Protein AF-0000000074764173 (afdb_homodimer)

Foldseek 3Di:
DPPAQDQQRHGPVRLVVQFQFWKKWAFPVGDIDIATFHDADSVQQKTKGKDKADPPDPPPPPVDDDPPPPPPDPPVCCVVCVVCSPPRIDMDMDIDHSNGTPDMDTPRPDPRGDDNVRSVVRVCVVPVLDDVVQQVVLVVLLVVLCVVVVWDWDDDPPRQWIQTPNFWIAHPSRALVRIDGPDPVVSVVSNVSRVVSVVVD/DPPAQDQQRHGPVRLVVQFQFWKKWAFPVGDMDTATFHDADSVQQKTKGKDKAAPPPPPPPPVDPDDDPPPPDPPVVVVVCVVVSPPRIDMDMDIDHSNGTPDMDTPRPDPRGDDNVRSVVRVCVVPVLDDVVQQVVLVVLLVVLCVVVPWDWDDDPPRQWIQTPNFWIAHPSRALVRIDGPDPVVSVVSNVSSVVSVVVD

Structure (mmCIF, N/CA/C/O backbone):
data_AF-0000000074764173-model_v1
#
loop_
_entity.id
_entity.type
_entity.pdbx_description
1 polymer 'AD domain-containing protein'
#
loop_
_atom_site.group_PDB
_atom_site.id
_atom_site.type_symbol
_atom_site.label_atom_id
_atom_site.label_alt_id
_atom_site.label_comp_id
_atom_site.label_asym_id
_atom_site.label_entity_id
_atom_site.label_seq_id
_atom_site.pdbx_PDB_ins_code
_atom_site.Cartn_x
_atom_site.Cartn_y
_atom_site.Cartn_z
_atom_site.occupancy
_atom_site.B_iso_or_equiv
_atom_site.auth_seq_id
_atom_site.auth_comp_id
_atom_site.auth_asym_id
_atom_site.auth_atom_id
_atom_site.pdbx_PDB_model_num
ATOM 1 N N . MET A 1 1 ? -6.469 32.156 17.406 1 33.91 1 MET A N 1
ATOM 2 C CA . MET A 1 1 ? -5.406 31.688 16.516 1 33.91 1 MET A CA 1
ATOM 3 C C . MET A 1 1 ? -5.539 30.188 16.266 1 33.91 1 MET A C 1
ATOM 5 O O . MET A 1 1 ? -5.645 29.406 17.203 1 33.91 1 MET A O 1
ATOM 9 N N . ALA A 1 2 ? -6.25 29.828 15.273 1 47.94 2 ALA A N 1
ATOM 10 C CA . ALA A 1 2 ? -6.539 28.422 14.984 1 47.94 2 ALA A CA 1
ATOM 11 C C . ALA A 1 2 ? -5.312 27.547 15.219 1 47.94 2 ALA A C 1
ATOM 13 O O . ALA A 1 2 ? -4.199 27.922 14.836 1 47.94 2 ALA A O 1
ATOM 14 N N . GLN A 1 3 ? -5.266 26.938 16.375 1 61.94 3 GLN A N 1
ATOM 15 C CA . GLN A 1 3 ? -4.145 26.109 16.797 1 61.94 3 GLN A CA 1
ATOM 16 C C . GLN A 1 3 ? -3.648 25.219 15.656 1 61.94 3 GLN A C 1
ATOM 18 O O . GLN A 1 3 ? -4.449 24.609 14.953 1 61.94 3 GLN A O 1
ATOM 23 N N . ALA A 1 4 ? -2.396 25.531 15.273 1 79.19 4 ALA A N 1
ATOM 24 C CA . ALA A 1 4 ? -1.706 24.781 14.227 1 79.19 4 ALA A CA 1
ATOM 25 C C . ALA A 1 4 ? -1.792 23.281 14.484 1 79.19 4 ALA A C 1
ATOM 27 O O . ALA A 1 4 ? -1.803 22.844 15.633 1 79.19 4 ALA A O 1
ATOM 28 N N . TRP A 1 5 ? -2.246 22.562 13.531 1 84.19 5 TRP A N 1
ATOM 29 C CA . TRP A 1 5 ? -2.299 21.109 13.609 1 84.19 5 TRP A CA 1
ATOM 30 C C . TRP A 1 5 ? -0.975 20.547 14.117 1 84.19 5 TRP A C 1
ATOM 32 O O . TRP A 1 5 ? 0.096 21.016 13.727 1 84.19 5 TRP A O 1
ATOM 42 N N . ARG A 1 6 ? -1.102 19.641 15.211 1 90.06 6 ARG A N 1
ATOM 43 C CA . ARG A 1 6 ? 0.097 18.984 15.727 1 90.06 6 ARG A CA 1
ATOM 44 C C . ARG A 1 6 ? -0.132 17.484 15.898 1 90.06 6 ARG A C 1
ATOM 46 O O . ARG A 1 6 ? -1.259 17.047 16.141 1 90.06 6 ARG A O 1
ATOM 53 N N . PHE A 1 7 ? 0.881 16.781 15.703 1 92.06 7 PHE A N 1
ATOM 54 C CA . PHE A 1 7 ? 0.932 15.344 15.906 1 92.06 7 PHE A CA 1
ATOM 55 C C . PHE A 1 7 ? 2.025 14.984 16.906 1 92.06 7 PHE A C 1
ATOM 57 O O . PHE A 1 7 ? 3.213 15.047 16.578 1 92.06 7 PHE A O 1
ATOM 64 N N . PHE A 1 8 ? 1.656 14.625 18.109 1 94.12 8 PHE A N 1
ATOM 65 C CA . PHE A 1 8 ? 2.574 14.359 19.219 1 94.12 8 PHE A CA 1
ATOM 66 C C . PHE A 1 8 ? 3.598 15.477 19.344 1 94.12 8 PHE A C 1
ATOM 68 O O . PHE A 1 8 ? 4.801 15.219 19.422 1 94.12 8 PHE A O 1
ATOM 75 N N . GLY A 1 9 ? 3.141 16.641 19.266 1 91.88 9 GLY A N 1
ATOM 76 C CA . GLY A 1 9 ? 3.961 17.828 19.5 1 91.88 9 GLY A CA 1
ATOM 77 C C . GLY A 1 9 ? 4.625 18.344 18.234 1 91.88 9 GLY A C 1
ATOM 78 O O . GLY A 1 9 ? 5.105 19.484 18.188 1 91.88 9 GLY A O 1
ATOM 79 N N . SER A 1 10 ? 4.668 17.609 17.203 1 92.56 10 SER A N 1
ATOM 80 C CA . SER A 1 10 ? 5.316 18.016 15.969 1 92.56 10 SER A CA 1
ATOM 81 C C . SER A 1 10 ? 4.328 18.703 15.031 1 92.56 10 SER A C 1
ATOM 83 O O . SER A 1 10 ? 3.191 18.25 14.883 1 92.56 10 SER A O 1
ATOM 85 N N . THR A 1 11 ? 4.777 19.75 14.445 1 91.5 11 THR A N 1
ATOM 86 C CA . THR A 1 11 ? 3.969 20.422 13.43 1 91.5 11 THR A CA 1
ATOM 87 C C . THR A 1 11 ? 4.062 19.672 12.102 1 91.5 11 THR A C 1
ATOM 89 O O . THR A 1 11 ? 4.891 18.781 11.938 1 91.5 11 THR A O 1
ATOM 92 N N . LEU A 1 12 ? 3.209 20.094 11.164 1 91.44 12 LEU A N 1
ATOM 93 C CA . LEU A 1 12 ? 3.283 19.5 9.828 1 91.44 12 LEU A CA 1
ATOM 94 C C . LEU A 1 12 ? 4.637 19.781 9.188 1 91.44 12 LEU A C 1
ATOM 96 O O . LEU A 1 12 ? 5.215 18.922 8.531 1 91.44 12 LEU A O 1
ATOM 100 N N . ARG A 1 13 ? 5.082 21 9.422 1 90.25 13 ARG A N 1
ATOM 101 C CA . ARG A 1 13 ? 6.391 21.375 8.898 1 90.25 13 ARG A CA 1
ATOM 102 C C . ARG A 1 13 ? 7.48 20.469 9.453 1 90.25 13 ARG A C 1
ATOM 104 O O . ARG A 1 13 ? 8.32 19.969 8.695 1 90.25 13 ARG A O 1
ATOM 111 N N . ASP A 1 14 ? 7.387 20.297 10.734 1 91.75 14 ASP A N 1
ATOM 112 C CA . ASP A 1 14 ? 8.375 19.422 11.375 1 91.75 14 ASP A CA 1
ATOM 113 C C . ASP A 1 14 ? 8.359 18.031 10.758 1 91.75 14 ASP A C 1
ATOM 115 O O . ASP A 1 14 ? 9.414 17.453 10.484 1 91.75 14 ASP A O 1
ATOM 119 N N . ILE A 1 15 ? 7.211 17.516 10.547 1 93.81 15 ILE A N 1
ATOM 120 C CA . ILE A 1 15 ? 7.047 16.141 10.078 1 93.81 15 ILE A CA 1
ATOM 121 C C . ILE A 1 15 ? 7.461 16.047 8.609 1 93.81 15 ILE A C 1
ATOM 123 O O . ILE A 1 15 ? 8.234 15.164 8.234 1 93.81 15 ILE A O 1
ATOM 127 N N . TYR A 1 16 ? 7.016 16.969 7.793 1 92.12 16 TYR A N 1
ATOM 128 C CA . TYR A 1 16 ? 7.23 16.859 6.352 1 92.12 16 TYR A CA 1
ATOM 129 C C . TYR A 1 16 ? 8.68 17.188 5.992 1 92.12 16 TYR A C 1
ATOM 131 O O . TYR A 1 16 ? 9.172 16.766 4.941 1 92.12 16 TYR A O 1
ATOM 139 N N . THR A 1 17 ? 9.375 17.859 6.871 1 92.88 17 THR A N 1
ATOM 140 C CA . THR A 1 17 ? 10.797 18.094 6.633 1 92.88 17 THR A CA 1
ATOM 141 C C . THR A 1 17 ? 11.625 16.891 7.035 1 92.88 17 THR A C 1
ATOM 143 O O . THR A 1 17 ? 12.805 16.797 6.691 1 92.88 17 THR A O 1
ATOM 146 N N . GLN A 1 18 ? 10.969 16 7.715 1 95.19 18 GLN A N 1
ATOM 147 C CA . GLN A 1 18 ? 11.711 14.852 8.227 1 95.19 18 GLN A CA 1
ATOM 148 C C . GLN A 1 18 ? 11.273 13.562 7.543 1 95.19 18 GLN A C 1
ATOM 150 O O . GLN A 1 18 ? 11.602 12.469 8 1 95.19 18 GLN A O 1
ATOM 155 N N . LEU A 1 19 ? 10.508 13.609 6.48 1 94.88 19 LEU A N 1
ATOM 156 C CA . LEU A 1 19 ? 10.148 12.398 5.746 1 94.88 19 LEU A CA 1
ATOM 157 C C . LEU A 1 19 ? 11.398 11.609 5.363 1 94.88 19 LEU A C 1
ATOM 159 O O . LEU A 1 19 ? 12.406 12.188 4.949 1 94.88 19 LEU A O 1
ATOM 163 N N . GLY A 1 20 ? 11.312 10.328 5.52 1 96.5 20 GLY A N 1
ATOM 164 C CA . GLY A 1 20 ? 12.438 9.469 5.211 1 96.5 20 GLY A CA 1
ATOM 165 C C . GLY A 1 20 ? 13.328 9.195 6.414 1 96.5 20 GLY A C 1
ATOM 166 O O . GLY A 1 20 ? 14.164 8.289 6.379 1 96.5 20 GLY A O 1
ATOM 167 N N . SER A 1 21 ? 13.18 9.977 7.457 1 97.56 21 SER A N 1
ATOM 168 C CA . SER A 1 21 ? 13.984 9.781 8.656 1 97.56 21 SER A CA 1
ATOM 169 C C . SER A 1 21 ? 13.508 8.562 9.453 1 97.56 21 SER A C 1
ATOM 171 O O . SER A 1 21 ? 12.312 8.273 9.484 1 97.56 21 SER A O 1
ATOM 173 N N . PRO A 1 22 ? 14.484 7.867 10.125 1 97.94 22 PRO A N 1
ATOM 174 C CA . PRO A 1 22 ? 14.055 6.816 11.047 1 97.94 22 PRO A CA 1
ATOM 175 C C . PRO A 1 22 ? 13.125 7.336 12.148 1 97.94 22 PRO A C 1
ATOM 177 O O . PRO A 1 22 ? 13.305 8.453 12.633 1 97.94 22 PRO A O 1
ATOM 180 N N . CYS A 1 23 ? 12.102 6.578 12.438 1 97.75 23 CYS A N 1
ATOM 181 C CA . CYS A 1 23 ? 11.141 6.969 13.469 1 97.75 23 CYS A CA 1
ATOM 182 C C . CYS A 1 23 ? 10.617 5.75 14.211 1 97.75 23 CYS A C 1
ATOM 184 O O . CYS A 1 23 ? 10.883 4.613 13.82 1 97.75 23 CYS A O 1
ATOM 186 N N . HIS A 1 24 ? 9.945 6.031 15.32 1 96.81 24 HIS A N 1
ATOM 187 C CA . HIS A 1 24 ? 9.359 4.992 16.156 1 96.81 24 HIS A CA 1
ATOM 188 C C . HIS A 1 24 ? 8 5.422 16.703 1 96.81 24 HIS A C 1
ATOM 190 O O . HIS A 1 24 ? 7.848 6.543 17.188 1 96.81 24 HIS A O 1
ATOM 196 N N . ALA A 1 25 ? 7.012 4.539 16.562 1 96.69 25 ALA A N 1
ATOM 197 C CA . ALA A 1 25 ? 5.688 4.734 17.141 1 96.69 25 ALA A CA 1
ATOM 198 C C . ALA A 1 25 ? 5.34 3.607 18.109 1 96.69 25 ALA A C 1
ATOM 200 O O . ALA A 1 25 ? 5.555 2.432 17.797 1 96.69 25 ALA A O 1
ATOM 201 N N . THR A 1 26 ? 4.906 3.99 19.266 1 96.44 26 THR A N 1
ATOM 202 C CA . THR A 1 26 ? 4.449 3.021 20.25 1 96.44 26 THR A CA 1
ATOM 203 C C . THR A 1 26 ? 2.932 3.07 20.391 1 96.44 26 THR A C 1
ATOM 205 O O . THR A 1 26 ? 2.354 4.141 20.594 1 96.44 26 THR A O 1
ATOM 208 N N . LEU A 1 27 ? 2.314 1.93 20.25 1 95.12 27 LEU A N 1
ATOM 209 C CA . LEU A 1 27 ? 0.865 1.841 20.391 1 95.12 27 LEU A CA 1
ATOM 210 C C . LEU A 1 27 ? 0.464 1.855 21.859 1 95.12 27 LEU A C 1
ATOM 212 O O . LEU A 1 27 ? 1.314 1.711 22.75 1 95.12 27 LEU A O 1
ATOM 216 N N . LEU A 1 28 ? -0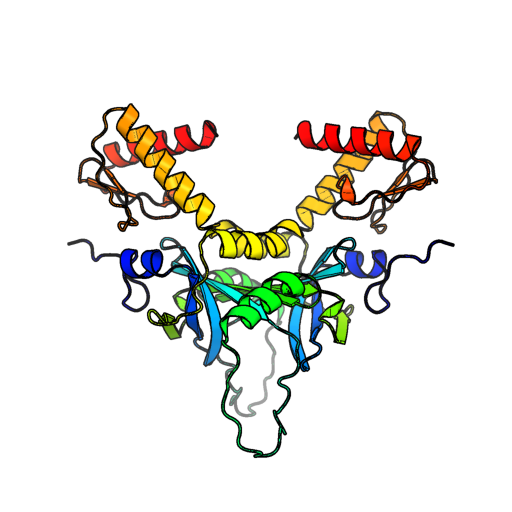.83 2 22.016 1 93.38 28 LEU A N 1
ATOM 217 C CA . LEU A 1 28 ? -1.376 2.021 23.375 1 93.38 28 LEU A CA 1
ATOM 218 C C . LEU A 1 28 ? -1.148 0.685 24.078 1 93.38 28 LEU A C 1
ATOM 220 O O . LEU A 1 28 ? -0.967 0.641 25.297 1 93.38 28 LEU A O 1
ATOM 224 N N . ASN A 1 29 ? -1.088 -0.386 23.375 1 90.62 29 ASN A N 1
ATOM 225 C CA . ASN A 1 29 ? -0.887 -1.708 23.969 1 90.62 29 ASN A CA 1
ATOM 226 C C . ASN A 1 29 ? 0.594 -2.01 24.172 1 90.62 29 ASN A C 1
ATOM 228 O O . ASN A 1 29 ? 0.959 -3.127 24.547 1 90.62 29 ASN A O 1
ATOM 232 N N . GLY A 1 30 ? 1.442 -1.174 23.844 1 92.5 30 GLY A N 1
ATOM 233 C CA . GLY A 1 30 ? 2.865 -1.329 24.094 1 92.5 30 GLY A CA 1
ATOM 234 C C . GLY A 1 30 ? 3.641 -1.797 22.875 1 92.5 30 GLY A C 1
ATOM 235 O O . GLY A 1 30 ? 4.871 -1.723 22.844 1 92.5 30 GLY A O 1
ATOM 236 N N . LYS A 1 31 ? 2.951 -2.279 21.891 1 92.5 31 LYS A N 1
ATOM 237 C CA . LYS A 1 31 ? 3.635 -2.678 20.672 1 92.5 31 LYS A CA 1
ATOM 238 C C . LYS A 1 31 ? 4.289 -1.479 19.984 1 92.5 31 LYS A C 1
ATOM 240 O O . LYS A 1 31 ? 3.695 -0.402 19.906 1 92.5 31 LYS A O 1
ATOM 245 N N . THR A 1 32 ? 5.516 -1.725 19.5 1 94.75 32 THR A N 1
ATOM 246 C CA . THR A 1 32 ? 6.25 -0.628 18.875 1 94.75 32 THR A CA 1
ATOM 247 C C . THR A 1 32 ? 6.543 -0.933 17.422 1 94.75 32 THR A C 1
ATOM 249 O O . THR A 1 32 ? 6.797 -2.084 17.047 1 94.75 32 THR A O 1
ATOM 252 N N . TYR A 1 33 ? 6.484 0.059 16.609 1 95.31 33 TYR A N 1
ATOM 253 C CA . TYR A 1 33 ? 6.855 -0.01 15.203 1 95.31 33 TYR A CA 1
ATOM 254 C C . TYR A 1 33 ? 7.969 0.979 14.883 1 95.31 33 TYR A C 1
ATOM 256 O O . TYR A 1 33 ? 7.832 2.178 15.133 1 95.31 33 TYR A O 1
ATOM 264 N N . SER A 1 34 ? 9.031 0.387 14.406 1 95.88 34 SER A N 1
ATOM 265 C CA . SER A 1 34 ? 10.164 1.203 13.977 1 95.88 34 SER A CA 1
ATOM 266 C C . SER A 1 34 ? 10.375 1.102 12.477 1 95.88 34 SER A C 1
ATOM 268 O O . SER A 1 34 ? 10.227 0.025 11.891 1 95.88 34 SER A O 1
ATOM 270 N N . GLY A 1 35 ? 10.742 2.25 11.852 1 97 35 GLY A N 1
ATOM 271 C CA . GLY A 1 35 ? 11.008 2.332 10.422 1 97 35 GLY A CA 1
ATOM 272 C C . GLY A 1 35 ? 11.273 3.746 9.945 1 97 35 GLY A C 1
ATOM 273 O O . GLY A 1 35 ? 11.875 4.547 10.664 1 97 35 GLY A O 1
ATOM 274 N N . TYR A 1 36 ? 10.984 3.941 8.68 1 97.31 36 TYR A N 1
ATOM 275 C CA . TYR A 1 36 ? 11.18 5.262 8.094 1 97.31 36 TYR A CA 1
ATOM 276 C C . TYR A 1 36 ? 9.859 6.016 7.988 1 97.31 36 TYR A C 1
ATOM 278 O O . TYR A 1 36 ? 8.852 5.445 7.574 1 97.31 36 TYR A O 1
ATOM 286 N N . LEU A 1 37 ? 9.891 7.273 8.422 1 97.19 37 LEU A N 1
ATOM 287 C CA . LEU A 1 37 ? 8.703 8.109 8.297 1 97.19 37 LEU A CA 1
ATOM 288 C C . LEU A 1 37 ? 8.328 8.297 6.832 1 97.19 37 LEU A C 1
ATOM 290 O O . LEU A 1 37 ? 9.031 8.984 6.086 1 97.19 37 LEU A O 1
ATOM 294 N N . TYR A 1 38 ? 7.289 7.734 6.465 1 96.44 38 TYR A N 1
ATOM 295 C CA . TYR A 1 38 ? 6.895 7.754 5.059 1 96.44 38 TYR A CA 1
ATOM 296 C C . TYR A 1 38 ? 5.98 8.938 4.766 1 96.44 38 TYR A C 1
ATOM 298 O O . TYR A 1 38 ? 6.234 9.711 3.838 1 96.44 38 TYR A O 1
ATOM 306 N N . ASN A 1 39 ? 4.91 9.016 5.555 1 94.5 39 ASN A N 1
ATOM 307 C CA . ASN A 1 39 ? 3.943 10.086 5.359 1 94.5 39 ASN A CA 1
ATOM 308 C C . ASN A 1 39 ? 3.072 10.289 6.598 1 94.5 39 ASN A C 1
ATOM 310 O O . ASN A 1 39 ? 3.096 9.469 7.516 1 94.5 39 ASN A O 1
ATOM 314 N N . VAL A 1 40 ? 2.391 11.422 6.582 1 93 40 VAL A N 1
ATOM 315 C CA . VAL A 1 40 ? 1.356 11.656 7.582 1 93 40 VAL A CA 1
ATOM 316 C C . VAL A 1 40 ? 0.127 12.273 6.918 1 93 40 VAL A C 1
ATOM 318 O O . VAL A 1 40 ? 0.252 13.133 6.035 1 93 40 VAL A O 1
ATOM 321 N N . ASP A 1 41 ? -0.915 11.773 7.344 1 90.06 41 ASP A N 1
ATOM 322 C CA . ASP A 1 41 ? -2.172 12.367 6.906 1 90.06 41 ASP A CA 1
ATOM 323 C C . ASP A 1 41 ? -2.803 13.195 8.023 1 90.06 41 ASP A C 1
ATOM 325 O O . ASP A 1 41 ? -3.414 12.648 8.945 1 90.06 41 ASP A O 1
ATOM 329 N N . PRO A 1 42 ? -2.752 14.469 7.805 1 90.62 42 PRO A N 1
ATOM 330 C CA . PRO A 1 42 ? -3.283 15.32 8.875 1 90.62 42 PRO A CA 1
ATOM 331 C C . PRO A 1 42 ? -4.801 15.211 9.016 1 90.62 42 PRO A C 1
ATOM 333 O O . PRO A 1 42 ? -5.344 15.484 10.086 1 90.62 42 PRO A O 1
ATOM 336 N N . GLU A 1 43 ? -5.484 14.875 7.984 1 84.44 43 GLU A N 1
ATOM 337 C CA . GLU A 1 43 ? -6.941 14.781 8.047 1 84.44 43 GLU A CA 1
ATOM 338 C C . GLU A 1 43 ? -7.383 13.594 8.898 1 84.44 43 GLU A C 1
ATOM 340 O O . GLU A 1 43 ? -8.234 13.742 9.781 1 84.44 43 GLU A O 1
ATOM 345 N N . THR A 1 44 ? -6.809 12.461 8.672 1 86.12 44 THR A N 1
ATOM 346 C CA . THR A 1 44 ? -7.176 11.273 9.43 1 86.12 44 THR A CA 1
ATOM 347 C C . THR A 1 44 ? -6.254 11.086 10.633 1 86.12 44 THR A C 1
ATOM 349 O O . THR A 1 44 ? -6.453 10.18 11.438 1 86.12 44 THR A O 1
ATOM 352 N N . GLU A 1 45 ? -5.32 11.961 10.727 1 91.19 45 GLU A N 1
ATOM 353 C CA . GLU A 1 45 ? -4.324 11.883 11.789 1 91.19 45 GLU A CA 1
ATOM 354 C C . GLU A 1 45 ? -3.672 10.5 11.836 1 91.19 45 GLU A C 1
ATOM 356 O O . GLU A 1 45 ? -3.619 9.867 12.891 1 91.19 45 GLU A O 1
ATOM 361 N N . THR A 1 46 ? -3.189 10.086 10.734 1 92.56 46 THR A N 1
ATOM 362 C CA . THR A 1 46 ? -2.607 8.758 10.578 1 92.56 46 THR A CA 1
ATOM 363 C C . THR A 1 46 ? -1.163 8.859 10.094 1 92.56 46 THR A C 1
ATOM 365 O O . THR A 1 46 ? -0.87 9.586 9.141 1 92.56 46 THR A O 1
ATOM 368 N N . LEU A 1 47 ? -0.333 8.148 10.758 1 94.56 47 LEU A N 1
ATOM 369 C CA . LEU A 1 47 ? 1.082 8.047 10.414 1 94.56 47 LEU A CA 1
ATOM 370 C C . LEU A 1 47 ? 1.348 6.816 9.555 1 94.56 47 LEU A C 1
ATOM 372 O O . LEU A 1 47 ? 0.806 5.738 9.82 1 94.56 47 LEU A O 1
ATOM 376 N N . LEU A 1 48 ? 2.191 7.012 8.547 1 95.62 48 LEU A N 1
ATOM 377 C CA . LEU A 1 48 ? 2.66 5.883 7.746 1 95.62 48 LEU A CA 1
ATOM 378 C C . LEU A 1 48 ? 4.148 5.637 7.969 1 95.62 48 LEU A C 1
ATOM 380 O O . LEU A 1 48 ? 4.957 6.562 7.844 1 95.62 48 LEU A O 1
ATOM 384 N N . ILE A 1 49 ? 4.434 4.402 8.281 1 96.62 49 ILE A N 1
ATOM 385 C CA . ILE A 1 49 ? 5.812 4.02 8.562 1 96.62 49 ILE A CA 1
ATOM 386 C C . ILE A 1 49 ? 6.238 2.9 7.617 1 96.62 49 ILE A C 1
ATOM 388 O O . ILE A 1 49 ? 5.574 1.863 7.531 1 96.62 49 ILE A O 1
ATOM 392 N N . LEU A 1 50 ? 7.289 3.113 6.871 1 96.06 50 LEU A N 1
ATOM 393 C CA . LEU A 1 50 ? 7.887 2.105 6 1 96.06 50 LEU A CA 1
ATOM 394 C C . LEU A 1 50 ? 8.945 1.305 6.746 1 96.06 50 LEU A C 1
ATOM 396 O O . LEU A 1 50 ? 9.875 1.88 7.328 1 96.06 50 LEU A O 1
ATOM 400 N N . GLN A 1 51 ? 8.773 -0.005 6.73 1 95.38 51 GLN A N 1
ATOM 401 C CA . GLN A 1 51 ? 9.727 -0.863 7.438 1 95.38 51 GLN A CA 1
ATOM 402 C C . GLN A 1 51 ? 10.453 -1.787 6.469 1 95.38 51 GLN A C 1
ATOM 404 O O . GLN A 1 51 ? 9.844 -2.365 5.57 1 95.38 51 GLN A O 1
ATOM 409 N N . LEU A 1 52 ? 11.734 -1.888 6.668 1 92.69 52 LEU A N 1
ATOM 410 C CA . LEU A 1 52 ? 12.578 -2.857 5.977 1 92.69 52 LEU A CA 1
ATOM 411 C C . LEU A 1 52 ? 13.031 -3.961 6.926 1 92.69 52 LEU A C 1
ATOM 413 O O . LEU A 1 52 ? 13.5 -3.68 8.031 1 92.69 52 LEU A O 1
ATOM 417 N N . HIS A 1 53 ? 12.727 -5.137 6.453 1 87.12 53 HIS A N 1
ATOM 418 C CA . HIS A 1 53 ? 13.094 -6.277 7.285 1 87.12 53 HIS A CA 1
ATOM 419 C C . HIS A 1 53 ? 14.188 -7.113 6.625 1 87.12 53 HIS A C 1
ATOM 421 O O . HIS A 1 53 ? 14.008 -7.617 5.516 1 87.12 53 HIS A O 1
ATOM 427 N N . ASN A 1 54 ? 15.383 -7.035 7.066 1 77 54 ASN A N 1
ATOM 428 C CA . ASN A 1 54 ? 16.469 -7.867 6.566 1 77 54 ASN A CA 1
ATOM 429 C C . ASN A 1 54 ? 16.547 -9.203 7.301 1 77 54 ASN A C 1
ATOM 431 O O . ASN A 1 54 ? 16.688 -9.234 8.523 1 77 54 ASN A O 1
ATOM 435 N N . PRO A 1 55 ? 16.297 -10.266 6.516 1 67.5 55 PRO A N 1
ATOM 436 C CA . PRO A 1 55 ? 16.281 -11.578 7.164 1 67.5 55 PRO A CA 1
ATOM 437 C C . PRO A 1 55 ? 17.656 -12.023 7.645 1 67.5 55 PRO A C 1
ATOM 439 O O . PRO A 1 55 ? 17.797 -13.078 8.266 1 67.5 55 PRO A O 1
ATOM 442 N N . GLN A 1 56 ? 18.781 -11.32 7.191 1 63.97 56 GLN A N 1
ATOM 443 C CA . GLN A 1 56 ? 20.062 -11.859 7.629 1 63.97 56 GLN A CA 1
ATOM 444 C C . GLN A 1 56 ? 20.156 -11.883 9.148 1 63.97 56 GLN A C 1
ATOM 446 O O . GLN A 1 56 ? 19.781 -10.914 9.82 1 63.97 56 GLN A O 1
ATOM 451 N N . ALA A 1 57 ? 20.312 -13.156 9.57 1 50.66 57 ALA A N 1
ATOM 452 C CA . ALA A 1 57 ? 20.516 -13.438 10.992 1 50.66 57 ALA A CA 1
ATOM 453 C C . ALA A 1 57 ? 21.469 -12.438 11.617 1 50.66 57 ALA A C 1
ATOM 455 O O . ALA A 1 57 ? 22.391 -11.938 10.945 1 50.66 57 ALA A O 1
ATOM 456 N N . SER A 1 58 ? 21.094 -11.734 12.539 1 42.47 58 SER A N 1
ATOM 457 C CA . SER A 1 58 ? 22.156 -11.117 13.336 1 42.47 58 SER A CA 1
ATOM 458 C C . SER A 1 58 ? 23.359 -12.039 13.445 1 42.47 58 SER A C 1
ATOM 460 O O . SER A 1 58 ? 23.281 -13.117 14.039 1 42.47 58 SER A O 1
ATOM 462 N N . ARG A 1 59 ? 24.359 -12.273 12.5 1 34.69 59 ARG A N 1
ATOM 463 C CA . ARG A 1 59 ? 25.594 -12.875 13.008 1 34.69 59 ARG A CA 1
ATOM 464 C C . ARG A 1 59 ? 25.938 -12.352 14.398 1 34.69 59 ARG A C 1
ATOM 466 O O . ARG A 1 59 ? 26.094 -11.141 14.586 1 34.69 59 ARG A O 1
ATOM 473 N N . GLU A 1 60 ? 25.672 -12.875 15.367 1 35.59 60 GLU A N 1
ATOM 474 C CA . GLU A 1 60 ? 26.547 -12.711 16.531 1 35.59 60 GLU A CA 1
ATOM 475 C C . GLU A 1 60 ? 28.016 -12.633 16.109 1 35.59 60 GLU A C 1
ATOM 477 O O . GLU A 1 60 ? 28.516 -13.539 15.453 1 35.59 60 GLU A O 1
ATOM 482 N N . GLU A 1 61 ? 28.547 -11.445 15.891 1 35.31 61 GLU A N 1
ATOM 483 C CA . GLU A 1 61 ? 29.984 -11.188 15.875 1 35.31 61 GLU A CA 1
ATOM 484 C C . GLU A 1 61 ? 30.734 -12.141 16.812 1 35.31 61 GLU A C 1
ATOM 486 O O . GLU A 1 61 ? 30.891 -11.859 18 1 35.31 61 GLU A O 1
ATOM 491 N N . ASN A 1 62 ? 30.516 -13.336 16.781 1 35.03 62 ASN A N 1
ATOM 492 C CA . ASN A 1 62 ? 31.609 -14.016 17.469 1 35.03 62 ASN A CA 1
ATOM 493 C C . ASN A 1 62 ? 32.938 -13.797 16.75 1 35.03 62 ASN A C 1
ATOM 495 O O . ASN A 1 62 ? 33.562 -14.75 16.281 1 35.03 62 ASN A O 1
ATOM 499 N N . LEU A 1 63 ? 33.125 -12.812 15.828 1 31.44 63 LEU A N 1
ATOM 500 C CA . LEU A 1 63 ? 34.531 -12.586 15.547 1 31.44 63 LEU A CA 1
ATOM 501 C C . LEU A 1 63 ? 35.312 -12.328 16.844 1 31.44 63 LEU A C 1
ATOM 503 O O . LEU A 1 63 ? 35 -11.398 17.578 1 31.44 63 LEU A O 1
ATOM 507 N N . SER A 1 64 ? 36.094 -13.219 17.328 1 32.94 64 SER A N 1
ATOM 508 C CA . SER A 1 64 ? 37.25 -13.055 18.203 1 32.94 64 SER A CA 1
ATOM 509 C C . SER A 1 64 ? 37.969 -11.742 17.922 1 32.94 64 SER A C 1
ATOM 511 O O . SER A 1 64 ? 37.844 -11.188 16.828 1 32.94 64 SER A O 1
ATOM 513 N N . THR A 1 65 ? 38.75 -11.141 18.922 1 32.78 65 THR A N 1
ATOM 514 C CA . THR A 1 65 ? 39.562 -10 19.281 1 32.78 65 THR A CA 1
ATOM 515 C C . THR A 1 65 ? 40.656 -9.781 18.219 1 32.78 65 THR A C 1
ATOM 517 O O . THR A 1 65 ? 41.594 -8.984 18.438 1 32.78 65 THR A O 1
ATOM 520 N N . GLU A 1 66 ? 41 -10.625 17.234 1 33.72 66 GLU A N 1
ATOM 521 C CA . GLU A 1 66 ? 42.281 -10.07 16.797 1 33.72 66 GLU A CA 1
ATOM 522 C C . GLU A 1 66 ? 42.094 -8.664 16.234 1 33.72 66 GLU A C 1
ATOM 524 O O . GLU A 1 66 ? 41.031 -8.336 15.695 1 33.72 66 GLU A O 1
ATOM 529 N N . GLN A 1 67 ? 43.094 -7.652 16.344 1 30.34 67 GLN A N 1
ATOM 530 C CA . GLN A 1 67 ? 43.344 -6.211 16.359 1 30.34 67 GLN A CA 1
ATOM 531 C C . GLN A 1 67 ? 42.812 -5.555 15.078 1 30.34 67 GLN A C 1
ATOM 533 O O . GLN A 1 67 ? 42.406 -4.398 15.102 1 30.34 67 GLN A O 1
ATOM 538 N N . GLY A 1 68 ? 43.281 -5.953 13.781 1 33.88 68 GLY A N 1
ATOM 539 C CA . GLY A 1 68 ? 43.469 -4.859 12.844 1 33.88 68 GLY A CA 1
ATOM 540 C C . GLY A 1 68 ? 42.156 -4.363 12.25 1 33.88 68 GLY A C 1
ATOM 541 O O . GLY A 1 68 ? 41.531 -5.07 11.469 1 33.88 68 GLY A O 1
ATOM 542 N N . GLN A 1 69 ? 41.312 -3.607 12.953 1 30.84 69 GLN A N 1
ATOM 543 C CA . GLN A 1 69 ? 39.938 -3.168 13.055 1 30.84 69 GLN A CA 1
ATOM 544 C C . GLN A 1 69 ? 39.531 -2.375 11.812 1 30.84 69 GLN A C 1
ATOM 546 O O . GLN A 1 69 ? 39.219 -1.183 11.906 1 30.84 69 GLN A O 1
ATOM 551 N N . THR A 1 70 ? 40.25 -2.459 10.625 1 33.53 70 THR A N 1
ATOM 552 C CA . THR A 1 70 ? 39.812 -1.387 9.742 1 33.53 70 THR A CA 1
ATOM 553 C C . THR A 1 70 ? 38.406 -1.633 9.266 1 33.53 70 THR A C 1
ATOM 555 O O . THR A 1 70 ? 38.094 -2.684 8.695 1 33.53 70 THR A O 1
ATOM 558 N N . ASP A 1 71 ? 37.375 -1.14 9.914 1 34.69 71 ASP A N 1
ATOM 559 C CA . ASP A 1 71 ? 35.938 -1.161 9.688 1 34.69 71 ASP A CA 1
ATOM 560 C C . ASP A 1 71 ? 35.594 -0.758 8.258 1 34.69 71 ASP A C 1
ATOM 562 O O . ASP A 1 71 ? 36 0.321 7.801 1 34.69 71 ASP A O 1
ATOM 566 N N . PRO A 1 72 ? 35.656 -1.752 7.316 1 35.88 72 PRO A N 1
ATOM 567 C CA . PRO A 1 72 ? 35.375 -1.174 6 1 35.88 72 PRO A CA 1
ATOM 568 C C . PRO A 1 72 ? 34.156 -0.247 6.02 1 35.88 72 PRO A C 1
ATOM 570 O O . PRO A 1 72 ? 33.281 -0.394 6.871 1 35.88 72 PRO A O 1
ATOM 573 N N . PRO A 1 73 ? 34.312 0.943 5.465 1 32.31 73 PRO A N 1
ATOM 574 C CA . PRO A 1 73 ? 33.312 2.02 5.504 1 32.31 73 PRO A CA 1
ATOM 575 C C . PRO A 1 73 ? 31.906 1.537 5.164 1 32.31 73 PRO A C 1
ATOM 577 O O . PRO A 1 73 ? 31.75 0.631 4.344 1 32.31 73 PRO A O 1
ATOM 580 N N . LEU A 1 74 ? 30.859 1.646 6.086 1 35.91 74 LEU A N 1
ATOM 581 C CA . LEU A 1 74 ? 29.422 1.461 6.137 1 35.91 74 LEU A CA 1
ATOM 582 C C . LEU A 1 74 ? 28.766 1.893 4.828 1 35.91 74 LEU A C 1
ATOM 584 O O . LEU A 1 74 ? 27.578 1.65 4.609 1 35.91 74 LEU A O 1
ATOM 588 N N . SER A 1 75 ? 29.531 2.578 4.012 1 38.25 75 SER A N 1
ATOM 589 C CA . SER A 1 75 ? 28.859 3.162 2.854 1 38.25 75 SER A CA 1
ATOM 590 C C . SER A 1 75 ? 28.438 2.086 1.859 1 38.25 75 SER A C 1
ATOM 592 O O . SER A 1 75 ? 27.375 2.191 1.237 1 38.25 75 SER A O 1
ATOM 594 N N . HIS A 1 76 ? 29.266 1.097 1.562 1 35.19 76 HIS A N 1
ATOM 595 C CA . HIS A 1 76 ? 28.984 0.099 0.537 1 35.19 76 HIS A CA 1
ATOM 596 C C . HIS A 1 76 ? 27.906 -0.882 1.005 1 35.19 76 HIS A C 1
ATOM 598 O O . HIS A 1 76 ? 27.25 -1.527 0.185 1 35.19 76 HIS A O 1
ATOM 604 N N . ALA A 1 77 ? 27.781 -1.102 2.303 1 32.78 77 ALA A N 1
ATOM 605 C CA . ALA A 1 77 ? 26.781 -2.029 2.846 1 32.78 77 ALA A CA 1
ATOM 606 C C . ALA A 1 77 ? 25.359 -1.518 2.609 1 32.78 77 ALA A C 1
ATOM 608 O O . ALA A 1 77 ? 24.453 -2.307 2.379 1 32.78 77 ALA A O 1
ATOM 609 N N . ALA A 1 78 ? 25.094 -0.247 2.762 1 37.44 78 ALA A N 1
ATOM 610 C CA . ALA A 1 78 ? 23.781 0.298 2.387 1 37.44 78 ALA A CA 1
ATOM 611 C C . ALA A 1 78 ? 23.516 0.104 0.897 1 37.44 78 ALA A C 1
ATOM 613 O O . ALA A 1 78 ? 22.391 -0.184 0.495 1 37.44 78 ALA A O 1
ATOM 614 N N . ASP A 1 79 ? 24.547 0.379 0.041 1 38.69 79 ASP A N 1
ATOM 615 C CA . ASP A 1 79 ? 24.406 0.194 -1.399 1 38.69 79 ASP A CA 1
ATOM 616 C C . ASP A 1 79 ? 24.219 -1.28 -1.748 1 38.69 79 ASP A C 1
ATOM 618 O O . ASP A 1 79 ? 23.422 -1.617 -2.629 1 38.69 79 ASP A O 1
ATOM 622 N N . ALA A 1 80 ? 25.125 -2.176 -1.229 1 37.47 80 ALA A N 1
ATOM 623 C CA . ALA A 1 80 ? 25.047 -3.617 -1.446 1 37.47 80 ALA A CA 1
ATOM 624 C C . ALA A 1 80 ? 23.797 -4.195 -0.789 1 37.47 80 ALA A C 1
ATOM 626 O O . ALA A 1 80 ? 23.156 -5.102 -1.335 1 37.47 80 ALA A O 1
ATOM 627 N N . ALA A 1 81 ? 23.453 -3.771 0.463 1 37.94 81 ALA A N 1
ATOM 628 C CA . ALA A 1 81 ? 22.188 -4.137 1.073 1 37.94 81 ALA A CA 1
ATOM 629 C C . ALA A 1 81 ? 21.016 -3.656 0.224 1 37.94 81 ALA A C 1
ATOM 631 O O . ALA A 1 81 ? 19.922 -4.242 0.263 1 37.94 81 ALA A O 1
ATOM 632 N N . LYS A 1 82 ? 21.141 -2.586 -0.528 1 43.38 82 LYS A N 1
ATOM 633 C CA . LYS A 1 82 ? 20.156 -1.965 -1.416 1 43.38 82 LYS A CA 1
ATOM 634 C C . LYS A 1 82 ? 19.906 -2.826 -2.65 1 43.38 82 LYS A C 1
ATOM 636 O O . LYS A 1 82 ? 18.781 -2.916 -3.135 1 43.38 82 LYS A O 1
ATOM 641 N N . GLN A 1 83 ? 20.969 -3.135 -3.363 1 43.81 83 GLN A N 1
ATOM 642 C CA . GLN A 1 83 ? 20.859 -3.9 -4.602 1 43.81 83 GLN A CA 1
ATOM 643 C C . GLN A 1 83 ? 20.281 -5.289 -4.34 1 43.81 83 GLN A C 1
ATOM 645 O O . GLN A 1 83 ? 19.562 -5.828 -5.172 1 43.81 83 GLN A O 1
ATOM 650 N N . ASP A 1 84 ? 20.734 -6.023 -3.283 1 42.66 84 ASP A N 1
ATOM 651 C CA . ASP A 1 84 ? 20.375 -7.379 -2.881 1 42.66 84 ASP A CA 1
ATOM 652 C C . ASP A 1 84 ? 19.109 -7.387 -2.031 1 42.66 84 ASP A C 1
ATOM 654 O O . ASP A 1 84 ? 18.703 -8.438 -1.526 1 42.66 84 ASP A O 1
ATOM 658 N N . VAL A 1 85 ? 18.688 -6.254 -1.662 1 46.5 85 VAL A N 1
ATOM 659 C CA . VAL A 1 85 ? 17.531 -6.031 -0.81 1 46.5 85 VAL A CA 1
ATOM 660 C C . VAL A 1 85 ? 16.281 -6.574 -1.496 1 46.5 85 VAL A C 1
ATOM 662 O O . VAL A 1 85 ? 15.32 -6.969 -0.829 1 46.5 85 VAL A O 1
ATOM 665 N N . GLY A 1 86 ? 16.188 -6.605 -2.783 1 50.72 86 GLY A N 1
ATOM 666 C CA . GLY A 1 86 ? 14.977 -7.023 -3.463 1 50.72 86 GLY A CA 1
ATOM 667 C C . GLY A 1 86 ? 14.672 -8.5 -3.289 1 50.72 86 GLY A C 1
ATOM 668 O O . GLY A 1 86 ? 13.5 -8.898 -3.289 1 50.72 86 GLY A O 1
ATOM 669 N N . LYS A 1 87 ? 15.758 -9.359 -3.256 1 59.84 87 LYS A N 1
ATOM 670 C CA . LYS A 1 87 ? 15.391 -10.758 -3.449 1 59.84 87 LYS A CA 1
ATOM 671 C C . LYS A 1 87 ? 15.078 -11.438 -2.117 1 59.84 87 LYS A C 1
ATOM 673 O O . LYS A 1 87 ? 14.156 -12.242 -2.025 1 59.84 87 LYS A O 1
ATOM 678 N N . ARG A 1 88 ? 15.789 -11.016 -1.099 1 64 88 ARG A N 1
ATOM 679 C CA . ARG A 1 88 ? 15.594 -11.727 0.164 1 64 88 ARG A CA 1
ATOM 680 C C . ARG A 1 88 ? 15.148 -10.766 1.263 1 64 88 ARG A C 1
ATOM 682 O O . ARG A 1 88 ? 15.859 -10.578 2.252 1 64 88 ARG A O 1
ATOM 689 N N . THR A 1 89 ? 14.125 -10.055 0.991 1 77.56 89 THR A N 1
ATOM 690 C CA . THR A 1 89 ? 13.719 -9.023 1.935 1 77.56 89 THR A CA 1
ATOM 691 C C . THR A 1 89 ? 12.219 -9.102 2.209 1 77.56 89 THR A C 1
ATOM 693 O O . THR A 1 89 ? 11.492 -9.789 1.494 1 77.56 89 THR A O 1
ATOM 696 N N . ALA A 1 90 ? 11.953 -8.742 3.457 1 90.06 90 ALA A N 1
ATOM 697 C CA . ALA A 1 90 ? 10.57 -8.43 3.807 1 90.06 90 ALA A CA 1
ATOM 698 C C . ALA A 1 90 ? 10.406 -6.938 4.09 1 90.06 90 ALA A C 1
ATOM 700 O O . ALA A 1 90 ? 11.328 -6.285 4.578 1 90.06 90 ALA A O 1
ATOM 701 N N . GLN A 1 91 ? 9.391 -6.422 3.545 1 93.25 91 GLN A N 1
ATOM 702 C CA . GLN A 1 91 ? 9.078 -5.012 3.766 1 93.25 91 GLN A CA 1
ATOM 703 C C . GLN A 1 91 ? 7.629 -4.836 4.211 1 93.25 91 GLN A C 1
ATOM 705 O O . GLN A 1 91 ? 6.77 -5.66 3.883 1 93.25 91 GLN A O 1
ATOM 710 N N . SER A 1 92 ? 7.426 -3.744 5.004 1 94.56 92 SER A N 1
ATOM 711 C CA . SER A 1 92 ? 6.055 -3.506 5.434 1 94.56 92 SER A CA 1
ATOM 712 C C . SER A 1 92 ? 5.738 -2.016 5.48 1 94.56 92 SER A C 1
ATOM 714 O O . SER A 1 92 ? 6.645 -1.189 5.629 1 94.56 92 SER A O 1
ATOM 716 N N . MET A 1 93 ? 4.52 -1.7 5.234 1 95.25 93 MET A N 1
ATOM 717 C CA . MET A 1 93 ? 3.938 -0.386 5.484 1 95.25 93 MET A CA 1
ATOM 718 C C . MET A 1 93 ? 2.961 -0.438 6.652 1 95.25 93 MET A C 1
ATOM 720 O O . MET A 1 93 ? 2.029 -1.244 6.656 1 95.25 93 MET A O 1
ATOM 724 N N . VAL A 1 94 ? 3.158 0.433 7.637 1 95.56 94 VAL A N 1
ATOM 725 C CA . VAL A 1 94 ? 2.316 0.431 8.828 1 95.56 94 VAL A CA 1
ATOM 726 C C . VAL A 1 94 ? 1.583 1.766 8.945 1 95.56 94 VAL A C 1
ATOM 728 O O . VAL A 1 94 ? 2.203 2.83 8.883 1 95.56 94 VAL A O 1
ATOM 731 N N . ALA A 1 95 ? 0.308 1.69 9.039 1 95.12 95 ALA A N 1
ATOM 732 C CA . ALA A 1 95 ? -0.519 2.857 9.344 1 95.12 95 ALA A CA 1
ATOM 733 C C . ALA A 1 95 ? -0.91 2.891 10.812 1 95.12 95 ALA A C 1
ATOM 735 O O . ALA A 1 95 ? -1.495 1.935 11.328 1 95.12 95 ALA A O 1
ATOM 736 N N . VAL A 1 96 ? -0.592 4.02 11.445 1 94.88 96 VAL A N 1
ATOM 737 C CA . VAL A 1 96 ? -0.886 4.172 12.867 1 94.88 96 VAL A CA 1
ATOM 738 C C . VAL A 1 96 ? -1.728 5.426 13.086 1 94.88 96 VAL A C 1
ATOM 740 O O . VAL A 1 96 ? -1.259 6.543 12.859 1 94.88 96 VAL A O 1
ATOM 743 N N . SER A 1 97 ? -2.869 5.215 13.531 1 93.56 97 SER A N 1
ATOM 744 C CA . SER A 1 97 ? -3.699 6.367 13.867 1 93.56 97 SER A CA 1
ATOM 745 C C . SER A 1 97 ? -3.227 7.035 15.148 1 93.56 97 SER A C 1
ATOM 747 O O . SER A 1 97 ? -2.613 6.391 16 1 93.56 97 SER A O 1
ATOM 749 N N . ARG A 1 98 ? -3.547 8.312 15.203 1 93.5 98 ARG A N 1
ATOM 750 C CA . ARG A 1 98 ? -3.193 9.078 16.406 1 93.5 98 ARG A CA 1
ATOM 751 C C . ARG A 1 98 ? -3.799 8.445 17.656 1 93.5 98 ARG A C 1
ATOM 753 O O . ARG A 1 98 ? -3.162 8.422 18.703 1 93.5 98 ARG A O 1
ATOM 760 N N . GLN A 1 99 ? -4.957 7.961 17.547 1 93 99 GLN A N 1
ATOM 761 C CA . GLN A 1 99 ? -5.703 7.449 18.688 1 93 99 GLN A CA 1
ATOM 762 C C . GLN A 1 99 ? -5.16 6.094 19.141 1 93 99 GLN A C 1
ATOM 764 O O . GLN A 1 99 ? -5.426 5.652 20.266 1 93 99 GLN A O 1
ATOM 769 N N . ALA A 1 100 ? -4.527 5.48 18.234 1 93.25 100 ALA A N 1
ATOM 770 C CA . ALA A 1 100 ? -3.955 4.18 18.578 1 93.25 100 ALA A CA 1
ATOM 771 C C . ALA A 1 100 ? -2.555 4.332 19.172 1 93.25 100 ALA A C 1
ATOM 773 O O . ALA A 1 100 ? -2.014 3.391 19.75 1 93.25 100 ALA A O 1
ATOM 774 N N . ALA A 1 101 ? -1.991 5.418 18.984 1 94.94 101 ALA A N 1
ATOM 775 C CA . ALA A 1 101 ? -0.593 5.625 19.359 1 94.94 101 ALA A CA 1
ATOM 776 C C . ALA A 1 101 ? -0.474 6.219 20.75 1 94.94 101 ALA A C 1
ATOM 778 O O . ALA A 1 101 ? -1.226 7.129 21.109 1 94.94 101 ALA A O 1
ATOM 779 N N . LYS A 1 102 ? 0.432 5.684 21.484 1 95 102 LYS A N 1
ATOM 780 C CA . LYS A 1 102 ? 0.804 6.234 22.797 1 95 102 LYS A CA 1
ATOM 781 C C . LYS A 1 102 ? 1.903 7.281 22.656 1 95 102 LYS A C 1
ATOM 783 O O . LYS A 1 102 ? 1.898 8.289 23.359 1 95 102 LYS A O 1
ATOM 788 N N . ASP A 1 103 ? 2.799 7.012 21.781 1 96.06 103 ASP A N 1
ATOM 789 C CA . ASP A 1 103 ? 3.955 7.883 21.594 1 96.06 103 ASP A CA 1
ATOM 790 C C . ASP A 1 103 ? 4.484 7.789 20.156 1 96.06 103 ASP A C 1
ATOM 792 O O . ASP A 1 103 ? 4.203 6.82 19.453 1 96.06 103 ASP A O 1
ATOM 796 N N . PHE A 1 104 ? 5.184 8.891 19.75 1 97.25 104 PHE A N 1
ATOM 797 C CA . PHE A 1 104 ? 5.809 8.961 18.438 1 97.25 104 PHE A CA 1
ATOM 798 C C . PHE A 1 104 ? 7.051 9.852 18.484 1 97.25 104 PHE A C 1
ATOM 800 O O . PHE A 1 104 ? 7.023 10.938 19.047 1 97.25 104 PHE A O 1
ATOM 807 N N . HIS A 1 105 ? 8.109 9.258 17.828 1 96.5 105 HIS A N 1
ATOM 808 C CA . HIS A 1 105 ? 9.375 9.984 17.812 1 96.5 105 HIS A CA 1
ATOM 809 C C . HIS A 1 105 ? 10.086 9.828 16.469 1 96.5 105 HIS A C 1
ATOM 811 O O . HIS A 1 105 ? 10.086 8.742 15.891 1 96.5 105 HIS A O 1
ATOM 817 N N . ILE A 1 106 ? 10.672 10.945 16.016 1 97.31 106 ILE A N 1
ATOM 818 C CA . ILE A 1 106 ? 11.477 10.953 14.797 1 97.31 106 ILE A CA 1
ATOM 819 C C . ILE A 1 106 ? 12.953 11.117 15.156 1 97.31 106 ILE A C 1
ATOM 821 O O . ILE A 1 106 ? 13.312 12 15.938 1 97.31 106 ILE A O 1
ATOM 825 N N . ASP A 1 107 ? 13.766 10.289 14.633 1 96.62 107 ASP A N 1
ATOM 826 C CA . ASP A 1 107 ? 15.203 10.453 14.805 1 96.62 107 ASP A CA 1
ATOM 827 C C . ASP A 1 107 ? 15.773 11.406 13.75 1 96.62 107 ASP A C 1
ATOM 829 O O . ASP A 1 107 ? 16.359 10.961 12.758 1 96.62 107 ASP A O 1
ATOM 833 N N . SER A 1 108 ? 15.742 12.648 14.039 1 92.5 108 SER A N 1
ATOM 834 C CA . SER A 1 108 ? 16.094 13.68 13.07 1 92.5 108 SER A CA 1
ATOM 835 C C . SER A 1 108 ? 17.609 13.719 12.828 1 92.5 108 SER A C 1
ATOM 837 O O . SER A 1 108 ? 18.062 14.273 11.828 1 92.5 108 SER A O 1
ATOM 839 N N . LEU A 1 109 ? 18.375 13.141 13.641 1 91.75 109 LEU A N 1
ATOM 840 C CA . LEU A 1 109 ? 19.828 13.219 13.531 1 91.75 109 LEU A CA 1
ATOM 841 C C . LEU A 1 109 ? 20.391 11.938 12.914 1 91.75 109 LEU A C 1
ATOM 843 O O . LEU A 1 109 ? 21.609 11.82 12.711 1 91.75 109 LEU A O 1
ATOM 847 N N . ALA A 1 110 ? 19.5 11.078 12.586 1 90.06 110 ALA A N 1
ATOM 848 C CA . ALA A 1 110 ? 19.969 9.805 12.039 1 90.06 110 ALA A CA 1
ATOM 849 C C . ALA A 1 110 ? 20.609 10 10.672 1 90.06 110 ALA A C 1
ATOM 851 O O . ALA A 1 110 ? 20.188 10.859 9.891 1 90.06 110 ALA A O 1
ATOM 852 N N . SER A 1 111 ? 21.594 9.227 10.32 1 90.06 111 SER A N 1
ATOM 853 C CA . SER A 1 111 ? 22.328 9.32 9.062 1 90.06 111 SER A CA 1
ATOM 854 C C . SER A 1 111 ? 21.719 8.438 7.992 1 90.06 111 SER A C 1
ATOM 856 O O . SER A 1 111 ? 22 8.586 6.805 1 90.06 111 SER A O 1
ATOM 858 N N . ASP A 1 112 ? 20.938 7.559 8.305 1 92 112 ASP A N 1
ATOM 859 C CA . ASP A 1 112 ? 20.406 6.59 7.352 1 92 112 ASP A CA 1
ATOM 860 C C . ASP A 1 112 ? 19.047 7.031 6.82 1 92 112 ASP A C 1
ATOM 862 O O . ASP A 1 112 ? 18.156 6.203 6.602 1 92 112 ASP A O 1
ATOM 866 N N . ARG A 1 113 ? 18.875 8.297 6.609 1 95.19 113 ARG A N 1
ATOM 867 C CA . ARG A 1 113 ? 17.641 8.844 6.055 1 95.19 113 ARG A CA 1
ATOM 868 C C . ARG A 1 113 ? 17.469 8.414 4.602 1 95.19 113 ARG A C 1
ATOM 870 O O . ARG A 1 113 ? 18.422 8.398 3.828 1 95.19 113 ARG A O 1
ATOM 877 N N . LEU A 1 114 ? 16.266 8.055 4.297 1 95.81 114 LEU A N 1
ATOM 878 C CA . LEU A 1 114 ? 15.945 7.73 2.91 1 95.81 114 LEU A CA 1
ATOM 879 C C . LEU A 1 114 ? 15.414 8.953 2.174 1 95.81 114 LEU A C 1
ATOM 881 O O . LEU A 1 114 ? 14.672 9.758 2.75 1 95.81 114 LEU A O 1
ATOM 885 N N . THR A 1 115 ? 15.758 9 0.93 1 94.12 115 THR A N 1
ATOM 886 C CA . THR A 1 115 ? 15.203 10.062 0.098 1 94.12 115 THR A CA 1
ATOM 887 C C . THR A 1 115 ? 13.766 9.742 -0.298 1 94.12 115 THR A C 1
ATOM 889 O O . THR A 1 115 ? 13.312 8.602 -0.147 1 94.12 115 THR A O 1
ATOM 892 N N . LEU A 1 116 ? 12.992 10.719 -0.784 1 92.31 116 LEU A N 1
ATOM 893 C CA . LEU A 1 116 ? 11.633 10.508 -1.267 1 92.31 116 LEU A CA 1
ATOM 894 C C . LEU A 1 116 ? 11.609 9.477 -2.393 1 92.31 116 LEU A C 1
ATOM 896 O O . LEU A 1 116 ? 10.711 8.633 -2.453 1 92.31 116 LEU A O 1
ATOM 900 N N . GLN A 1 117 ? 12.602 9.539 -3.248 1 91.88 117 GLN A N 1
ATOM 901 C CA . GLN A 1 117 ? 12.688 8.617 -4.375 1 91.88 117 GLN A CA 1
ATOM 902 C C . GLN A 1 117 ? 12.922 7.184 -3.898 1 91.88 117 GLN A C 1
ATOM 904 O O . GLN A 1 117 ? 12.32 6.242 -4.418 1 91.88 117 GLN A O 1
ATOM 909 N N . GLU A 1 118 ? 13.758 7.059 -2.949 1 92.31 118 GLU A N 1
ATOM 910 C CA . GLU A 1 118 ? 14.031 5.734 -2.395 1 92.31 118 GLU A CA 1
ATOM 911 C C . GLU A 1 118 ? 12.789 5.156 -1.72 1 92.31 118 GLU A C 1
ATOM 913 O O . GLU A 1 118 ? 12.453 3.986 -1.918 1 92.31 118 GLU A O 1
ATOM 918 N N . MET A 1 119 ? 12.156 6.004 -0.981 1 93.31 119 MET A N 1
ATOM 919 C CA . MET A 1 119 ? 10.922 5.578 -0.321 1 93.31 119 MET A CA 1
ATOM 920 C C . MET A 1 119 ? 9.883 5.125 -1.344 1 93.31 119 MET A C 1
ATOM 922 O O . MET A 1 119 ? 9.258 4.082 -1.175 1 93.31 119 MET A O 1
ATOM 926 N N . ASP A 1 120 ? 9.781 5.891 -2.359 1 90.5 120 ASP A N 1
ATOM 927 C CA . ASP A 1 120 ? 8.812 5.57 -3.4 1 90.5 120 ASP A CA 1
ATOM 928 C C . ASP A 1 120 ? 9.133 4.23 -4.059 1 90.5 120 ASP A C 1
ATOM 930 O O . ASP A 1 120 ? 8.227 3.43 -4.316 1 90.5 120 ASP A O 1
ATOM 934 N N . SER A 1 121 ? 10.344 4.004 -4.34 1 89.56 121 SER A N 1
ATOM 935 C CA . SER A 1 121 ? 10.766 2.748 -4.957 1 89.56 121 SER A CA 1
ATOM 936 C C . SER A 1 121 ? 10.43 1.556 -4.066 1 89.56 121 SER A C 1
ATOM 938 O O . SER A 1 121 ? 9.961 0.524 -4.551 1 89.56 121 SER A O 1
ATOM 940 N N . LEU A 1 122 ? 10.633 1.732 -2.82 1 88.56 122 LEU A N 1
ATOM 941 C CA . LEU A 1 122 ? 10.359 0.665 -1.863 1 88.56 122 LEU A CA 1
ATOM 942 C C . LEU A 1 122 ? 8.859 0.451 -1.702 1 88.56 122 LEU A C 1
ATOM 944 O O . LEU A 1 122 ? 8.383 -0.688 -1.674 1 88.56 122 LEU A O 1
ATOM 948 N N . ALA A 1 123 ? 8.164 1.513 -1.634 1 90.06 123 ALA A N 1
ATOM 949 C CA . ALA A 1 123 ? 6.719 1.435 -1.443 1 90.06 123 ALA A CA 1
ATOM 950 C C . ALA A 1 123 ? 6.035 0.824 -2.664 1 90.06 123 ALA A C 1
ATOM 952 O O . ALA A 1 123 ? 5.012 0.147 -2.537 1 90.06 123 ALA A O 1
ATOM 953 N N . ARG A 1 124 ? 6.602 0.979 -3.805 1 85.31 124 ARG A N 1
ATOM 954 C CA . ARG A 1 124 ? 6.016 0.47 -5.043 1 85.31 124 ARG A CA 1
ATOM 955 C C . ARG A 1 124 ? 6.047 -1.055 -5.074 1 85.31 124 ARG A C 1
ATOM 957 O O . ARG A 1 124 ? 5.199 -1.684 -5.711 1 85.31 124 ARG A O 1
ATOM 964 N N . VAL A 1 125 ? 6.961 -1.599 -4.391 1 81.56 125 VAL A N 1
ATOM 965 C CA . VAL A 1 125 ? 7.012 -3.053 -4.281 1 81.56 125 VAL A CA 1
ATOM 966 C C . VAL A 1 125 ? 5.707 -3.57 -3.678 1 81.56 125 VAL A C 1
ATOM 968 O O . VAL A 1 125 ? 5.148 -4.562 -4.152 1 81.56 125 VAL A 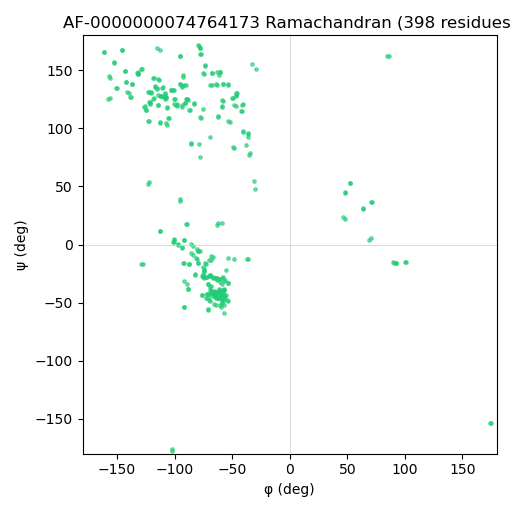O 1
ATOM 971 N N . LEU A 1 126 ? 5.211 -2.854 -2.705 1 86.62 126 LEU A N 1
ATOM 972 C CA . LEU A 1 126 ? 3.984 -3.24 -2.014 1 86.62 126 LEU A CA 1
ATOM 973 C C . LEU A 1 126 ? 2.758 -2.932 -2.867 1 86.62 126 LEU A C 1
ATOM 975 O O . LEU A 1 126 ? 1.859 -3.766 -2.994 1 86.62 126 LEU A O 1
ATOM 979 N N . SER A 1 127 ? 2.803 -1.802 -3.441 1 81.81 127 SER A N 1
ATOM 980 C CA . SER A 1 127 ? 1.618 -1.359 -4.172 1 81.81 127 SER A CA 1
ATOM 981 C C . SER A 1 127 ? 1.477 -2.1 -5.496 1 81.81 127 SER A C 1
ATOM 983 O O . SER A 1 127 ? 0.364 -2.295 -5.988 1 81.81 127 SER A O 1
ATOM 985 N N . ASN A 1 128 ? 2.562 -2.537 -6.062 1 76.5 128 ASN A N 1
ATOM 986 C CA . ASN A 1 128 ? 2.531 -3.221 -7.352 1 76.5 128 ASN A CA 1
ATOM 987 C C . ASN A 1 128 ? 2.01 -4.648 -7.219 1 76.5 128 ASN A C 1
ATOM 989 O O . ASN A 1 128 ? 1.551 -5.242 -8.195 1 76.5 128 ASN A O 1
ATOM 993 N N . LEU A 1 129 ? 2.201 -5.223 -6.031 1 75 129 LEU A N 1
ATOM 994 C CA . LEU A 1 129 ? 1.783 -6.605 -5.816 1 75 129 LEU A CA 1
ATOM 995 C C . LEU A 1 129 ? 0.264 -6.73 -5.883 1 75 129 LEU A C 1
ATOM 997 O O . LEU A 1 129 ? -0.263 -7.816 -6.125 1 75 129 LEU A O 1
ATOM 1001 N N . GLY A 1 130 ? -0.392 -5.625 -5.895 1 70.44 130 GLY A N 1
ATOM 1002 C CA . GLY A 1 130 ? -1.753 -5.488 -6.387 1 70.44 130 GLY A CA 1
ATOM 1003 C C . GLY A 1 130 ? -2.805 -5.789 -5.336 1 70.44 130 GLY A C 1
ATOM 1004 O O . GLY A 1 130 ? -2.502 -6.395 -4.305 1 70.44 130 GLY A O 1
ATOM 1005 N N . ASN A 1 131 ? -3.938 -5.332 -5.645 1 83.12 131 ASN A N 1
ATOM 1006 C CA . ASN A 1 131 ? -5.219 -5.531 -4.977 1 83.12 131 ASN A CA 1
ATOM 1007 C C . ASN A 1 131 ? -5.965 -6.734 -5.543 1 83.12 131 ASN A C 1
ATOM 1009 O O . ASN A 1 131 ? -6.109 -6.867 -6.758 1 83.12 131 ASN A O 1
ATOM 1013 N N . PRO A 1 132 ? -6.262 -7.684 -4.684 1 88.44 132 PRO A N 1
ATOM 1014 C CA . PRO A 1 132 ? -6.934 -8.891 -5.176 1 88.44 132 PRO A CA 1
ATOM 1015 C C . PRO A 1 132 ? -8.211 -8.578 -5.953 1 88.44 132 PRO A C 1
ATOM 1017 O O . PRO A 1 132 ? -8.539 -9.281 -6.91 1 88.44 132 PRO A O 1
ATOM 1020 N N . GLU A 1 133 ? -8.883 -7.543 -5.566 1 87.44 133 GLU A N 1
ATOM 1021 C CA . GLU A 1 133 ? -10.086 -7.164 -6.301 1 87.44 133 GLU A CA 1
ATOM 1022 C C . GLU A 1 133 ? -9.75 -6.723 -7.723 1 87.44 133 GLU A C 1
ATOM 1024 O O . GLU A 1 133 ? -10.453 -7.078 -8.672 1 87.44 133 GLU A O 1
ATOM 1029 N N . ASP A 1 134 ? -8.727 -5.992 -7.805 1 87.31 134 ASP A N 1
ATOM 1030 C CA . ASP A 1 134 ? -8.273 -5.543 -9.117 1 87.31 134 ASP A CA 1
ATOM 1031 C C . ASP A 1 134 ? -7.801 -6.723 -9.969 1 87.31 134 ASP A C 1
ATOM 1033 O O . ASP A 1 134 ? -8.031 -6.754 -11.18 1 87.31 134 ASP A O 1
ATOM 1037 N N . THR A 1 135 ? -7.141 -7.582 -9.336 1 89.19 135 THR A N 1
ATOM 1038 C CA . THR A 1 135 ? -6.656 -8.773 -10.023 1 89.19 135 THR A CA 1
ATOM 1039 C C . THR A 1 135 ? -7.82 -9.602 -10.555 1 89.19 135 THR A C 1
ATOM 1041 O O . THR A 1 135 ? -7.781 -10.07 -11.695 1 89.19 135 THR A O 1
ATOM 1044 N N . LYS A 1 136 ? -8.773 -9.789 -9.75 1 89.94 136 LYS A N 1
ATOM 1045 C CA . LYS A 1 136 ? -9.961 -10.516 -10.18 1 89.94 136 LYS A CA 1
ATOM 1046 C C . LYS A 1 136 ? -10.625 -9.812 -11.367 1 89.94 136 LYS A C 1
ATOM 1048 O O . LYS A 1 136 ? -11.016 -10.469 -12.336 1 89.94 136 LYS A O 1
ATOM 1053 N N . ALA A 1 137 ? -10.758 -8.539 -11.242 1 90.31 137 ALA A N 1
ATOM 1054 C CA . ALA A 1 137 ? -11.367 -7.762 -12.328 1 90.31 137 ALA A CA 1
ATOM 1055 C C . ALA A 1 137 ? -10.562 -7.895 -13.617 1 90.31 137 ALA A C 1
ATOM 1057 O O . ALA A 1 137 ? -11.133 -7.973 -14.703 1 90.31 137 ALA A O 1
ATOM 1058 N N . ARG A 1 138 ? -9.266 -7.875 -13.469 1 90.88 138 ARG A N 1
ATOM 1059 C CA . ARG A 1 138 ? -8.391 -8.016 -14.625 1 90.88 138 ARG A CA 1
ATOM 1060 C C . ARG A 1 138 ? -8.547 -9.383 -15.273 1 90.88 138 ARG A C 1
ATOM 1062 O O . ARG A 1 138 ? -8.562 -9.492 -16.5 1 90.88 138 ARG A O 1
ATOM 1069 N N . LYS A 1 139 ? -8.648 -10.352 -14.469 1 92.94 139 LYS A N 1
ATOM 1070 C CA . LYS A 1 139 ? -8.898 -11.688 -14.992 1 92.94 139 LYS A CA 1
ATOM 1071 C C . LYS A 1 139 ? -10.203 -11.734 -15.789 1 92.94 139 LYS A C 1
ATOM 1073 O O . LYS A 1 139 ? -10.227 -12.242 -16.906 1 92.94 139 LYS A O 1
ATOM 1078 N N . ASP A 1 140 ? -11.242 -11.219 -15.156 1 93.69 140 ASP A N 1
ATOM 1079 C CA . ASP A 1 140 ? -12.555 -11.227 -15.797 1 93.69 140 ASP A CA 1
ATOM 1080 C C . ASP A 1 140 ? -12.523 -10.492 -17.141 1 93.69 140 ASP A C 1
ATOM 1082 O O . ASP A 1 140 ? -13.109 -10.953 -18.109 1 93.69 140 ASP A O 1
ATOM 1086 N N . ARG A 1 141 ? -11.859 -9.406 -17.172 1 93.75 141 ARG A N 1
ATOM 1087 C CA . ARG A 1 141 ? -11.742 -8.633 -18.406 1 93.75 141 ARG A CA 1
ATOM 1088 C C . ARG A 1 141 ? -10.977 -9.406 -19.469 1 93.75 141 ARG A C 1
ATOM 1090 O O . ARG A 1 141 ? -11.344 -9.391 -20.641 1 93.75 141 ARG A O 1
ATOM 1097 N N . LEU A 1 142 ? -9.914 -10 -19.031 1 94.44 142 LEU A N 1
ATOM 1098 C CA . LEU A 1 142 ? -9.125 -10.805 -19.969 1 94.44 142 LEU A CA 1
ATOM 1099 C C . LEU A 1 142 ? -9.969 -11.914 -20.578 1 94.44 142 LEU A C 1
ATOM 1101 O O . LEU A 1 142 ? -10 -12.07 -21.797 1 94.44 142 LEU A O 1
ATOM 1105 N N . VAL A 1 143 ? -10.695 -12.609 -19.781 1 94.94 143 VAL A N 1
ATOM 1106 C CA . VAL A 1 143 ? -11.531 -13.711 -20.234 1 94.94 143 VAL A CA 1
ATOM 1107 C C . VAL A 1 143 ? -12.609 -13.18 -21.172 1 94.94 143 VAL A C 1
ATOM 1109 O O . VAL A 1 143 ? -12.836 -13.75 -22.25 1 94.94 143 VAL A O 1
ATOM 1112 N N . ALA A 1 144 ? -13.227 -12.133 -20.781 1 94.44 144 ALA A N 1
ATOM 1113 C CA . ALA A 1 144 ? -14.273 -11.531 -21.609 1 94.44 144 ALA A CA 1
ATOM 1114 C C . ALA A 1 144 ? -13.719 -11.109 -22.969 1 94.44 144 ALA A C 1
ATOM 1116 O O . ALA A 1 144 ? -14.367 -11.305 -24 1 94.44 144 ALA A O 1
ATOM 1117 N N . SER A 1 145 ? -12.562 -10.477 -22.938 1 94.19 145 SER A N 1
ATOM 1118 C CA . SER A 1 145 ? -11.938 -10 -24.172 1 94.19 145 SER A CA 1
ATOM 1119 C C . SER A 1 145 ? -11.617 -11.164 -25.109 1 94.19 145 SER A C 1
ATOM 1121 O O . SER A 1 145 ? -11.852 -11.07 -26.312 1 94.19 145 SER A O 1
ATOM 1123 N N . LEU A 1 146 ? -11.109 -12.242 -24.609 1 94 146 LEU A N 1
ATOM 1124 C CA . LEU A 1 146 ? -10.766 -13.43 -25.391 1 94 146 LEU A CA 1
ATOM 1125 C C . LEU A 1 146 ? -12.016 -14.078 -25.969 1 94 146 LEU A C 1
ATOM 1127 O O . LEU A 1 146 ? -12.031 -14.461 -27.141 1 94 146 LEU A O 1
ATOM 1131 N N . GLN A 1 147 ? -13.023 -14.125 -25.141 1 94.56 147 GLN A N 1
ATOM 1132 C CA . GLN A 1 147 ? -14.281 -14.711 -25.594 1 94.56 147 GLN A CA 1
ATOM 1133 C C . GLN A 1 147 ? -14.914 -13.867 -26.703 1 94.56 147 GLN A C 1
ATOM 1135 O O . GLN A 1 147 ? -15.414 -14.406 -27.688 1 94.56 147 GLN A O 1
ATOM 1140 N N . ALA A 1 148 ? -14.891 -12.617 -26.516 1 93.19 148 ALA A N 1
ATOM 1141 C CA . ALA A 1 148 ? -15.43 -11.711 -27.516 1 93.19 148 ALA A CA 1
ATOM 1142 C C . ALA A 1 148 ? -14.727 -11.875 -28.859 1 93.19 148 ALA A C 1
ATOM 1144 O O . ALA A 1 148 ? -15.336 -11.703 -29.922 1 93.19 148 ALA A O 1
ATOM 1145 N N . LYS A 1 149 ? -13.508 -12.172 -28.75 1 92.56 149 LYS A N 1
ATOM 1146 C CA . LYS A 1 149 ? -12.703 -12.336 -29.953 1 92.56 149 LYS A CA 1
ATOM 1147 C C . LYS A 1 149 ? -12.703 -13.789 -30.422 1 92.56 149 LYS A C 1
ATOM 1149 O O . LYS A 1 149 ? -11.992 -14.141 -31.359 1 92.56 149 LYS A O 1
ATOM 1154 N N . ARG A 1 150 ? -13.469 -14.664 -29.766 1 94.06 150 ARG A N 1
ATOM 1155 C CA . ARG A 1 150 ? -13.672 -16.078 -30.094 1 94.06 150 ARG A CA 1
ATOM 1156 C C . ARG A 1 150 ? -12.375 -16.859 -29.969 1 94.06 150 ARG A C 1
ATOM 1158 O O . ARG A 1 150 ? -12.094 -17.75 -30.781 1 94.06 150 ARG A O 1
ATOM 1165 N N . ILE A 1 151 ? -11.594 -16.438 -29.094 1 93.69 151 ILE A N 1
ATOM 1166 C CA . ILE A 1 151 ? -10.375 -17.172 -28.781 1 93.69 151 ILE A CA 1
ATOM 1167 C C . ILE A 1 151 ? -10.656 -18.188 -27.688 1 93.69 151 ILE A C 1
ATOM 1169 O O . ILE A 1 151 ? -11.148 -17.844 -26.609 1 93.69 151 ILE A O 1
ATOM 1173 N N . PRO A 1 152 ? -10.344 -19.422 -27.953 1 93.94 152 PRO A N 1
ATOM 1174 C CA . PRO A 1 152 ? -10.602 -20.453 -26.938 1 93.94 152 PRO A CA 1
ATOM 1175 C C . PRO A 1 152 ? -9.898 -20.188 -25.609 1 93.94 152 PRO A C 1
ATOM 1177 O O . PRO A 1 152 ? -8.68 -19.953 -25.594 1 93.94 152 PRO A O 1
ATOM 1180 N N . VAL A 1 153 ? -10.656 -20.125 -24.562 1 93.81 153 VAL A N 1
ATOM 1181 C CA . VAL A 1 153 ? -10.141 -19.844 -23.234 1 93.81 153 VAL A CA 1
ATOM 1182 C C . VAL A 1 153 ? -10.812 -20.766 -22.219 1 93.81 153 VAL A C 1
ATOM 1184 O O . VAL A 1 153 ? -12.016 -21.031 -22.312 1 93.81 153 VAL A O 1
ATOM 1187 N N . GLU A 1 154 ? -9.938 -21.422 -21.469 1 91.5 154 GLU A N 1
ATOM 1188 C CA . GLU A 1 154 ? -10.438 -22.25 -20.375 1 91.5 154 GLU A CA 1
ATOM 1189 C C . GLU A 1 154 ? -9.992 -21.703 -19.031 1 91.5 154 GLU A C 1
ATOM 1191 O O . GLU A 1 154 ? -8.805 -21.453 -18.812 1 91.5 154 GLU A O 1
ATOM 1196 N N . THR A 1 155 ? -11.031 -21.359 -18.188 1 87.12 155 THR A N 1
ATOM 1197 C CA . THR A 1 155 ? -10.766 -20.984 -16.812 1 87.12 155 THR A CA 1
ATOM 1198 C C . THR A 1 155 ? -12 -21.219 -15.938 1 87.12 155 THR A C 1
ATOM 1200 O O . THR A 1 155 ? -13.117 -21.312 -16.453 1 87.12 155 THR A O 1
ATOM 1203 N N . SER A 1 156 ? -11.664 -21.656 -14.703 1 85.62 156 SER A N 1
ATOM 1204 C CA . SER A 1 156 ? -12.758 -21.766 -13.742 1 85.62 156 SER A CA 1
ATOM 1205 C C . SER A 1 156 ? -12.609 -20.75 -12.617 1 85.62 156 SER A C 1
ATOM 1207 O O . SER A 1 156 ? -11.594 -20.062 -12.516 1 85.62 156 SER A O 1
ATOM 1209 N N . GLU A 1 157 ? -13.727 -20.609 -11.82 1 82.38 157 GLU A N 1
ATOM 1210 C CA . GLU A 1 157 ? -13.711 -19.688 -10.688 1 82.38 157 GLU A CA 1
ATOM 1211 C C . GLU A 1 157 ? -12.57 -20.016 -9.727 1 82.38 157 GLU A C 1
ATOM 1213 O O . GLU A 1 157 ? -11.945 -19.109 -9.18 1 82.38 157 GLU A O 1
ATOM 1218 N N . ASP A 1 158 ? -12.273 -21.281 -9.695 1 85.69 158 ASP A N 1
ATOM 1219 C CA . ASP A 1 158 ? -11.281 -21.719 -8.727 1 85.69 158 ASP A CA 1
ATOM 1220 C C . ASP A 1 158 ? -9.898 -21.844 -9.367 1 85.69 158 ASP A C 1
ATOM 1222 O O . ASP A 1 158 ? -8.922 -22.172 -8.695 1 85.69 158 ASP A O 1
ATOM 1226 N N . ASP A 1 159 ? -9.898 -21.531 -10.641 1 89.31 159 ASP A N 1
ATOM 1227 C CA . ASP A 1 159 ? -8.625 -21.594 -11.352 1 89.31 159 ASP A CA 1
ATOM 1228 C C . ASP A 1 159 ? -7.984 -20.219 -11.461 1 89.31 159 ASP A C 1
ATOM 1230 O O . ASP A 1 159 ? -8.547 -19.312 -12.086 1 89.31 159 ASP A O 1
ATOM 1234 N N . ALA A 1 160 ? -6.82 -20.125 -10.898 1 90.62 160 ALA A N 1
ATOM 1235 C CA . ALA A 1 160 ? -6.137 -18.828 -10.93 1 90.62 160 ALA A CA 1
ATOM 1236 C C . ALA A 1 160 ? -5.461 -18.594 -12.273 1 90.62 160 ALA A C 1
ATOM 1238 O O . ALA A 1 160 ? -5.094 -17.469 -12.602 1 90.62 160 ALA A O 1
ATOM 1239 N N . VAL A 1 161 ? -5.293 -19.594 -13.047 1 92.69 161 VAL A N 1
ATOM 1240 C CA . VAL A 1 161 ? -4.578 -19.484 -14.32 1 92.69 161 VAL A CA 1
ATOM 1241 C C . VAL A 1 161 ? -5.578 -19.469 -15.477 1 92.69 161 VAL A C 1
ATOM 1243 O O . VAL A 1 161 ? -6.547 -20.234 -15.477 1 92.69 161 VAL A O 1
ATOM 1246 N N . VAL A 1 162 ? -5.387 -18.578 -16.328 1 94.5 162 VAL A N 1
ATOM 1247 C CA . VAL A 1 162 ? -6.18 -18.531 -17.547 1 94.5 162 VAL A CA 1
ATOM 1248 C C . VAL A 1 162 ? -5.461 -19.281 -18.656 1 94.5 162 VAL A C 1
ATOM 1250 O O . VAL A 1 162 ? -4.34 -18.922 -19.031 1 94.5 162 VAL A O 1
ATOM 1253 N N . HIS A 1 163 ? -6.105 -20.281 -19.156 1 94.56 163 HIS A N 1
ATOM 1254 C CA . HIS A 1 163 ? -5.508 -21.125 -20.188 1 94.56 163 HIS A CA 1
ATOM 1255 C C . HIS A 1 163 ? -6.023 -20.75 -21.578 1 94.56 163 HIS A C 1
ATOM 1257 O O . HIS A 1 163 ? -7.23 -20.797 -21.828 1 94.56 163 HIS A O 1
ATOM 1263 N N . ILE A 1 164 ? -5.035 -20.375 -22.422 1 94.88 164 ILE A N 1
ATOM 1264 C CA . ILE A 1 164 ? -5.383 -19.906 -23.75 1 94.88 164 ILE A CA 1
ATOM 1265 C C . ILE A 1 164 ? -4.859 -20.891 -24.797 1 94.88 164 ILE A C 1
ATOM 1267 O O . ILE A 1 164 ? -3.666 -21.188 -24.844 1 94.88 164 ILE A O 1
ATOM 1271 N N . LEU A 1 165 ? -5.684 -21.391 -25.781 1 89.88 165 LEU A N 1
ATOM 1272 C CA . LEU A 1 165 ? -5.371 -22.25 -26.922 1 89.88 165 LEU A CA 1
ATOM 1273 C C . LEU A 1 165 ? -4.5 -23.422 -26.5 1 89.88 165 LEU A C 1
ATOM 1275 O O . LEU A 1 165 ? -3.605 -23.844 -27.234 1 89.88 165 LEU A O 1
ATOM 1279 N N . ASN A 1 166 ? -4.547 -23.797 -25.188 1 84.69 166 ASN A N 1
ATOM 1280 C CA . ASN A 1 166 ? -3.865 -24.938 -24.625 1 84.69 166 ASN A CA 1
ATOM 1281 C C . ASN A 1 166 ? -2.352 -24.75 -24.609 1 84.69 166 ASN A C 1
ATOM 1283 O O . ASN A 1 166 ? -1.604 -25.688 -24.297 1 84.69 166 ASN A O 1
ATOM 1287 N N . CYS A 1 167 ? -1.868 -23.609 -25 1 89.94 167 CYS A N 1
ATOM 1288 C CA . CYS A 1 167 ? -0.418 -23.438 -25.031 1 89.94 167 CYS A CA 1
ATOM 1289 C C . CYS A 1 167 ? 0.01 -22.203 -24.266 1 89.94 167 CYS A C 1
ATOM 1291 O O . CYS A 1 167 ? 1.197 -22.016 -24 1 89.94 167 CYS A O 1
ATOM 1293 N N . ALA A 1 168 ? -0.848 -21.312 -23.984 1 94.12 168 ALA A N 1
ATOM 1294 C CA . ALA A 1 168 ? -0.494 -20.141 -23.203 1 94.12 168 ALA A CA 1
ATOM 1295 C C . ALA A 1 168 ? -1.223 -20.125 -21.875 1 94.12 168 ALA A C 1
ATOM 1297 O O . ALA A 1 168 ? -2.418 -20.422 -21.797 1 94.12 168 ALA A O 1
ATOM 1298 N N . HIS A 1 169 ? -0.503 -19.844 -20.844 1 93.56 169 HIS A N 1
ATOM 1299 C CA . HIS A 1 169 ? -1.022 -19.781 -19.484 1 93.56 169 HIS A CA 1
ATOM 1300 C C . HIS A 1 169 ? -0.695 -18.453 -18.828 1 93.56 169 HIS A C 1
ATOM 1302 O O . HIS A 1 169 ? 0.477 -18.078 -18.703 1 93.56 169 HIS A O 1
ATOM 1308 N N . VAL A 1 170 ? -1.724 -17.766 -18.484 1 93.81 170 VAL A N 1
ATOM 1309 C CA . VAL A 1 170 ? -1.534 -16.453 -17.875 1 93.81 170 VAL A CA 1
ATOM 1310 C C . VAL A 1 170 ? -1.854 -16.531 -16.391 1 93.81 170 VAL A C 1
ATOM 1312 O O . VAL A 1 170 ? -2.984 -16.844 -16 1 93.81 170 VAL A O 1
ATOM 1315 N N . ARG A 1 171 ? -0.892 -16.266 -15.641 1 92.44 171 ARG A N 1
ATOM 1316 C CA . ARG A 1 171 ? -1.039 -16.281 -14.188 1 92.44 171 ARG A CA 1
ATOM 1317 C C . ARG A 1 171 ? -1.331 -14.883 -13.648 1 92.44 171 ARG A C 1
ATOM 1319 O O . ARG A 1 171 ? -1.166 -13.891 -14.359 1 92.44 171 ARG A O 1
ATOM 1326 N N . PRO A 1 172 ? -1.834 -14.867 -12.422 1 91.44 172 PRO A N 1
ATOM 1327 C CA . PRO A 1 172 ? -1.917 -13.539 -11.805 1 91.44 172 PRO A CA 1
ATOM 1328 C C . PRO A 1 172 ? -0.552 -12.867 -11.656 1 91.44 172 PRO A C 1
ATOM 1330 O O . PRO A 1 172 ? 0.461 -13.555 -11.492 1 91.44 172 PRO A O 1
ATOM 1333 N N . PRO A 1 173 ? -0.653 -11.484 -11.766 1 90.69 173 PRO A N 1
ATOM 1334 C CA . PRO A 1 173 ? -1.756 -10.523 -11.789 1 90.69 173 PRO A CA 1
ATOM 1335 C C . PRO A 1 173 ? -2.277 -10.258 -13.203 1 90.69 173 PRO A C 1
ATOM 1337 O O . PRO A 1 173 ? -2.826 -9.188 -13.477 1 90.69 173 PRO A O 1
ATOM 1340 N N . TYR A 1 174 ? -2.031 -11.062 -14.195 1 92.31 174 TYR A N 1
ATOM 1341 C CA . TYR A 1 174 ? -2.625 -11.102 -15.523 1 92.31 174 TYR A CA 1
ATOM 1342 C C . TYR A 1 174 ? -2.162 -9.922 -16.359 1 92.31 174 TYR A C 1
ATOM 1344 O O . TYR A 1 174 ? -2.961 -9.297 -17.062 1 92.31 174 TYR A O 1
ATOM 1352 N N . ASN A 1 175 ? -0.941 -9.562 -16.172 1 90.56 175 ASN A N 1
ATOM 1353 C CA . ASN A 1 175 ? -0.3 -8.578 -17.047 1 90.56 175 ASN A CA 1
ATOM 1354 C C . ASN A 1 175 ? 0.625 -9.242 -18.062 1 90.56 175 ASN A C 1
ATOM 1356 O O . ASN A 1 175 ? 0.697 -10.477 -18.125 1 90.56 175 ASN A O 1
ATOM 1360 N N . VAL A 1 176 ? 1.29 -8.43 -18.828 1 91.44 176 VAL A N 1
ATOM 1361 C CA . VAL A 1 176 ? 2.098 -8.914 -19.938 1 91.44 176 VAL A CA 1
ATOM 1362 C C . VAL A 1 176 ? 3.256 -9.758 -19.406 1 91.44 176 VAL A C 1
ATOM 1364 O O . VAL A 1 176 ? 3.727 -10.672 -20.078 1 91.44 176 VAL A O 1
ATOM 1367 N N . SER A 1 177 ? 3.658 -9.469 -18.266 1 88 177 SER A N 1
ATOM 1368 C CA . SER A 1 177 ? 4.793 -10.18 -17.703 1 88 177 SER A CA 1
ATOM 1369 C C . SER A 1 177 ? 4.367 -11.531 -17.125 1 88 177 SER A C 1
ATOM 1371 O O . SER A 1 177 ? 5.211 -12.383 -16.828 1 88 177 SER A O 1
ATOM 1373 N N . SER A 1 178 ? 3.111 -11.867 -17.109 1 90.88 178 SER A N 1
ATOM 1374 C CA . SER A 1 178 ? 2.594 -13.062 -16.438 1 90.88 178 SER A CA 1
ATOM 1375 C C . SER A 1 178 ? 2.342 -14.188 -17.438 1 90.88 178 SER A C 1
ATOM 1377 O O . SER A 1 178 ? 1.77 -15.219 -17.078 1 90.88 178 SER A O 1
ATOM 1379 N N . ILE A 1 179 ? 2.66 -14 -18.594 1 94.25 179 ILE A N 1
ATOM 1380 C CA . ILE A 1 179 ? 2.342 -14.945 -19.656 1 94.25 179 ILE A CA 1
ATOM 1381 C C . ILE A 1 179 ? 3.389 -16.062 -19.688 1 94.25 179 ILE A C 1
ATOM 1383 O O . ILE A 1 179 ? 4.586 -15.789 -19.812 1 94.25 179 ILE A O 1
ATOM 1387 N N . ASP A 1 180 ? 2.939 -17.25 -19.531 1 92.81 180 ASP A N 1
ATOM 1388 C CA . ASP A 1 180 ? 3.766 -18.438 -19.719 1 92.81 180 ASP A CA 1
ATOM 1389 C C . ASP A 1 180 ? 3.402 -19.172 -21 1 92.81 180 ASP A C 1
ATOM 1391 O O . ASP A 1 180 ? 2.357 -19.828 -21.078 1 92.81 180 ASP A O 1
ATOM 1395 N N . CYS A 1 181 ? 4.25 -19.016 -22 1 94.75 181 CYS A N 1
ATOM 1396 C CA . CYS A 1 181 ? 3.988 -19.578 -23.312 1 94.75 181 CYS A CA 1
ATOM 1397 C C . CYS A 1 181 ? 5.281 -19.75 -24.094 1 94.75 181 CYS A C 1
ATOM 1399 O O . CYS A 1 181 ? 6.023 -18.797 -24.312 1 94.75 181 CYS A O 1
ATOM 1401 N N . ASP A 1 182 ? 5.527 -21 -24.578 1 92.38 182 ASP A N 1
ATOM 1402 C CA . ASP A 1 182 ? 6.75 -21.297 -25.312 1 92.38 182 ASP A CA 1
ATOM 1403 C C . ASP A 1 182 ? 6.625 -20.875 -26.781 1 92.38 182 ASP A C 1
ATOM 1405 O O . ASP A 1 182 ? 7.629 -20.609 -27.438 1 92.38 182 ASP A O 1
ATOM 1409 N N . ASN A 1 183 ? 5.484 -20.844 -27.203 1 93.31 183 ASN A N 1
ATOM 1410 C CA . ASN A 1 183 ? 5.238 -20.438 -28.594 1 93.31 183 ASN A CA 1
ATOM 1411 C C . ASN A 1 183 ? 5.32 -18.922 -28.75 1 93.31 183 ASN A C 1
ATOM 1413 O O . ASN A 1 183 ? 4.41 -18.203 -28.344 1 93.31 183 ASN A O 1
ATOM 1417 N N . ARG A 1 184 ? 6.332 -18.453 -29.391 1 93.62 184 ARG A N 1
ATOM 1418 C CA . ARG A 1 184 ? 6.617 -17.016 -29.484 1 93.62 184 ARG A CA 1
ATOM 1419 C C . ARG A 1 184 ? 5.477 -16.281 -30.188 1 93.62 184 ARG A C 1
ATOM 1421 O O . ARG A 1 184 ? 5.098 -15.188 -29.766 1 93.62 184 ARG A O 1
ATOM 1428 N N . VAL A 1 185 ? 5.039 -16.859 -31.203 1 94 185 VAL A N 1
ATOM 1429 C CA . VAL A 1 185 ? 3.98 -16.25 -32 1 94 185 VAL A CA 1
ATOM 1430 C C . VAL A 1 185 ? 2.738 -16.047 -31.125 1 94 185 VAL A C 1
ATOM 1432 O O . VAL A 1 185 ? 2.174 -14.953 -31.078 1 94 185 VAL A O 1
ATOM 1435 N N . VAL A 1 186 ? 2.367 -17.141 -30.547 1 93.25 186 VAL A N 1
ATOM 1436 C CA . VAL A 1 186 ? 1.197 -17.094 -29.672 1 93.25 186 VAL A CA 1
ATOM 1437 C C . VAL A 1 186 ? 1.446 -16.109 -28.531 1 93.25 186 VAL A C 1
ATOM 1439 O O . VAL A 1 186 ? 0.571 -15.312 -28.172 1 93.25 186 VAL A O 1
ATOM 1442 N N . ARG A 1 187 ? 2.607 -16.125 -27.906 1 95.38 187 ARG A N 1
ATOM 1443 C CA . ARG A 1 187 ? 2.982 -15.242 -26.797 1 95.38 187 ARG A CA 1
ATOM 1444 C C . ARG A 1 187 ? 2.824 -13.773 -27.188 1 95.38 187 ARG A C 1
ATOM 1446 O O . ARG A 1 187 ? 2.258 -12.984 -26.438 1 95.38 187 ARG A O 1
ATOM 1453 N N . GLU A 1 188 ? 3.262 -13.453 -28.359 1 95.44 188 GLU A N 1
ATOM 1454 C CA . GLU A 1 188 ? 3.189 -12.07 -28.828 1 95.44 188 GLU A CA 1
ATOM 1455 C C . GLU A 1 188 ? 1.744 -11.648 -29.062 1 95.44 188 GLU A C 1
ATOM 1457 O O . GLU A 1 188 ? 1.379 -10.492 -28.812 1 95.44 188 GLU A O 1
ATOM 1462 N N . ARG A 1 189 ? 1.045 -12.555 -29.594 1 92.94 189 ARG A N 1
ATOM 1463 C CA . ARG A 1 189 ? -0.364 -12.258 -29.828 1 92.94 189 ARG A CA 1
ATOM 1464 C C . ARG A 1 189 ? -1.11 -12.023 -28.531 1 92.94 189 ARG A C 1
ATOM 1466 O O . ARG A 1 189 ? -1.88 -11.07 -28.406 1 92.94 189 ARG A O 1
ATOM 1473 N N . VAL A 1 190 ? -0.859 -12.883 -27.594 1 94 190 VAL A N 1
ATOM 1474 C CA . VAL A 1 190 ? -1.494 -12.742 -26.297 1 94 190 VAL A CA 1
ATOM 1475 C C . VAL A 1 190 ? -1.042 -11.445 -25.625 1 94 190 VAL A C 1
ATOM 1477 O O . VAL A 1 190 ? -1.852 -10.727 -25.047 1 94 190 VAL A O 1
ATOM 1480 N N . LYS A 1 191 ? 0.197 -11.117 -25.688 1 95.19 191 LYS A N 1
ATOM 1481 C CA . LYS A 1 191 ? 0.735 -9.867 -25.172 1 95.19 191 LYS A CA 1
ATOM 1482 C C . LYS A 1 191 ? -0.011 -8.664 -25.734 1 95.19 191 LYS A C 1
ATOM 1484 O O . LYS A 1 191 ? -0.41 -7.762 -25 1 95.19 191 LYS A O 1
ATOM 1489 N N . GLY A 1 192 ? -0.169 -8.68 -26.969 1 94.12 192 GLY A N 1
ATOM 1490 C CA . GLY A 1 192 ? -0.902 -7.613 -27.625 1 94.12 192 GLY A CA 1
ATOM 1491 C C . GLY A 1 192 ? -2.326 -7.469 -27.125 1 94.12 192 GLY A C 1
ATOM 1492 O O . GLY A 1 192 ? -2.812 -6.352 -26.938 1 94.12 192 GLY A O 1
ATOM 1493 N N . MET A 1 193 ? -2.945 -8.516 -26.922 1 91.94 193 MET A N 1
ATOM 1494 C CA . MET A 1 193 ? -4.324 -8.516 -26.438 1 91.94 193 MET A CA 1
ATOM 1495 C C . MET A 1 193 ? -4.414 -7.914 -25.047 1 91.94 193 MET A C 1
ATOM 1497 O O . MET A 1 193 ? -5.312 -7.121 -24.75 1 91.94 193 MET A O 1
ATOM 1501 N N . ILE A 1 194 ? -3.494 -8.305 -24.203 1 92.88 194 ILE A N 1
ATOM 1502 C CA . ILE A 1 194 ? -3.471 -7.801 -22.828 1 92.88 194 ILE A CA 1
ATOM 1503 C C . ILE A 1 194 ? -3.178 -6.305 -22.828 1 92.88 194 ILE A C 1
ATOM 1505 O O . ILE A 1 194 ? -3.797 -5.543 -22.078 1 92.88 194 ILE A O 1
ATOM 1509 N N . GLN A 1 195 ? -2.291 -5.926 -23.641 1 92.81 195 GLN A N 1
ATOM 1510 C CA . GLN A 1 195 ? -1.965 -4.508 -23.75 1 92.81 195 GLN A CA 1
ATOM 1511 C C . GLN A 1 195 ? -3.172 -3.701 -24.219 1 92.81 195 GLN A C 1
ATOM 1513 O O . GLN A 1 195 ? -3.438 -2.615 -23.703 1 92.81 195 GLN A O 1
ATOM 1518 N N . ASP A 1 196 ? -3.859 -4.234 -25.172 1 89.62 196 ASP A N 1
ATOM 1519 C CA . ASP A 1 196 ? -5.059 -3.586 -25.688 1 89.62 196 ASP A CA 1
ATOM 1520 C C . ASP A 1 196 ? -6.113 -3.432 -24.594 1 89.62 196 ASP A C 1
ATOM 1522 O O . ASP A 1 196 ? -6.789 -2.404 -24.516 1 89.62 196 ASP A O 1
ATOM 1526 N N . MET A 1 197 ? -6.266 -4.43 -23.906 1 87.69 197 MET A N 1
ATOM 1527 C CA . MET A 1 197 ? -7.246 -4.434 -22.812 1 87.69 197 MET A CA 1
ATOM 1528 C C . MET A 1 197 ? -6.906 -3.373 -21.766 1 87.69 197 MET A C 1
ATOM 1530 O O . MET A 1 197 ? -7.805 -2.771 -21.172 1 87.69 197 MET A O 1
ATOM 1534 N N . GLN A 1 198 ? -5.625 -3.207 -21.469 1 82.75 198 GLN A N 1
ATOM 1535 C CA . GLN A 1 198 ? -5.176 -2.256 -20.453 1 82.75 198 GLN A CA 1
ATOM 1536 C C . GLN A 1 198 ? -5.352 -0.818 -20.938 1 82.75 198 GLN A C 1
ATOM 1538 O O . GLN A 1 198 ? -5.543 0.093 -20.125 1 82.75 198 GLN A O 1
ATOM 1543 N N . GLU A 1 199 ? -5.195 -0.599 -22.109 1 76 199 GLU A N 1
ATOM 1544 C CA . GLU A 1 199 ? -5.363 0.732 -22.688 1 76 199 GLU A CA 1
ATOM 1545 C C . GLU A 1 199 ? -6.84 1.104 -22.797 1 76 199 GLU A C 1
ATOM 1547 O O . GLU A 1 199 ? -7.188 2.285 -22.828 1 76 199 GLU A O 1
ATOM 1552 N N . SER A 1 200 ? -7.617 0.108 -22.938 1 68.88 200 SER A N 1
ATOM 1553 C CA . SER A 1 200 ? -9.039 0.382 -23.094 1 68.88 200 SER A CA 1
ATOM 1554 C C . SER A 1 200 ? -9.695 0.709 -21.75 1 68.88 200 SER A C 1
ATOM 1556 O O . SER A 1 200 ? -10.844 1.153 -21.703 1 68.88 200 SER A O 1
ATOM 1558 N N . THR A 1 201 ? -9.062 0.616 -20.672 1 57.22 201 THR A N 1
ATOM 1559 C CA . THR A 1 201 ? -9.609 1.006 -19.375 1 57.22 201 THR A CA 1
ATOM 1560 C C . THR A 1 201 ? -9.125 2.398 -18.984 1 57.22 201 THR A C 1
ATOM 1562 O O . THR A 1 201 ? -7.977 2.76 -19.234 1 57.22 201 THR A O 1
ATOM 1565 N N . MET B 1 1 ? 6.676 -32.125 -17.875 1 34.31 1 MET B N 1
ATOM 1566 C CA . MET B 1 1 ? 5.473 -31.5 -17.328 1 34.31 1 MET B CA 1
ATOM 1567 C C . MET B 1 1 ? 5.82 -30.25 -16.531 1 34.31 1 MET B C 1
ATOM 1569 O O . MET B 1 1 ? 6.707 -30.281 -15.664 1 34.31 1 MET B O 1
ATOM 1573 N N . ALA B 1 2 ? 5.836 -29.125 -17.125 1 48.88 2 ALA B N 1
ATOM 1574 C CA . ALA B 1 2 ? 6.266 -27.875 -16.5 1 48.88 2 ALA B CA 1
ATOM 1575 C C . ALA B 1 2 ? 5.746 -27.781 -15.062 1 48.88 2 ALA B C 1
ATOM 1577 O O . ALA B 1 2 ? 4.578 -28.078 -14.797 1 48.88 2 ALA B O 1
ATOM 1578 N N . GLN B 1 3 ? 6.551 -28.141 -14.141 1 61.81 3 GLN B N 1
ATOM 1579 C CA . GLN B 1 3 ? 6.211 -28.156 -12.719 1 61.81 3 GLN B CA 1
ATOM 1580 C C . GLN B 1 3 ? 5.402 -26.906 -12.336 1 61.81 3 GLN B C 1
ATOM 1582 O O . GLN B 1 3 ? 5.746 -25.797 -12.727 1 61.81 3 GLN B O 1
ATOM 1587 N N . ALA B 1 4 ? 4.156 -27.219 -11.953 1 78.88 4 ALA B N 1
ATOM 1588 C CA . ALA B 1 4 ? 3.215 -26.203 -11.508 1 78.88 4 ALA B CA 1
ATOM 1589 C C . ALA B 1 4 ? 3.842 -25.297 -10.445 1 78.88 4 ALA B C 1
ATOM 1591 O O . ALA B 1 4 ? 4.664 -25.75 -9.641 1 78.88 4 ALA B O 1
ATOM 1592 N N . TRP B 1 5 ? 3.811 -24.047 -10.648 1 84 5 TRP B N 1
ATOM 1593 C CA . TRP B 1 5 ? 4.297 -23.062 -9.672 1 84 5 TRP B CA 1
ATOM 1594 C C . TRP B 1 5 ? 3.766 -23.391 -8.273 1 84 5 TRP B C 1
ATOM 1596 O O . TRP B 1 5 ? 2.598 -23.75 -8.117 1 84 5 TRP B O 1
ATOM 1606 N N . ARG B 1 6 ? 4.762 -23.469 -7.27 1 89.94 6 ARG B N 1
ATOM 1607 C CA . ARG B 1 6 ? 4.352 -23.688 -5.887 1 89.94 6 ARG B CA 1
ATOM 1608 C C . ARG B 1 6 ? 5.047 -22.703 -4.945 1 89.94 6 ARG B C 1
ATOM 1610 O O . ARG B 1 6 ? 6.156 -22.25 -5.223 1 89.94 6 ARG B O 1
ATOM 1617 N N . PHE B 1 7 ? 4.363 -22.391 -3.951 1 92.12 7 PHE B N 1
ATOM 1618 C CA . PHE B 1 7 ? 4.859 -21.562 -2.865 1 92.12 7 PHE B CA 1
ATOM 1619 C C . PHE B 1 7 ? 4.742 -22.281 -1.528 1 92.12 7 PHE B C 1
ATOM 1621 O O . PHE B 1 7 ? 3.643 -22.438 -0.998 1 92.12 7 PHE B O 1
ATOM 1628 N N . PHE B 1 8 ? 5.844 -22.734 -0.992 1 94.12 8 PHE B N 1
ATOM 1629 C CA . PHE B 1 8 ? 5.895 -23.547 0.217 1 94.12 8 PHE B CA 1
ATOM 1630 C C . PHE B 1 8 ? 4.891 -24.688 0.142 1 94.12 8 PHE B C 1
ATOM 1632 O O . PHE B 1 8 ? 4.109 -24.891 1.072 1 94.12 8 PHE B O 1
ATOM 1639 N N . GLY B 1 9 ? 4.848 -25.297 -0.944 1 91.81 9 GLY B N 1
ATOM 1640 C CA . GLY B 1 9 ? 4.039 -26.484 -1.144 1 91.81 9 GLY B CA 1
ATOM 1641 C C . GLY B 1 9 ? 2.641 -26.188 -1.646 1 91.81 9 GLY B C 1
ATOM 1642 O O . GLY B 1 9 ? 1.945 -27.078 -2.143 1 91.81 9 GLY B O 1
ATOM 1643 N N . SER B 1 10 ? 2.193 -25.016 -1.558 1 92.62 10 SER B N 1
ATOM 1644 C CA . SER B 1 10 ? 0.851 -24.641 -1.987 1 92.62 10 SER B CA 1
ATOM 1645 C C . SER B 1 10 ? 0.837 -24.203 -3.451 1 92.62 10 SER B C 1
ATOM 1647 O O . SER B 1 10 ? 1.735 -23.5 -3.904 1 92.62 10 SER B O 1
ATOM 1649 N N . THR B 1 11 ? -0.146 -24.656 -4.145 1 91.44 11 THR B N 1
ATOM 1650 C CA . THR B 1 11 ? -0.331 -24.203 -5.523 1 91.44 11 THR B CA 1
ATOM 1651 C C . THR B 1 11 ? -0.996 -22.828 -5.559 1 91.44 11 THR B C 1
ATOM 1653 O O . THR B 1 11 ? -1.457 -22.344 -4.531 1 91.44 11 THR B O 1
ATOM 1656 N N . LEU B 1 12 ? -1.034 -22.266 -6.762 1 91.44 12 LEU B N 1
ATOM 1657 C CA . LEU B 1 12 ? -1.729 -21 -6.914 1 91.44 12 LEU B CA 1
ATOM 1658 C C . LEU B 1 12 ? -3.207 -21.141 -6.566 1 91.44 12 LEU B C 1
ATOM 1660 O O . LEU B 1 12 ? -3.789 -20.25 -5.93 1 91.44 12 LEU B O 1
ATOM 1664 N N . ARG B 1 13 ? -3.732 -22.266 -7.008 1 90.25 13 ARG B N 1
ATOM 1665 C CA . ARG B 1 13 ? -5.133 -22.531 -6.695 1 90.25 13 ARG B CA 1
ATOM 1666 C C . ARG B 1 13 ? -5.363 -22.578 -5.191 1 90.25 13 ARG B C 1
ATOM 1668 O O . ARG B 1 13 ? -6.297 -21.953 -4.676 1 90.25 13 ARG B O 1
ATOM 1675 N N . ASP B 1 14 ? -4.477 -23.281 -4.555 1 91.62 14 ASP B N 1
ATOM 1676 C CA . ASP B 1 14 ? -4.582 -23.391 -3.102 1 91.62 14 ASP B CA 1
ATOM 1677 C C . ASP B 1 14 ? -4.559 -22 -2.453 1 91.62 14 ASP B C 1
ATOM 1679 O O . ASP B 1 14 ? -5.363 -21.719 -1.564 1 91.62 14 ASP B O 1
ATOM 1683 N N . ILE B 1 15 ? -3.674 -21.188 -2.896 1 93.81 15 ILE B N 1
ATOM 1684 C CA . ILE B 1 15 ? -3.455 -19.875 -2.287 1 93.81 15 ILE B CA 1
ATOM 1685 C C . ILE B 1 15 ? -4.617 -18.953 -2.627 1 93.81 15 ILE B C 1
ATOM 1687 O O . ILE B 1 15 ? -5.184 -18.312 -1.742 1 93.81 15 ILE B O 1
ATOM 1691 N N . TYR B 1 16 ? -5.027 -18.922 -3.859 1 92 16 TYR B N 1
ATOM 1692 C CA . TYR B 1 16 ? -6.023 -17.953 -4.297 1 92 16 TYR B CA 1
ATOM 1693 C C . TYR B 1 16 ? -7.41 -18.328 -3.799 1 92 16 TYR B C 1
ATOM 1695 O O . TYR B 1 16 ? -8.297 -17.469 -3.689 1 92 16 TYR B O 1
ATOM 1703 N N . THR B 1 17 ? -7.602 -19.578 -3.455 1 92.75 17 THR B N 1
ATOM 1704 C CA . THR B 1 17 ? -8.875 -19.984 -2.869 1 92.75 17 THR B CA 1
ATOM 1705 C C . THR B 1 17 ? -8.914 -19.641 -1.382 1 92.75 17 THR B C 1
ATOM 1707 O O . THR B 1 17 ? -9.984 -19.672 -0.762 1 92.75 17 THR B O 1
ATOM 1710 N N . GLN B 1 18 ? -7.77 -19.312 -0.889 1 95.12 18 GLN B N 1
ATOM 1711 C CA . GLN B 1 18 ? -7.691 -19.062 0.549 1 95.12 18 GLN B CA 1
ATOM 1712 C C . GLN B 1 18 ? -7.41 -17.594 0.846 1 95.12 18 GLN B C 1
ATOM 1714 O O . GLN B 1 18 ? -7.082 -17.234 1.979 1 95.12 18 GLN B O 1
ATOM 1719 N N . LEU B 1 19 ? -7.496 -16.703 -0.109 1 94.81 19 LEU B N 1
ATOM 1720 C CA . LEU B 1 19 ? -7.332 -15.281 0.16 1 94.81 19 LEU B CA 1
ATOM 1721 C C . LEU B 1 19 ? -8.273 -14.828 1.27 1 94.81 19 LEU B C 1
ATOM 1723 O O . LEU B 1 19 ? -9.438 -15.227 1.304 1 94.81 19 LEU B O 1
ATOM 1727 N N . GLY B 1 20 ? -7.758 -14.023 2.141 1 96.5 20 GLY B N 1
ATOM 1728 C CA . GLY B 1 20 ? -8.547 -13.539 3.262 1 96.5 20 GLY B CA 1
ATOM 1729 C C . GLY B 1 20 ? -8.414 -14.398 4.504 1 96.5 20 GLY B C 1
ATOM 1730 O O . GLY B 1 20 ? -8.812 -13.984 5.598 1 96.5 20 GLY B O 1
ATOM 1731 N N . SER B 1 21 ? -7.895 -15.594 4.352 1 97.56 21 SER B N 1
ATOM 1732 C CA . SER B 1 21 ? -7.727 -16.484 5.496 1 97.56 21 SER B CA 1
ATOM 1733 C C . SER B 1 21 ? -6.551 -16.047 6.367 1 97.56 21 SER B C 1
ATOM 1735 O O . SER B 1 21 ? -5.551 -15.539 5.859 1 97.56 21 SER B O 1
ATOM 1737 N N . PRO B 1 22 ? -6.688 -16.297 7.707 1 97.94 22 PRO B N 1
ATOM 1738 C CA . PRO B 1 22 ? -5.516 -16.078 8.562 1 97.94 22 PRO B CA 1
ATOM 1739 C C . PRO B 1 22 ? -4.309 -16.906 8.133 1 97.94 22 PRO B C 1
ATOM 1741 O O . PRO B 1 22 ? -4.465 -18.047 7.703 1 97.94 22 PRO B O 1
ATOM 1744 N N . CYS B 1 23 ? -3.156 -16.297 8.156 1 97.81 23 CYS B N 1
ATOM 1745 C CA . CYS B 1 23 ? -1.93 -16.984 7.77 1 97.81 23 CYS B CA 1
ATOM 1746 C C . CYS B 1 23 ? -0.745 -16.5 8.594 1 97.81 23 CYS B C 1
ATOM 1748 O O . CYS B 1 23 ? -0.859 -15.523 9.336 1 97.81 23 CYS B O 1
ATOM 1750 N N . HIS B 1 24 ? 0.361 -17.25 8.508 1 96.88 24 HIS B N 1
ATOM 1751 C CA . HIS B 1 24 ? 1.597 -16.938 9.211 1 96.88 24 HIS B CA 1
ATOM 1752 C C . HIS B 1 24 ? 2.816 -17.203 8.336 1 96.88 24 HIS B C 1
ATOM 1754 O O . HIS B 1 24 ? 2.904 -18.25 7.688 1 96.88 24 HIS B O 1
ATOM 1760 N N . ALA B 1 25 ? 3.709 -16.234 8.266 1 96.69 25 ALA B N 1
ATOM 1761 C CA . ALA B 1 25 ? 4.996 -16.391 7.598 1 96.69 25 ALA B CA 1
ATOM 1762 C C . ALA B 1 25 ? 6.152 -16.156 8.562 1 96.69 25 ALA B C 1
ATOM 1764 O O . ALA B 1 25 ? 6.137 -15.203 9.344 1 96.69 25 ALA B O 1
ATOM 1765 N N . THR B 1 26 ? 7.07 -17.062 8.555 1 96.38 26 THR B N 1
ATOM 1766 C CA . THR B 1 26 ? 8.273 -16.922 9.367 1 96.38 26 THR B CA 1
ATOM 1767 C C . THR B 1 26 ? 9.484 -16.641 8.484 1 96.38 26 THR B C 1
ATOM 1769 O O . THR B 1 26 ? 9.742 -17.359 7.508 1 96.38 26 THR B O 1
ATOM 1772 N N . LEU B 1 27 ? 10.188 -15.594 8.812 1 95.06 27 LEU B N 1
ATOM 1773 C CA . LEU B 1 27 ? 11.383 -15.227 8.062 1 95.06 27 LEU B CA 1
ATOM 1774 C C . LEU B 1 27 ? 12.562 -16.109 8.461 1 95.06 27 LEU B C 1
ATOM 1776 O O . LEU B 1 27 ? 12.492 -16.844 9.453 1 95.06 27 LEU B O 1
ATOM 1780 N N . LEU B 1 28 ? 13.586 -15.961 7.656 1 93.25 28 LEU B N 1
ATOM 1781 C CA . LEU B 1 28 ? 14.797 -16.719 7.914 1 93.25 28 LEU B CA 1
ATOM 1782 C C . LEU B 1 28 ? 15.414 -16.328 9.25 1 93.25 28 LEU B C 1
ATOM 1784 O O . LEU B 1 28 ? 16.016 -17.172 9.93 1 93.25 28 LEU B O 1
ATOM 1788 N N . ASN B 1 29 ? 15.273 -15.141 9.68 1 90.62 29 ASN B N 1
ATOM 1789 C CA . ASN B 1 29 ? 15.836 -14.672 10.945 1 90.62 29 ASN B CA 1
ATOM 1790 C C . ASN B 1 29 ? 14.93 -15.016 12.125 1 90.62 29 ASN B C 1
ATOM 1792 O O . ASN B 1 29 ? 15.195 -14.602 13.25 1 90.62 29 ASN B O 1
ATOM 1796 N N . GLY B 1 30 ? 13.844 -15.609 11.93 1 92.44 30 GLY B N 1
ATOM 1797 C CA . GLY B 1 30 ? 12.977 -16.078 13 1 92.44 30 GLY B CA 1
ATOM 1798 C C . GLY B 1 30 ? 11.797 -15.148 13.242 1 92.44 30 GLY B C 1
ATOM 1799 O O . GLY B 1 30 ? 10.836 -15.523 13.922 1 92.44 30 GLY B O 1
ATOM 1800 N N . LYS B 1 31 ? 11.859 -13.969 12.727 1 92.5 31 LYS B N 1
ATOM 1801 C CA . LYS B 1 31 ? 10.727 -13.062 12.867 1 92.5 31 LYS B CA 1
ATOM 1802 C C . LYS B 1 31 ? 9.492 -13.617 12.164 1 92.5 31 LYS B C 1
ATOM 1804 O O . LYS B 1 31 ? 9.586 -14.141 11.047 1 92.5 31 LYS B O 1
ATOM 1809 N N . THR B 1 32 ? 8.352 -13.477 12.852 1 94.75 32 THR B N 1
ATOM 1810 C CA . THR B 1 32 ? 7.117 -14.023 12.289 1 94.75 32 THR B CA 1
ATOM 1811 C C . THR B 1 32 ? 6.105 -12.914 12.023 1 94.75 32 THR B C 1
ATOM 1813 O O . THR B 1 32 ? 6.012 -11.953 12.789 1 94.75 32 THR B O 1
ATOM 1816 N N . TYR B 1 33 ? 5.387 -13.039 10.977 1 95.38 33 TYR B N 1
ATOM 1817 C CA . TYR B 1 33 ? 4.285 -12.148 10.633 1 95.38 33 TYR B CA 1
ATOM 1818 C C . TYR B 1 33 ? 2.98 -12.93 10.5 1 95.38 33 TYR B C 1
ATOM 1820 O O . TYR B 1 33 ? 2.896 -13.891 9.734 1 95.38 33 TYR B O 1
ATOM 1828 N N . SER B 1 34 ? 2.074 -12.492 11.32 1 95.81 34 SER B N 1
ATOM 1829 C CA . SER B 1 34 ? 0.74 -13.078 11.266 1 95.81 34 SER B CA 1
ATOM 1830 C C . SER B 1 34 ? -0.298 -12.062 10.805 1 95.81 34 SER B C 1
ATOM 1832 O O . SER B 1 34 ? -0.232 -10.891 11.172 1 95.81 34 SER B O 1
ATOM 1834 N N . GLY B 1 35 ? -1.278 -12.547 9.992 1 96.94 35 GLY B N 1
ATOM 1835 C CA . GLY B 1 35 ? -2.357 -11.719 9.469 1 96.94 35 GLY B CA 1
ATOM 1836 C C . GLY B 1 35 ? -3.238 -12.445 8.477 1 96.94 35 GLY B C 1
ATOM 1837 O O . GLY B 1 35 ? -3.484 -13.648 8.617 1 96.94 35 GLY B O 1
ATOM 1838 N N . TYR B 1 36 ? -3.824 -11.648 7.613 1 97.31 36 TYR B N 1
ATOM 1839 C CA . TYR B 1 36 ? -4.695 -12.219 6.59 1 97.31 36 TYR B CA 1
ATOM 1840 C C . TYR B 1 36 ? -3.979 -12.305 5.246 1 97.31 36 TYR B C 1
ATOM 1842 O O . TYR B 1 36 ? -3.307 -11.352 4.836 1 97.31 36 TYR B O 1
ATOM 1850 N N . LEU B 1 37 ? -4.098 -13.461 4.609 1 97.12 37 LEU B N 1
ATOM 1851 C CA . LEU B 1 37 ? -3.52 -13.625 3.281 1 97.12 37 LEU B CA 1
ATOM 1852 C C . LEU B 1 37 ? -4.164 -12.672 2.283 1 97.12 37 LEU B C 1
ATOM 1854 O O . LEU B 1 37 ? -5.332 -12.836 1.926 1 97.12 37 LEU B O 1
ATOM 1858 N N . TYR B 1 38 ? -3.449 -11.75 1.875 1 96.44 38 TYR B N 1
ATOM 1859 C CA . TYR B 1 38 ? -4 -10.711 1.011 1 96.44 38 TYR B CA 1
ATOM 1860 C C . TYR B 1 38 ? -3.82 -11.07 -0.459 1 96.44 38 TYR B C 1
ATOM 1862 O O . TYR B 1 38 ? -4.781 -11.055 -1.232 1 96.44 38 TYR B O 1
ATOM 1870 N N . ASN B 1 39 ? -2.57 -11.359 -0.802 1 94.5 39 ASN B N 1
ATOM 1871 C CA . ASN B 1 39 ? -2.26 -11.695 -2.188 1 94.5 39 ASN B CA 1
ATOM 1872 C C . ASN B 1 39 ? -0.921 -12.422 -2.301 1 94.5 39 ASN B C 1
ATOM 1874 O O . ASN B 1 39 ? -0.155 -12.477 -1.337 1 94.5 39 ASN B O 1
ATOM 1878 N N . VAL B 1 40 ? -0.725 -13.008 -3.473 1 92.94 40 VAL B N 1
ATOM 1879 C CA . VAL B 1 40 ? 0.585 -13.555 -3.812 1 92.94 40 VAL B CA 1
ATOM 1880 C C . VAL B 1 40 ? 0.938 -13.188 -5.254 1 92.94 40 VAL B C 1
ATOM 1882 O O . VAL B 1 40 ? 0.078 -13.227 -6.137 1 92.94 40 VAL B O 1
ATOM 1885 N N . ASP B 1 41 ? 2.111 -12.844 -5.359 1 89.88 41 ASP B N 1
ATOM 1886 C CA . ASP B 1 41 ? 2.627 -12.617 -6.707 1 89.88 41 ASP B CA 1
ATOM 1887 C C . ASP B 1 41 ? 3.539 -13.758 -7.148 1 89.88 41 ASP B C 1
ATOM 1889 O O . ASP B 1 41 ? 4.699 -13.828 -6.742 1 89.88 41 ASP B O 1
ATOM 1893 N N . PRO B 1 42 ? 3.016 -14.508 -8.062 1 90.5 42 PRO B N 1
ATOM 1894 C CA . PRO B 1 42 ? 3.818 -15.664 -8.477 1 90.5 42 PRO B CA 1
ATOM 1895 C C . PRO B 1 42 ? 5.07 -15.258 -9.25 1 90.5 42 PRO B C 1
ATOM 1897 O O . PRO B 1 42 ? 6.047 -16.016 -9.281 1 90.5 42 PRO B O 1
ATOM 1900 N N . GLU B 1 43 ? 5.059 -14.148 -9.898 1 84.06 43 GLU B N 1
ATOM 1901 C CA . GLU B 1 43 ? 6.215 -13.719 -10.68 1 84.06 43 GLU B CA 1
ATOM 1902 C C . GLU B 1 43 ? 7.387 -13.352 -9.773 1 84.06 43 GLU B C 1
ATOM 1904 O O . GLU B 1 43 ? 8.516 -13.805 -10 1 84.06 43 GLU B O 1
ATOM 1909 N N . THR B 1 44 ? 7.152 -12.57 -8.781 1 85.88 44 THR B N 1
ATOM 1910 C CA . THR B 1 44 ? 8.219 -12.156 -7.871 1 85.88 44 THR B CA 1
ATOM 1911 C C . THR B 1 44 ? 8.289 -13.094 -6.668 1 85.88 44 THR B C 1
ATOM 1913 O O . THR B 1 44 ? 9.18 -12.961 -5.824 1 85.88 44 THR B O 1
ATOM 1916 N N . GLU B 1 45 ? 7.395 -14.016 -6.641 1 91.06 45 GLU B N 1
ATOM 1917 C CA . GLU B 1 45 ? 7.301 -14.953 -5.523 1 91.06 45 GLU B CA 1
ATOM 1918 C C . GLU B 1 45 ? 7.227 -14.211 -4.191 1 91.06 45 GLU B C 1
ATOM 1920 O O . GLU B 1 45 ? 7.996 -14.5 -3.271 1 91.06 45 GLU B O 1
ATOM 1925 N N . THR B 1 46 ? 6.312 -13.32 -4.109 1 92.44 46 THR B N 1
ATOM 1926 C CA . THR B 1 46 ? 6.152 -12.461 -2.938 1 92.44 46 THR B CA 1
ATOM 1927 C C . THR B 1 46 ? 4.75 -12.602 -2.352 1 92.44 46 THR B C 1
ATOM 1929 O O . THR B 1 46 ? 3.76 -12.547 -3.082 1 92.44 46 THR B O 1
ATOM 1932 N N . LEU B 1 47 ? 4.723 -12.789 -1.081 1 94.5 47 LEU B N 1
ATOM 1933 C CA . LEU B 1 47 ? 3.482 -12.875 -0.319 1 94.5 47 LEU B CA 1
ATOM 1934 C C . LEU B 1 47 ? 3.113 -11.523 0.283 1 94.5 47 LEU B C 1
ATOM 1936 O O . LEU B 1 47 ? 3.98 -10.812 0.792 1 94.5 47 LEU B O 1
ATOM 1940 N N . LEU B 1 48 ? 1.831 -11.219 0.209 1 95.56 48 LEU B N 1
ATOM 1941 C CA . LEU B 1 48 ? 1.319 -10.039 0.894 1 95.56 48 LEU B CA 1
ATOM 1942 C C . LEU B 1 48 ? 0.402 -10.43 2.047 1 95.56 48 LEU B C 1
ATOM 1944 O O . LEU B 1 48 ? -0.537 -11.211 1.86 1 95.56 48 LEU B O 1
ATOM 1948 N N . ILE B 1 49 ? 0.721 -9.883 3.189 1 96.62 49 ILE B N 1
ATOM 1949 C CA . ILE B 1 49 ? -0.041 -10.188 4.395 1 96.62 49 ILE B CA 1
ATOM 1950 C C . ILE B 1 49 ? -0.614 -8.898 4.984 1 96.62 49 ILE B C 1
ATOM 1952 O O . ILE B 1 49 ? 0.123 -7.945 5.238 1 96.62 49 ILE B O 1
ATOM 1956 N N . LEU B 1 50 ? -1.914 -8.844 5.141 1 96.06 50 LEU B N 1
ATOM 1957 C CA . LEU B 1 50 ? -2.6 -7.73 5.793 1 96.06 50 LEU B CA 1
ATOM 1958 C C . LEU B 1 50 ? -2.723 -7.977 7.293 1 96.06 50 LEU B C 1
ATOM 1960 O O . LEU B 1 50 ? -3.23 -9.016 7.719 1 96.06 50 LEU B O 1
ATOM 1964 N N . GLN B 1 51 ? -2.234 -7.008 8.07 1 95.44 51 GLN B N 1
ATOM 1965 C CA . GLN B 1 51 ? -2.279 -7.152 9.516 1 95.44 51 GLN B CA 1
ATOM 1966 C C . GLN B 1 51 ? -3.152 -6.074 10.148 1 95.44 51 GLN B C 1
ATOM 1968 O O . GLN B 1 51 ? -3.066 -4.898 9.781 1 95.44 51 GLN B O 1
ATOM 1973 N N . LEU B 1 52 ? -3.967 -6.492 11.07 1 92.75 52 LEU B N 1
ATOM 1974 C CA . LEU B 1 52 ? -4.738 -5.598 11.93 1 92.75 52 LEU B CA 1
ATOM 1975 C C . LEU B 1 52 ? -4.191 -5.594 13.352 1 92.75 52 LEU B C 1
ATOM 1977 O O . LEU B 1 52 ? -3.955 -6.66 13.93 1 92.75 52 LEU B O 1
ATOM 1981 N N . HIS B 1 53 ? -3.922 -4.383 13.742 1 87.12 53 HIS B N 1
ATOM 1982 C CA . HIS B 1 53 ? -3.373 -4.254 15.086 1 87.12 53 HIS B CA 1
ATOM 1983 C C . HIS B 1 53 ? -4.355 -3.551 16.016 1 87.12 53 HIS B C 1
ATOM 1985 O O . HIS B 1 53 ? -4.766 -2.42 15.758 1 87.12 53 HIS B O 1
ATOM 1991 N N . ASN B 1 54 ? -4.988 -4.23 16.891 1 77.06 54 ASN B N 1
ATOM 1992 C CA . ASN B 1 54 ? -5.875 -3.629 17.891 1 77.06 54 ASN B CA 1
ATOM 1993 C C . ASN B 1 54 ? -5.113 -3.215 19.141 1 77.06 54 ASN B C 1
ATOM 1995 O O . ASN B 1 54 ? -4.461 -4.047 19.781 1 77.06 54 ASN B O 1
ATOM 1999 N N . PRO B 1 55 ? -5.117 -1.878 19.359 1 67.75 55 PRO B N 1
AT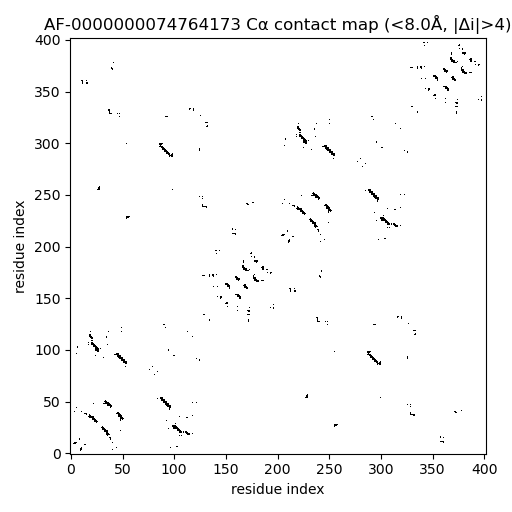OM 2000 C CA . PRO B 1 55 ? -4.348 -1.396 20.516 1 67.75 55 PRO B CA 1
ATOM 2001 C C . PRO B 1 55 ? -4.98 -1.789 21.844 1 67.75 55 PRO B C 1
ATOM 2003 O O . PRO B 1 55 ? -4.406 -1.523 22.906 1 67.75 55 PRO B O 1
ATOM 2006 N N . GLN B 1 56 ? -6.285 -2.273 21.859 1 64.06 56 GLN B N 1
ATOM 2007 C CA . GLN B 1 56 ? -6.84 -2.547 23.172 1 64.06 56 GLN B CA 1
ATOM 2008 C C . GLN B 1 56 ? -5.996 -3.576 23.922 1 64.06 56 GLN B C 1
ATOM 2010 O O . GLN B 1 56 ? -5.59 -4.586 23.344 1 64.06 56 GLN B O 1
ATOM 2015 N N . ALA B 1 57 ? -5.484 -3.027 25.062 1 50.84 57 ALA B N 1
ATOM 2016 C CA . ALA B 1 57 ? -4.715 -3.838 26 1 50.84 57 ALA B CA 1
ATOM 2017 C C . ALA B 1 57 ? -5.344 -5.215 26.172 1 50.84 57 ALA B C 1
ATOM 2019 O O . ALA B 1 57 ? -6.566 -5.363 26.078 1 50.84 57 ALA B O 1
ATOM 2020 N N . SER B 1 58 ? -4.676 -6.203 25.891 1 43.03 58 SER B N 1
ATOM 2021 C CA . SER B 1 58 ? -5.156 -7.453 26.484 1 43.03 58 SER B CA 1
ATOM 2022 C C . SER B 1 58 ? -5.734 -7.23 27.875 1 43.03 58 SER B C 1
ATOM 2024 O O . SER B 1 58 ? -5.012 -6.852 28.797 1 43.03 58 SER B O 1
ATOM 2026 N N . ARG B 1 59 ? -6.965 -6.707 28.234 1 34.72 59 ARG B N 1
ATOM 2027 C CA . ARG B 1 59 ? -7.406 -6.98 29.609 1 34.72 59 ARG B CA 1
ATOM 2028 C C . ARG B 1 59 ? -6.977 -8.375 30.047 1 34.72 59 ARG B C 1
ATOM 2030 O O . ARG B 1 59 ? -7.34 -9.367 29.422 1 34.72 59 ARG B O 1
ATOM 2037 N N . GLU B 1 60 ? -6 -8.57 30.641 1 35.53 60 GLU B N 1
ATOM 2038 C CA . GLU B 1 60 ? -6.016 -9.695 31.578 1 35.53 60 GLU B CA 1
ATOM 2039 C C . GLU B 1 60 ? -7.367 -9.812 32.281 1 35.53 60 GLU B C 1
ATOM 2041 O O . GLU B 1 60 ? -7.805 -8.883 32.969 1 35.53 60 GLU B O 1
ATOM 2046 N N . GLU B 1 61 ? -8.312 -10.477 31.688 1 34.84 61 GLU B N 1
ATOM 2047 C CA . GLU B 1 61 ? -9.469 -10.977 32.438 1 34.84 61 GLU B CA 1
ATOM 2048 C C . GLU B 1 61 ? -9.094 -11.32 33.875 1 34.84 61 GLU B C 1
ATOM 2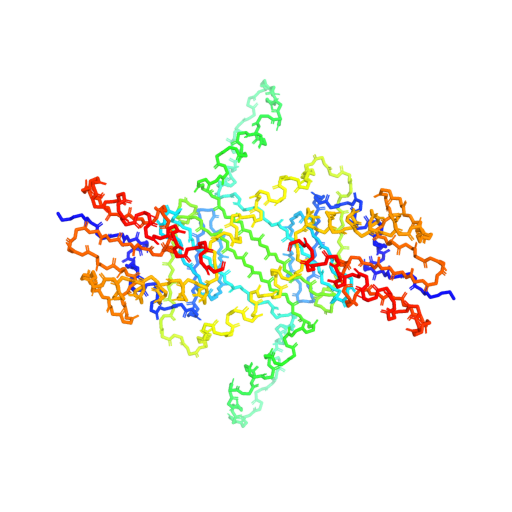050 O O . GLU B 1 61 ? -8.562 -12.398 34.125 1 34.84 61 GLU B O 1
ATOM 2055 N N . ASN B 1 62 ? -8.547 -10.461 34.594 1 34.66 62 ASN B N 1
ATOM 2056 C CA . ASN B 1 62 ? -8.742 -10.828 35.969 1 34.66 62 ASN B CA 1
ATOM 2057 C C . ASN B 1 62 ? -10.227 -10.938 36.344 1 34.66 62 ASN B C 1
ATOM 2059 O O . ASN B 1 62 ? -10.75 -10.125 37.094 1 34.66 62 ASN B O 1
ATOM 2063 N N . LEU B 1 63 ? -11.188 -11.07 35.406 1 31.34 63 LEU B N 1
ATOM 2064 C CA . LEU B 1 63 ? -12.445 -11.531 36 1 31.34 63 LEU B CA 1
ATOM 2065 C C . LEU B 1 63 ? -12.234 -12.773 36.844 1 31.34 63 LEU B C 1
ATOM 2067 O O . LEU B 1 63 ? -11.727 -13.789 36.375 1 31.34 63 LEU B O 1
ATOM 2071 N N . SER B 1 64 ? -12.242 -12.703 38.125 1 32.66 64 SER B N 1
ATOM 2072 C CA . SER B 1 64 ? -12.586 -13.742 39.094 1 32.66 64 SER B CA 1
ATOM 2073 C C . SER B 1 64 ? -13.602 -14.719 38.5 1 32.66 64 SER B C 1
ATOM 2075 O O . SER B 1 64 ? -14.336 -14.383 37.594 1 32.66 64 SER B O 1
ATOM 2077 N N . THR B 1 65 ? -13.594 -16.031 38.969 1 32.06 65 THR B N 1
ATOM 2078 C CA . THR B 1 65 ? -14.242 -17.328 38.844 1 32.06 65 THR B CA 1
ATOM 2079 C C . THR B 1 65 ? -15.758 -17.188 38.906 1 32.06 65 THR B C 1
ATOM 2081 O O . THR B 1 65 ? -16.484 -18.188 39 1 32.06 65 THR B O 1
ATOM 2084 N N . GLU B 1 66 ? -16.438 -16.109 39.281 1 33.12 66 GLU B N 1
ATOM 2085 C CA . GLU B 1 66 ? -17.781 -16.641 39.469 1 33.12 66 GLU B CA 1
ATOM 2086 C C . GLU B 1 66 ? -18.344 -17.203 38.188 1 33.12 66 GLU B C 1
ATOM 2088 O O . GLU B 1 66 ? -18 -16.734 37.094 1 33.12 66 GLU B O 1
ATOM 2093 N N . GLN B 1 67 ? -19.234 -18.359 38.125 1 28.64 67 GLN B N 1
ATOM 2094 C CA . GLN B 1 67 ? -19.734 -19.469 37.344 1 28.64 67 GLN B CA 1
ATOM 2095 C C . GLN B 1 67 ? -20.344 -18.969 36.031 1 28.64 67 GLN B C 1
ATOM 2097 O O . GLN B 1 67 ? -20.438 -19.719 35.062 1 28.64 67 GLN B O 1
ATOM 2102 N N . GLY B 1 68 ? -21.312 -17.969 35.938 1 32.91 68 GLY B N 1
ATOM 2103 C CA . GLY B 1 68 ? -22.312 -18.266 34.906 1 32.91 68 GLY B CA 1
ATOM 2104 C C . GLY B 1 68 ? -21.828 -18.047 33.5 1 32.91 68 GLY B C 1
ATOM 2105 O O . GLY B 1 68 ? -21.094 -17.094 33.219 1 32.91 68 GLY B O 1
ATOM 2106 N N . GLN B 1 69 ? -21.703 -19.062 32.531 1 29.45 69 GLN B N 1
ATOM 2107 C CA . GLN B 1 69 ? -21.172 -19.578 31.281 1 29.45 69 GLN B CA 1
ATOM 2108 C C . GLN B 1 69 ? -21.5 -18.641 30.125 1 29.45 69 GLN B C 1
ATOM 2110 O O . GLN B 1 69 ? -21.047 -18.844 29 1 29.45 69 GLN B O 1
ATOM 2115 N N . THR B 1 70 ? -22.516 -17.734 30.141 1 32.72 70 THR B N 1
ATOM 2116 C CA . THR B 1 70 ? -23.016 -17.578 28.781 1 32.72 70 THR B CA 1
ATOM 2117 C C . THR B 1 70 ? -22.078 -16.672 27.969 1 32.72 70 THR B C 1
ATOM 2119 O O . THR B 1 70 ? -21.875 -15.516 28.312 1 32.72 70 THR B O 1
ATOM 2122 N N . ASP B 1 71 ? -21.031 -17.188 27.359 1 34.47 71 ASP B N 1
ATOM 2123 C CA . ASP B 1 71 ? -20.047 -16.578 26.469 1 34.47 71 ASP B CA 1
ATOM 2124 C C . ASP B 1 71 ? -20.734 -15.75 25.375 1 34.47 71 ASP B C 1
ATOM 2126 O O . ASP B 1 71 ? -21.562 -16.266 24.625 1 34.47 71 ASP B O 1
ATOM 2130 N N . PRO B 1 72 ? -21.094 -14.477 25.703 1 35.38 72 PRO B N 1
ATOM 2131 C CA . PRO B 1 72 ? -21.781 -13.867 24.578 1 35.38 72 PRO B CA 1
ATOM 2132 C C . PRO B 1 72 ? -21.062 -14.094 23.25 1 35.38 72 PRO B C 1
ATOM 2134 O O . PRO B 1 72 ? -19.844 -14.281 23.234 1 35.38 72 PRO B O 1
ATOM 2137 N N . PRO B 1 73 ? -21.812 -14.555 22.25 1 31.94 73 PRO B N 1
ATOM 2138 C CA . PRO B 1 73 ? -21.312 -14.992 20.953 1 31.94 73 PRO B CA 1
ATOM 2139 C C . PRO B 1 73 ? -20.344 -13.992 20.328 1 31.94 73 PRO B C 1
ATOM 2141 O O . PRO B 1 73 ? -20.5 -12.781 20.5 1 31.94 73 PRO B O 1
ATOM 2144 N N . LEU B 1 74 ? -19.016 -14.32 20 1 35.75 74 LEU B N 1
ATOM 2145 C CA . LEU B 1 74 ? -17.875 -13.766 19.297 1 35.75 74 LEU B CA 1
ATOM 2146 C C . LEU B 1 74 ? -18.328 -12.992 18.062 1 35.75 74 LEU B C 1
ATOM 2148 O O . LEU B 1 74 ? -17.5 -12.344 17.406 1 35.75 74 LEU B O 1
ATOM 2152 N N . SER B 1 75 ? -19.578 -13.172 17.703 1 38.09 75 SER B N 1
ATOM 2153 C CA . SER B 1 75 ? -19.984 -12.594 16.422 1 38.09 75 SER B CA 1
ATOM 2154 C C . SER B 1 75 ? -19.984 -11.07 16.484 1 38.09 75 SER B C 1
ATOM 2156 O O . SER B 1 75 ? -19.609 -10.406 15.508 1 38.09 75 SER B O 1
ATOM 2158 N N . HIS B 1 76 ? -20.5 -10.43 17.516 1 35.56 76 HIS B N 1
ATOM 2159 C CA . HIS B 1 76 ? -20.672 -8.984 17.609 1 35.56 76 HIS B CA 1
ATOM 2160 C C . HIS B 1 76 ? -19.328 -8.289 17.797 1 35.56 76 HIS B C 1
ATOM 2162 O O . HIS B 1 76 ? -19.172 -7.109 17.469 1 35.56 76 HIS B O 1
ATOM 2168 N N . ALA B 1 77 ? -18.359 -8.969 18.391 1 33.34 77 ALA B N 1
ATOM 2169 C CA . ALA B 1 77 ? -17.047 -8.375 18.625 1 33.34 77 ALA B CA 1
ATOM 2170 C C . ALA B 1 77 ? -16.297 -8.141 17.312 1 33.34 77 ALA B C 1
ATOM 2172 O O . ALA B 1 77 ? -15.578 -7.16 17.172 1 33.34 77 ALA B O 1
ATOM 2173 N N . ALA B 1 78 ? -16.359 -9.023 16.375 1 37.75 78 ALA B N 1
ATOM 2174 C CA . ALA B 1 78 ? -15.805 -8.758 15.047 1 37.75 78 ALA B CA 1
ATOM 2175 C C . ALA B 1 78 ? -16.5 -7.57 14.391 1 37.75 78 ALA B C 1
ATOM 2177 O O . ALA B 1 78 ? -15.867 -6.762 13.719 1 37.75 78 ALA B O 1
ATOM 2178 N N . ASP B 1 79 ? -17.859 -7.527 14.484 1 38.91 79 ASP B N 1
ATOM 2179 C CA . ASP B 1 79 ? -18.609 -6.414 13.922 1 38.91 79 ASP B CA 1
ATOM 2180 C C . ASP B 1 79 ? -18.281 -5.105 14.625 1 38.91 79 ASP B C 1
ATOM 2182 O O . ASP B 1 79 ? -18.188 -4.055 13.992 1 38.91 79 ASP B O 1
ATOM 2186 N N . ALA B 1 80 ? -18.375 -5.094 16 1 37.28 80 ALA B N 1
ATOM 2187 C CA . ALA B 1 80 ? -18.047 -3.926 16.812 1 37.28 80 ALA B CA 1
ATOM 2188 C C . ALA B 1 80 ? -16.562 -3.561 16.672 1 37.28 80 ALA B C 1
ATOM 2190 O O . ALA B 1 80 ? -16.219 -2.381 16.641 1 37.28 80 ALA B O 1
ATOM 2191 N N . ALA B 1 81 ? -15.648 -4.578 16.688 1 37.81 81 ALA B N 1
ATOM 2192 C CA . ALA B 1 81 ? -14.242 -4.328 16.359 1 37.81 81 ALA B CA 1
ATOM 2193 C C . ALA B 1 81 ? -14.094 -3.74 14.961 1 37.81 81 ALA B C 1
ATOM 2195 O O . ALA B 1 81 ? -13.125 -3.033 14.68 1 37.81 81 ALA B O 1
ATOM 2196 N N . LYS B 1 82 ? -14.992 -4.02 14.031 1 43.28 82 LYS B N 1
ATOM 2197 C CA . LYS B 1 82 ? -15.039 -3.568 12.641 1 43.28 82 LYS B CA 1
ATOM 2198 C C . LYS B 1 82 ? -15.391 -2.084 12.562 1 43.28 82 LYS B C 1
ATOM 2200 O O . LYS B 1 82 ? -14.859 -1.364 11.711 1 43.28 82 LYS B O 1
ATOM 2205 N N . GLN B 1 83 ? -16.5 -1.721 13.141 1 43.69 83 GLN B N 1
ATOM 2206 C CA . GLN B 1 83 ? -17 -0.351 13.07 1 43.69 83 GLN B CA 1
ATOM 2207 C C . GLN B 1 83 ? -16.031 0.622 13.734 1 43.69 83 GLN B C 1
ATOM 2209 O O . GLN B 1 83 ? -15.883 1.762 13.281 1 43.69 83 GLN B O 1
ATOM 2214 N N . ASP B 1 84 ? -15.461 0.32 14.945 1 42.5 84 ASP B N 1
ATOM 2215 C CA . ASP B 1 84 ? -14.578 1.114 15.789 1 42.5 84 ASP B CA 1
ATOM 2216 C C . ASP B 1 84 ? -13.117 0.947 15.375 1 42.5 84 ASP B C 1
ATOM 2218 O O . ASP B 1 84 ? -12.219 1.457 16.047 1 42.5 84 ASP B O 1
ATOM 2222 N N . VAL B 1 85 ? -12.898 0.066 14.5 1 46.28 85 VAL B N 1
ATOM 2223 C CA . VAL B 1 85 ? -11.586 -0.3 13.992 1 46.28 85 VAL B CA 1
ATOM 2224 C C . VAL B 1 85 ? -10.93 0.908 13.32 1 46.28 85 VAL B C 1
ATOM 2226 O O . VAL B 1 85 ? -9.703 1.032 13.305 1 46.28 85 VAL B O 1
ATOM 2229 N N . GLY B 1 86 ? -11.648 1.812 12.758 1 50.34 86 GLY B N 1
ATOM 2230 C CA . GLY B 1 86 ? -11.055 2.91 12.008 1 50.34 86 GLY B CA 1
ATOM 2231 C C . GLY B 1 86 ? -10.305 3.895 12.883 1 50.34 86 GLY B C 1
ATOM 2232 O O . GLY B 1 86 ? -9.32 4.5 12.453 1 50.34 86 GLY B O 1
ATOM 2233 N N . LYS B 1 87 ? -10.836 4.164 14.148 1 59.41 87 LYS B N 1
ATOM 2234 C CA . LYS B 1 87 ? -10.289 5.363 14.781 1 59.41 87 LYS B CA 1
ATOM 2235 C C . LYS B 1 87 ? -9.078 5.027 15.648 1 59.41 87 LYS B C 1
ATOM 2237 O O . LYS B 1 87 ? -8.117 5.793 15.695 1 59.41 87 LYS B O 1
ATOM 2242 N N . ARG B 1 88 ? -9.109 3.848 16.203 1 63.81 88 ARG B N 1
ATOM 2243 C CA . ARG B 1 88 ? -8.016 3.541 17.125 1 63.81 88 ARG B CA 1
ATOM 2244 C C . ARG B 1 88 ? -7.281 2.273 16.688 1 63.81 88 ARG B C 1
ATOM 2246 O O . ARG B 1 88 ? -7.254 1.287 17.422 1 63.81 88 ARG B O 1
ATOM 2253 N N . THR B 1 89 ? -6.891 2.252 15.477 1 77.44 89 THR B N 1
ATOM 2254 C CA . THR B 1 89 ? -6.305 1.022 14.953 1 77.44 89 THR B CA 1
ATOM 2255 C C . THR B 1 89 ? -4.996 1.312 14.227 1 77.44 89 THR B C 1
ATOM 2257 O O . THR B 1 89 ? -4.684 2.469 13.938 1 77.44 89 THR B O 1
ATOM 2260 N N . ALA B 1 90 ? -4.148 0.313 14.375 1 90.12 90 ALA B N 1
ATOM 2261 C CA . ALA B 1 90 ? -2.99 0.245 13.484 1 90.12 90 ALA B CA 1
ATOM 2262 C C . ALA B 1 90 ? -3.115 -0.925 12.516 1 90.12 90 ALA B C 1
ATOM 2264 O O . ALA B 1 90 ? -3.705 -1.956 12.844 1 90.12 90 ALA B O 1
ATOM 2265 N N . GLN B 1 91 ? -2.816 -0.635 11.328 1 93.44 91 GLN B N 1
ATOM 2266 C CA . GLN B 1 91 ? -2.84 -1.664 10.289 1 93.44 91 GLN B CA 1
ATOM 2267 C C . GLN B 1 91 ? -1.538 -1.677 9.5 1 93.44 91 GLN B C 1
ATOM 2269 O O . GLN B 1 91 ? -0.861 -0.652 9.391 1 93.44 91 GLN B O 1
ATOM 2274 N N . SER B 1 92 ? -1.212 -2.9 9 1 94.62 92 SER B N 1
ATOM 2275 C CA . SER B 1 92 ? 0.008 -2.967 8.203 1 94.62 92 SER B CA 1
ATOM 2276 C C . SER B 1 92 ? -0.145 -3.941 7.035 1 94.62 92 SER B C 1
ATOM 2278 O O . SER B 1 92 ? -0.968 -4.855 7.09 1 94.62 92 SER B O 1
ATOM 2280 N N . MET B 1 93 ? 0.527 -3.652 5.988 1 95.25 93 MET B N 1
ATOM 2281 C CA . MET B 1 93 ? 0.747 -4.562 4.867 1 95.25 93 MET B CA 1
ATOM 2282 C C . MET B 1 93 ? 2.195 -5.039 4.828 1 95.25 93 MET B C 1
ATOM 2284 O O . MET B 1 93 ? 3.121 -4.223 4.809 1 95.25 93 MET B O 1
ATOM 2288 N N . VAL B 1 94 ? 2.402 -6.352 4.793 1 95.56 94 VAL B N 1
ATOM 2289 C CA . VAL B 1 94 ? 3.748 -6.914 4.809 1 95.56 94 VAL B CA 1
ATOM 2290 C C . VAL B 1 94 ? 3.992 -7.703 3.525 1 95.56 94 VAL B C 1
ATOM 2292 O O . VAL B 1 94 ? 3.188 -8.562 3.156 1 95.56 94 VAL B O 1
ATOM 2295 N N . ALA B 1 95 ? 5.035 -7.367 2.861 1 95.12 95 ALA B N 1
ATOM 2296 C CA . ALA B 1 95 ? 5.508 -8.141 1.716 1 95.12 95 ALA B CA 1
ATOM 2297 C C . ALA B 1 95 ? 6.676 -9.039 2.104 1 95.12 95 ALA B C 1
ATOM 2299 O O . ALA B 1 95 ? 7.691 -8.562 2.617 1 95.12 95 ALA B O 1
ATOM 2300 N N . VAL B 1 96 ? 6.492 -10.328 1.812 1 94.75 96 VAL B N 1
ATOM 2301 C CA . VAL B 1 96 ? 7.523 -11.305 2.156 1 94.75 96 VAL B CA 1
ATOM 2302 C C . VAL B 1 96 ? 7.938 -12.086 0.91 1 94.75 96 VAL B C 1
ATOM 2304 O O . VAL B 1 96 ? 7.137 -12.828 0.346 1 94.75 96 VAL B O 1
ATOM 2307 N N . SER B 1 97 ? 9.125 -11.906 0.559 1 93.44 97 SER B N 1
ATOM 2308 C CA . SER B 1 97 ? 9.617 -12.695 -0.564 1 93.44 97 SER B CA 1
ATOM 2309 C C . SER B 1 97 ? 9.852 -14.148 -0.162 1 93.44 97 SER B C 1
ATOM 2311 O O . SER B 1 97 ? 10.086 -14.445 1.013 1 93.44 97 SER B O 1
ATOM 2313 N N . ARG B 1 98 ? 9.766 -14.984 -1.18 1 93.5 98 ARG B N 1
ATOM 2314 C CA . ARG B 1 98 ? 10 -16.406 -0.956 1 93.5 98 ARG B CA 1
ATOM 2315 C C . ARG B 1 98 ? 11.383 -16.641 -0.35 1 93.5 98 ARG B C 1
ATOM 2317 O O . ARG B 1 98 ? 11.547 -17.516 0.516 1 93.5 98 ARG B O 1
ATOM 2324 N N . GLN B 1 99 ? 12.32 -15.93 -0.775 1 92.94 99 GLN B N 1
ATOM 2325 C CA . GLN B 1 99 ? 13.711 -16.141 -0.377 1 92.94 99 GLN B CA 1
ATOM 2326 C C . GLN B 1 99 ? 13.953 -15.656 1.051 1 92.94 99 GLN B C 1
ATOM 2328 O O . GLN B 1 99 ? 14.945 -16.031 1.678 1 92.94 99 GLN B O 1
ATOM 2333 N N . ALA B 1 100 ? 13.117 -14.797 1.446 1 93.19 100 ALA B N 1
ATOM 2334 C CA . ALA B 1 100 ? 13.266 -14.281 2.807 1 93.19 100 ALA B CA 1
ATOM 2335 C C . ALA B 1 100 ? 12.523 -15.172 3.805 1 93.19 100 ALA B C 1
ATOM 2337 O O . ALA B 1 100 ? 12.734 -15.062 5.016 1 93.19 100 ALA B O 1
ATOM 2338 N N . ALA B 1 101 ? 11.68 -15.953 3.346 1 94.88 101 ALA B N 1
ATOM 2339 C CA . ALA B 1 101 ? 10.789 -16.734 4.207 1 94.88 101 ALA B CA 1
ATOM 2340 C C . ALA B 1 101 ? 11.375 -18.109 4.496 1 94.88 101 ALA B C 1
ATOM 2342 O O . ALA B 1 101 ? 11.898 -18.766 3.596 1 94.88 101 ALA B O 1
ATOM 2343 N N . LYS B 1 102 ? 11.289 -18.484 5.723 1 95 102 LYS B N 1
ATOM 2344 C CA . LYS B 1 102 ? 11.641 -19.828 6.152 1 95 102 LYS B CA 1
ATOM 2345 C C . LYS B 1 102 ? 10.438 -20.766 6.043 1 95 102 LYS B C 1
ATOM 2347 O O . LYS B 1 102 ? 10.586 -21.938 5.68 1 95 102 LYS B O 1
ATOM 2352 N N . ASP B 1 103 ? 9.312 -20.25 6.371 1 96 103 ASP B N 1
ATOM 2353 C CA . ASP B 1 103 ? 8.086 -21.047 6.398 1 96 103 ASP B CA 1
ATOM 2354 C C . ASP B 1 103 ? 6.863 -20.172 6.145 1 96 103 ASP B C 1
ATOM 2356 O O . ASP B 1 103 ? 6.918 -18.953 6.309 1 96 103 ASP B O 1
ATOM 2360 N N . PHE B 1 104 ? 5.789 -20.859 5.664 1 97.31 104 PHE B N 1
ATOM 2361 C CA . PHE B 1 104 ? 4.508 -20.203 5.418 1 97.31 104 PHE B CA 1
ATOM 2362 C C . PHE B 1 104 ? 3.355 -21.188 5.586 1 97.31 104 PHE B C 1
ATOM 2364 O O . PHE B 1 104 ? 3.418 -22.312 5.094 1 97.31 104 PHE B O 1
ATOM 2371 N N . HIS B 1 105 ? 2.336 -20.625 6.328 1 96.44 105 HIS B N 1
ATOM 2372 C CA . HIS B 1 105 ? 1.177 -21.469 6.594 1 96.44 105 HIS B CA 1
ATOM 2373 C C . HIS B 1 105 ? -0.117 -20.672 6.535 1 96.44 105 HIS B C 1
ATOM 2375 O O . HIS B 1 105 ? -0.168 -19.531 7.012 1 96.44 105 HIS B O 1
ATOM 2381 N N . ILE B 1 106 ? -1.143 -21.297 5.938 1 97.31 106 ILE B N 1
ATOM 2382 C CA . ILE B 1 106 ? -2.479 -20.719 5.891 1 97.31 106 ILE B CA 1
ATOM 2383 C C . ILE B 1 106 ? -3.41 -21.484 6.828 1 97.31 106 ILE B C 1
ATOM 2385 O O . ILE B 1 106 ? -3.463 -22.703 6.797 1 97.31 106 ILE B O 1
ATOM 2389 N N . ASP B 1 107 ? -4.109 -20.766 7.641 1 96.62 107 ASP B N 1
ATOM 2390 C CA . ASP B 1 107 ? -5.133 -21.391 8.469 1 96.62 107 ASP B CA 1
ATOM 2391 C C . ASP B 1 107 ? -6.457 -21.5 7.719 1 96.62 107 ASP B C 1
ATOM 2393 O O . ASP B 1 107 ? -7.371 -20.703 7.938 1 96.62 107 ASP B O 1
ATOM 2397 N N . SER B 1 108 ? -6.609 -22.547 6.988 1 92.38 108 SER B N 1
ATOM 2398 C CA . SER B 1 108 ? -7.742 -22.719 6.086 1 92.38 108 SER B CA 1
ATOM 2399 C C . SER B 1 108 ? -9.031 -23 6.855 1 92.38 108 SER B C 1
ATOM 2401 O O . SER B 1 108 ? -10.125 -22.844 6.316 1 92.38 108 SER B O 1
ATOM 2403 N N . LEU B 1 109 ? -8.961 -23.375 8.062 1 91.62 109 LEU B N 1
ATOM 2404 C CA . LEU B 1 109 ? -10.141 -23.75 8.836 1 91.62 109 LEU B CA 1
ATOM 2405 C C . LEU B 1 109 ? -10.57 -22.609 9.758 1 91.62 109 LEU B C 1
ATOM 2407 O O . LEU B 1 109 ? -11.57 -22.734 10.469 1 91.62 109 LEU B O 1
ATOM 2411 N N . ALA B 1 110 ? -9.859 -21.547 9.648 1 89.94 110 ALA B N 1
ATOM 2412 C CA . ALA B 1 110 ? -10.18 -20.438 10.539 1 89.94 110 ALA B CA 1
ATOM 2413 C C . ALA B 1 110 ? -11.539 -19.844 10.203 1 89.94 110 ALA B C 1
ATOM 2415 O O . ALA B 1 110 ? -11.93 -19.781 9.031 1 89.94 110 ALA B O 1
ATOM 2416 N N . SER B 1 111 ? -12.266 -19.344 11.172 1 90 111 SER B N 1
ATOM 2417 C CA . SER B 1 111 ? -13.602 -18.781 10.992 1 90 111 SER B CA 1
ATOM 2418 C C . SER B 1 111 ? -13.531 -17.281 10.75 1 90 111 SER B C 1
ATOM 2420 O O . SER B 1 111 ? -14.516 -16.672 10.305 1 90 111 SER B O 1
ATOM 2422 N N . ASP B 1 112 ? -12.523 -16.672 11.008 1 91.94 112 ASP B N 1
ATOM 2423 C CA . ASP B 1 112 ? -12.422 -15.211 10.914 1 91.94 112 ASP B CA 1
ATOM 2424 C C . ASP B 1 112 ? -11.844 -14.789 9.57 1 91.94 112 ASP B C 1
ATOM 2426 O O . ASP B 1 112 ? -11.055 -13.836 9.5 1 91.94 112 ASP B O 1
ATOM 2430 N N . ARG B 1 113 ? -12.219 -15.453 8.531 1 95.19 113 ARG B N 1
ATOM 2431 C CA . ARG B 1 113 ? -11.781 -15.117 7.176 1 95.19 113 ARG B CA 1
ATOM 2432 C C . ARG B 1 113 ? -12.391 -13.797 6.715 1 95.19 113 ARG B C 1
ATOM 2434 O O . ARG B 1 113 ? -13.562 -13.531 6.969 1 95.19 113 ARG B O 1
ATOM 2441 N N . LEU B 1 114 ? -11.578 -13.016 6.109 1 95.75 114 LEU B N 1
ATOM 2442 C CA . LEU B 1 114 ? -12.07 -11.773 5.52 1 95.75 114 LEU B CA 1
ATOM 2443 C C . LEU B 1 114 ? -12.453 -11.977 4.059 1 95.75 114 LEU B C 1
ATOM 2445 O O . LEU B 1 114 ? -11.773 -12.711 3.334 1 95.75 114 LEU B O 1
ATOM 2449 N N . THR B 1 115 ? -13.484 -11.281 3.691 1 94.06 115 THR B N 1
ATOM 2450 C CA . THR B 1 115 ? -13.852 -11.305 2.281 1 94.06 115 THR B CA 1
ATOM 2451 C C . THR B 1 115 ? -12.922 -10.414 1.46 1 94.06 115 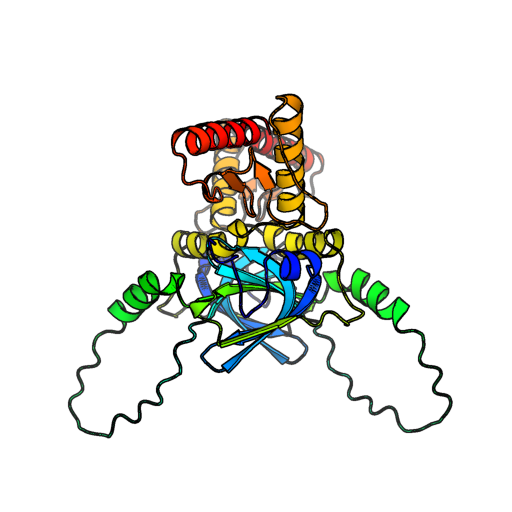THR B C 1
ATOM 2453 O O . THR B 1 115 ? -12.18 -9.602 2.018 1 94.06 115 THR B O 1
ATOM 2456 N N . LEU B 1 116 ? -12.898 -10.555 0.13 1 92.19 116 LEU B N 1
ATOM 2457 C CA . LEU B 1 116 ? -12.109 -9.703 -0.753 1 92.19 116 LEU B CA 1
ATOM 2458 C C . LEU B 1 116 ? -12.484 -8.234 -0.572 1 92.19 116 LEU B C 1
ATOM 2460 O O . LEU B 1 116 ? -11.609 -7.363 -0.573 1 92.19 116 LEU B O 1
ATOM 2464 N N . GLN B 1 117 ? -13.758 -7.977 -0.394 1 91.88 117 GLN B N 1
ATOM 2465 C CA . GLN B 1 117 ? -14.242 -6.609 -0.222 1 91.88 117 GLN B CA 1
ATOM 2466 C C . GLN B 1 117 ? -13.734 -6.008 1.084 1 91.88 117 GLN B C 1
ATOM 2468 O O . GLN B 1 117 ? -13.328 -4.844 1.121 1 91.88 117 GLN B O 1
ATOM 2473 N N . GLU B 1 118 ? -13.766 -6.789 2.084 1 92.38 118 GLU B N 1
ATOM 2474 C CA . GLU B 1 118 ? -13.266 -6.32 3.375 1 92.38 118 GLU B CA 1
ATOM 2475 C C . GLU B 1 118 ? -11.773 -6.031 3.316 1 92.38 118 GLU B C 1
ATOM 2477 O O . GLU B 1 118 ? -11.312 -5 3.812 1 92.38 118 GLU B O 1
ATOM 2482 N N . MET B 1 119 ? -11.094 -6.938 2.701 1 93.31 119 MET B N 1
ATOM 2483 C CA . MET B 1 119 ? -9.656 -6.742 2.541 1 93.31 119 MET B CA 1
ATOM 2484 C C . MET B 1 119 ? -9.359 -5.461 1.771 1 93.31 119 MET B C 1
ATOM 2486 O O . MET B 1 119 ? -8.492 -4.68 2.168 1 93.31 119 MET B O 1
ATOM 2490 N N . ASP B 1 120 ? -10.094 -5.277 0.748 1 90.56 120 ASP B N 1
ATOM 2491 C CA . ASP B 1 120 ? -9.891 -4.094 -0.081 1 90.56 120 ASP B CA 1
ATOM 2492 C C . ASP B 1 120 ? -10.156 -2.816 0.712 1 90.56 120 ASP B C 1
ATOM 2494 O O . ASP B 1 120 ? -9.414 -1.839 0.587 1 90.56 120 ASP B O 1
ATOM 2498 N N . SER B 1 121 ? -11.18 -2.805 1.467 1 89.69 121 SER B N 1
ATOM 2499 C CA . SER B 1 121 ? -11.516 -1.644 2.285 1 89.69 121 SER B CA 1
ATOM 2500 C C . SER B 1 121 ? -10.398 -1.324 3.275 1 89.69 121 SER B C 1
ATOM 2502 O O . SER B 1 121 ? -10.047 -0.158 3.467 1 89.69 121 SER B O 1
ATOM 2504 N N . LEU B 1 122 ? -9.852 -2.328 3.824 1 88.75 122 LEU B N 1
ATOM 2505 C CA . LEU B 1 122 ? -8.773 -2.156 4.797 1 88.75 122 LEU B CA 1
ATOM 2506 C C . LEU B 1 122 ? -7.492 -1.701 4.109 1 88.75 122 LEU B C 1
ATOM 2508 O O . LEU B 1 122 ? -6.809 -0.801 4.598 1 88.75 122 LEU B O 1
ATOM 2512 N N . ALA B 1 123 ? -7.223 -2.301 3.01 1 90.12 123 ALA B N 1
ATOM 2513 C CA . ALA B 1 123 ? -6.004 -1.973 2.277 1 90.12 123 ALA B CA 1
ATOM 2514 C C . ALA B 1 123 ? -6.051 -0.545 1.741 1 90.12 123 ALA B C 1
ATOM 2516 O O . ALA B 1 123 ? -5.02 0.121 1.636 1 90.12 123 ALA B O 1
ATOM 2517 N N . ARG B 1 124 ? -7.199 -0.04 1.475 1 85.5 124 ARG B N 1
ATOM 2518 C CA . ARG B 1 124 ? -7.359 1.301 0.922 1 85.5 124 ARG B CA 1
ATOM 2519 C C . ARG B 1 124 ? -6.98 2.365 1.947 1 85.5 124 ARG B C 1
ATOM 2521 O O . ARG B 1 124 ? -6.559 3.463 1.581 1 85.5 124 ARG B O 1
ATOM 2528 N N . VAL B 1 125 ? -7.117 2.021 3.16 1 82 125 VAL B N 1
ATOM 2529 C CA . VAL B 1 125 ? -6.684 2.936 4.211 1 82 125 VAL B CA 1
ATOM 2530 C C . VAL B 1 125 ? -5.199 3.256 4.039 1 82 125 VAL B C 1
ATOM 2532 O O . VAL B 1 125 ? -4.793 4.414 4.152 1 82 125 VAL B O 1
ATOM 2535 N N . LEU B 1 126 ? -4.449 2.254 3.691 1 86.81 126 LEU B N 1
ATOM 2536 C CA . LEU B 1 126 ? -3.008 2.404 3.514 1 86.81 126 LEU B CA 1
ATOM 2537 C C . LEU B 1 126 ? -2.693 3.107 2.197 1 86.81 126 LEU B C 1
ATOM 2539 O O . LEU B 1 126 ? -1.874 4.027 2.162 1 86.81 126 LEU B O 1
ATOM 2543 N N . SER B 1 127 ? -3.365 2.703 1.208 1 82.25 127 SER B N 1
ATOM 2544 C CA . SER B 1 127 ? -3.037 3.213 -0.119 1 82.25 127 SER B CA 1
ATOM 2545 C C . SER B 1 127 ? -3.518 4.648 -0.293 1 82.25 127 SER B C 1
ATOM 2547 O O . SER B 1 127 ? -2.93 5.418 -1.056 1 82.25 127 SER B O 1
ATOM 2549 N N . ASN B 1 128 ? -4.551 5.035 0.413 1 77.06 128 ASN B N 1
ATOM 2550 C CA . ASN B 1 128 ? -5.105 6.379 0.289 1 77.06 128 ASN B CA 1
ATOM 2551 C C . ASN B 1 128 ? -4.227 7.414 0.984 1 77.06 128 ASN B C 1
ATOM 2553 O O . ASN B 1 128 ? -4.32 8.609 0.696 1 77.06 128 ASN B O 1
ATOM 2557 N N . LEU B 1 129 ? -3.469 6.965 1.97 1 75.5 129 LEU B N 1
ATOM 2558 C CA . LEU B 1 129 ? -2.633 7.887 2.732 1 75.5 129 LEU B CA 1
ATOM 2559 C C . LEU B 1 129 ? -1.503 8.438 1.868 1 75.5 129 LEU B C 1
ATOM 2561 O O . LEU B 1 129 ? -0.935 9.484 2.18 1 75.5 129 LEU B O 1
ATOM 2565 N N . GLY B 1 130 ? -1.345 7.887 0.717 1 71 130 GLY B N 1
ATOM 2566 C CA . GLY B 1 130 ? -0.651 8.492 -0.408 1 71 130 GLY B CA 1
ATOM 2567 C C . GLY B 1 130 ? 0.852 8.289 -0.362 1 71 130 GLY B C 1
ATOM 2568 O O . GLY B 1 130 ? 1.404 7.945 0.684 1 71 130 GLY B O 1
ATOM 2569 N N . ASN B 1 131 ? 1.412 8.484 -1.48 1 83.44 131 ASN B N 1
ATOM 2570 C CA . ASN B 1 131 ? 2.838 8.531 -1.79 1 83.44 131 ASN B CA 1
ATOM 2571 C C . ASN B 1 131 ? 3.383 9.953 -1.678 1 83.44 131 ASN B C 1
ATOM 2573 O O . ASN B 1 131 ? 2.797 10.898 -2.217 1 83.44 131 ASN B O 1
ATOM 2577 N N . PRO B 1 132 ? 4.359 10.109 -0.842 1 88.56 132 PRO B N 1
ATOM 2578 C CA . PRO B 1 132 ? 4.895 11.461 -0.647 1 88.56 132 PRO B CA 1
ATOM 2579 C C . PRO B 1 132 ? 5.309 12.125 -1.957 1 88.56 132 PRO B C 1
ATOM 2581 O O . PRO B 1 132 ? 5.18 13.344 -2.104 1 88.56 132 PRO B O 1
ATOM 2584 N N . GLU B 1 133 ? 5.773 11.352 -2.883 1 87.44 133 GLU B N 1
ATOM 2585 C CA . GLU B 1 133 ? 6.133 11.93 -4.176 1 87.44 133 GLU B CA 1
ATOM 2586 C C . GLU B 1 133 ? 4.906 12.477 -4.898 1 87.44 133 GLU B C 1
ATOM 2588 O O . GLU B 1 133 ? 4.961 13.555 -5.496 1 87.44 133 GLU B O 1
ATOM 2593 N N . ASP B 1 134 ? 3.896 11.734 -4.82 1 87.5 134 ASP B N 1
ATOM 2594 C CA . ASP B 1 134 ? 2.646 12.172 -5.43 1 87.5 134 ASP B CA 1
ATOM 2595 C C . ASP B 1 134 ? 2.1 13.414 -4.73 1 87.5 134 ASP B C 1
ATOM 2597 O O . ASP B 1 134 ? 1.555 14.312 -5.379 1 87.5 134 ASP B O 1
ATOM 2601 N N . THR B 1 135 ? 2.221 13.398 -3.479 1 89.38 135 THR B N 1
ATOM 2602 C CA . THR B 1 135 ? 1.763 14.539 -2.695 1 89.38 135 THR B CA 1
ATOM 2603 C C . THR B 1 135 ? 2.543 15.797 -3.068 1 89.38 135 THR B C 1
ATOM 2605 O O . THR B 1 135 ? 1.959 16.875 -3.229 1 89.38 135 THR B O 1
ATOM 2608 N N . LYS B 1 136 ? 3.791 15.656 -3.15 1 90.06 136 LYS B N 1
ATOM 2609 C CA . LYS B 1 136 ? 4.621 16.781 -3.562 1 90.06 136 LYS B CA 1
ATOM 2610 C C . LYS B 1 136 ? 4.227 17.281 -4.949 1 90.06 136 LYS B C 1
ATOM 2612 O O . LYS B 1 136 ? 4.113 18.484 -5.172 1 90.06 136 LYS B O 1
ATOM 2617 N N . ALA B 1 137 ? 4.043 16.359 -5.836 1 90.44 137 ALA B N 1
ATOM 2618 C CA . ALA B 1 137 ? 3.645 16.719 -7.191 1 90.44 137 ALA B CA 1
ATOM 2619 C C . ALA B 1 137 ? 2.301 17.438 -7.199 1 90.44 137 ALA B C 1
ATOM 2621 O O . ALA B 1 137 ? 2.098 18.391 -7.965 1 90.44 137 ALA B O 1
ATOM 2622 N N . ARG B 1 138 ? 1.411 16.969 -6.379 1 91 138 ARG B N 1
ATOM 2623 C CA . ARG B 1 138 ? 0.092 17.578 -6.273 1 91 138 ARG B CA 1
ATOM 2624 C C . ARG B 1 138 ? 0.195 19 -5.738 1 91 138 ARG B C 1
ATOM 2626 O O . ARG B 1 138 ? -0.502 19.906 -6.215 1 91 138 ARG B O 1
ATOM 2633 N N . LYS B 1 139 ? 1.02 19.156 -4.785 1 92.94 139 LYS B N 1
ATOM 2634 C CA . LYS B 1 139 ? 1.259 20.5 -4.266 1 92.94 139 LYS B CA 1
ATOM 2635 C C . LYS B 1 139 ? 1.769 21.438 -5.359 1 92.94 139 LYS B C 1
ATOM 2637 O O . LYS B 1 139 ? 1.251 22.531 -5.531 1 92.94 139 LYS B O 1
ATOM 2642 N N . ASP B 1 140 ? 2.785 20.953 -6.062 1 93.69 140 ASP B N 1
ATOM 2643 C CA . ASP B 1 140 ? 3.389 21.75 -7.121 1 93.69 140 ASP B CA 1
ATOM 2644 C C . ASP B 1 140 ? 2.357 22.125 -8.18 1 93.69 140 ASP B C 1
ATOM 2646 O O . ASP B 1 140 ? 2.334 23.266 -8.656 1 93.69 140 ASP B O 1
ATOM 2650 N N . ARG B 1 141 ? 1.542 21.219 -8.516 1 93.75 141 ARG B N 1
ATOM 2651 C CA . ARG B 1 141 ? 0.5 21.469 -9.508 1 93.75 141 ARG B CA 1
ATOM 2652 C C . ARG B 1 141 ? -0.504 22.5 -9 1 93.75 141 ARG B C 1
ATOM 2654 O O . ARG B 1 141 ? -0.939 23.375 -9.75 1 93.75 141 ARG B O 1
ATOM 2661 N N . LEU B 1 142 ? -0.881 22.312 -7.793 1 94.56 142 LEU B N 1
ATOM 2662 C CA . LEU B 1 142 ? -1.812 23.266 -7.188 1 94.56 142 LEU B CA 1
ATOM 2663 C C . LEU B 1 142 ? -1.244 24.672 -7.223 1 94.56 142 LEU B C 1
ATOM 2665 O O . LEU B 1 142 ? -1.915 25.609 -7.668 1 94.56 142 LEU B O 1
ATOM 2669 N N . VAL B 1 143 ? -0.027 24.828 -6.828 1 94.94 143 VAL B N 1
ATOM 2670 C CA . VAL B 1 143 ? 0.631 26.125 -6.793 1 94.94 143 VAL B CA 1
ATOM 2671 C C . VAL B 1 143 ? 0.724 26.703 -8.203 1 94.94 143 VAL B C 1
ATOM 2673 O O . VAL B 1 143 ? 0.412 27.875 -8.43 1 94.94 143 VAL B O 1
ATOM 2676 N N . ALA B 1 144 ? 1.128 25.891 -9.109 1 94.44 144 ALA B N 1
ATOM 2677 C CA . ALA B 1 144 ? 1.25 26.312 -10.5 1 94.44 144 ALA B CA 1
ATOM 2678 C C . ALA B 1 144 ? -0.098 26.781 -11.055 1 94.44 144 ALA B C 1
ATOM 2680 O O . ALA B 1 144 ? -0.177 27.781 -11.758 1 94.44 144 ALA B O 1
ATOM 2681 N N . SER B 1 145 ? -1.101 26 -10.758 1 94.19 145 SER B N 1
ATOM 2682 C CA . SER B 1 145 ? -2.441 26.312 -11.242 1 94.19 145 SER B CA 1
ATOM 2683 C C . SER B 1 145 ? -2.928 27.656 -10.688 1 94.19 145 SER B C 1
ATOM 2685 O O . SER B 1 145 ? -3.5 28.469 -11.422 1 94.19 145 SER B O 1
ATOM 2687 N N . LEU B 1 146 ? -2.713 27.922 -9.453 1 94.06 146 LEU B N 1
ATOM 2688 C CA . LEU B 1 146 ? -3.121 29.156 -8.797 1 94.06 146 LEU B CA 1
ATOM 2689 C C . LEU B 1 146 ? -2.355 30.344 -9.367 1 94.06 146 LEU B C 1
ATOM 2691 O O . LEU B 1 146 ? -2.945 31.406 -9.633 1 94.06 146 LEU B O 1
ATOM 2695 N N . GLN B 1 147 ? -1.081 30.125 -9.57 1 94.62 147 GLN B N 1
ATOM 2696 C CA . GLN B 1 147 ? -0.247 31.188 -10.125 1 94.62 147 GLN B CA 1
ATOM 2697 C C . GLN B 1 147 ? -0.665 31.516 -11.555 1 94.62 147 GLN B C 1
ATOM 2699 O O . GLN B 1 147 ? -0.732 32.688 -11.93 1 94.62 147 GLN B O 1
ATOM 2704 N N . ALA B 1 148 ? -0.923 30.516 -12.289 1 93.19 148 ALA B N 1
ATOM 2705 C CA . ALA B 1 148 ? -1.364 30.719 -13.672 1 93.19 148 ALA B CA 1
ATOM 2706 C C . ALA B 1 148 ? -2.656 31.516 -13.727 1 93.19 148 ALA B C 1
ATOM 2708 O O . ALA B 1 148 ? -2.881 32.281 -14.672 1 93.19 148 ALA B O 1
ATOM 2709 N N . LYS B 1 149 ? -3.414 31.312 -12.75 1 92.56 149 LYS B N 1
ATOM 2710 C CA . LYS B 1 149 ? -4.699 32 -12.688 1 92.56 149 LYS B CA 1
ATOM 2711 C C . LYS B 1 149 ? -4.574 33.312 -11.922 1 92.56 149 LYS B C 1
ATOM 2713 O O . LYS B 1 149 ? -5.578 33.969 -11.656 1 92.56 149 LYS B O 1
ATOM 2718 N N . ARG B 1 150 ? -3.355 33.688 -11.508 1 94.06 150 ARG B N 1
ATOM 2719 C CA . ARG B 1 150 ? -3.016 34.938 -10.828 1 94.06 150 ARG B CA 1
ATOM 2720 C C . ARG B 1 150 ? -3.699 35.031 -9.469 1 94.06 150 ARG B C 1
ATOM 2722 O O . ARG B 1 150 ? -4.152 36.094 -9.062 1 94.06 150 ARG B O 1
ATOM 2729 N N . ILE B 1 151 ? -3.885 33.938 -8.906 1 93.81 151 ILE B N 1
ATOM 2730 C CA . ILE B 1 151 ? -4.41 33.875 -7.543 1 93.81 151 ILE B CA 1
ATOM 2731 C C . ILE B 1 151 ? -3.258 33.938 -6.543 1 93.81 151 ILE B C 1
ATOM 2733 O O . ILE B 1 151 ? -2.344 33.125 -6.59 1 93.81 151 ILE B O 1
ATOM 2737 N N . PRO B 1 152 ? -3.316 34.875 -5.648 1 93.94 152 PRO B N 1
ATOM 2738 C CA . PRO B 1 152 ? -2.23 35 -4.672 1 93.94 152 PRO B CA 1
ATOM 2739 C C . PRO B 1 152 ? -2.045 33.719 -3.844 1 93.94 152 PRO B C 1
ATOM 2741 O O . PRO B 1 152 ? -3.006 33.219 -3.252 1 93.94 152 PRO B O 1
ATOM 2744 N N . VAL B 1 153 ? -0.872 33.188 -3.859 1 93.81 153 VAL B N 1
ATOM 2745 C CA . VAL B 1 153 ? -0.537 31.953 -3.137 1 93.81 153 VAL B CA 1
ATOM 2746 C C . VAL B 1 153 ? 0.833 32.094 -2.479 1 93.81 153 VAL B C 1
ATOM 2748 O O . VAL B 1 153 ? 1.749 32.688 -3.062 1 93.81 153 VAL B O 1
ATOM 2751 N N . GLU B 1 154 ? 0.794 31.812 -1.199 1 91.75 154 GLU B N 1
ATOM 2752 C CA . GLU B 1 154 ? 2.053 31.797 -0.46 1 91.75 154 GLU B CA 1
ATOM 2753 C C . GLU B 1 154 ? 2.387 30.391 0.038 1 91.75 154 GLU B C 1
ATOM 2755 O O . GLU B 1 154 ? 1.55 29.734 0.658 1 91.75 154 GLU B O 1
ATOM 2760 N N . THR B 1 155 ? 3.568 29.891 -0.433 1 87.5 155 THR B N 1
ATOM 2761 C CA . THR B 1 155 ? 4.102 28.641 0.083 1 87.5 155 THR B CA 1
ATOM 2762 C C . THR B 1 155 ? 5.613 28.562 -0.123 1 87.5 155 THR B C 1
ATOM 2764 O O . THR B 1 155 ? 6.168 29.312 -0.939 1 87.5 155 THR B O 1
ATOM 2767 N N . SER B 1 156 ? 6.219 27.922 0.886 1 85.81 156 SER B N 1
ATOM 2768 C CA . SER B 1 156 ? 7.648 27.688 0.723 1 85.81 156 SER B CA 1
ATOM 2769 C C . SER B 1 156 ? 7.945 26.188 0.635 1 85.81 156 SER B C 1
ATOM 2771 O O . SER B 1 156 ? 7.047 25.359 0.816 1 85.81 156 SER B O 1
ATOM 2773 N N . GLU B 1 157 ? 9.227 25.891 0.245 1 82.56 157 GLU B N 1
ATOM 2774 C CA . GLU B 1 157 ? 9.648 24.484 0.134 1 82.56 157 GLU B CA 1
ATOM 2775 C C . GLU B 1 157 ? 9.453 23.75 1.453 1 82.56 157 GLU B C 1
ATOM 2777 O O . GLU B 1 157 ? 9.07 22.578 1.462 1 82.56 157 GLU B O 1
ATOM 2782 N N . ASP B 1 158 ? 9.594 24.516 2.494 1 85.94 158 ASP B N 1
ATOM 2783 C CA . ASP B 1 158 ? 9.547 23.891 3.807 1 85.94 158 ASP B CA 1
ATOM 2784 C C . ASP B 1 158 ? 8.156 24 4.426 1 85.94 158 ASP B C 1
ATOM 2786 O O . ASP B 1 158 ? 7.918 23.5 5.531 1 85.94 158 ASP B O 1
ATOM 2790 N N . ASP B 1 159 ? 7.305 24.641 3.658 1 89.31 159 ASP B N 1
ATOM 2791 C CA . ASP B 1 159 ? 5.941 24.797 4.156 1 89.31 159 ASP B CA 1
ATOM 2792 C C . ASP B 1 159 ? 5.016 23.734 3.559 1 89.31 159 ASP B C 1
ATOM 2794 O O . ASP B 1 159 ? 4.824 23.688 2.342 1 89.31 159 ASP B O 1
ATOM 2798 N N . ALA B 1 160 ? 4.453 22.984 4.441 1 90.75 160 ALA B N 1
ATOM 2799 C CA . ALA B 1 160 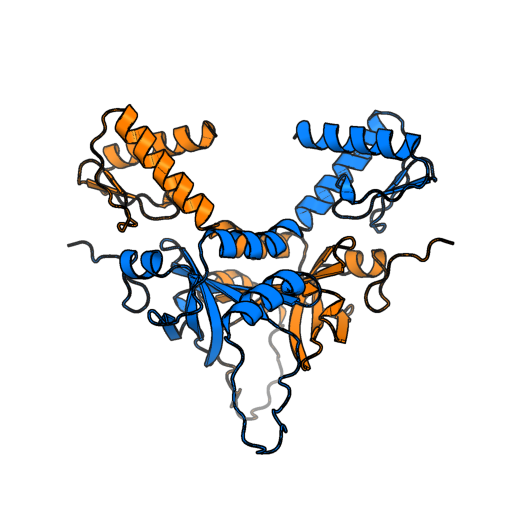? 3.566 21.922 3.973 1 90.75 160 ALA B CA 1
ATOM 2800 C C . ALA B 1 160 ? 2.188 22.469 3.621 1 90.75 160 ALA B C 1
ATOM 2802 O O . ALA B 1 160 ? 1.408 21.812 2.93 1 90.75 160 ALA B O 1
ATOM 2803 N N . VAL B 1 161 ? 1.875 23.625 4.051 1 92.81 161 VAL B N 1
ATOM 2804 C CA . VAL B 1 161 ? 0.548 24.203 3.848 1 92.81 161 VAL B CA 1
ATOM 2805 C C . VAL B 1 161 ? 0.599 25.234 2.73 1 92.81 161 VAL B C 1
ATOM 2807 O O . VAL B 1 161 ? 1.529 26.047 2.664 1 92.81 161 VAL B O 1
ATOM 2810 N N . VAL B 1 162 ? -0.311 25.156 1.87 1 94.62 162 VAL B N 1
ATOM 2811 C CA . VAL B 1 162 ? -0.467 26.156 0.821 1 94.62 162 VAL B CA 1
ATOM 2812 C C . VAL B 1 162 ? -1.47 27.219 1.266 1 94.62 162 VAL B C 1
ATOM 2814 O O . VAL B 1 162 ? -2.631 26.906 1.538 1 94.62 162 VAL B O 1
ATOM 2817 N N . HIS B 1 163 ? -0.987 28.406 1.35 1 94.62 163 HIS B N 1
ATOM 2818 C CA . HIS B 1 163 ? -1.824 29.516 1.816 1 94.62 163 HIS B CA 1
ATOM 2819 C C . HIS B 1 163 ? -2.373 30.328 0.646 1 94.62 163 HIS B C 1
ATOM 2821 O O . HIS B 1 163 ? -1.606 30.875 -0.145 1 94.62 163 HIS B O 1
ATOM 2827 N N . ILE B 1 164 ? -3.73 30.344 0.606 1 95 164 ILE B N 1
ATOM 2828 C CA . ILE B 1 164 ? -4.402 31.016 -0.505 1 95 164 ILE B CA 1
ATOM 2829 C C . ILE B 1 164 ? -5.145 32.25 0.005 1 95 164 ILE B C 1
ATOM 2831 O O . ILE B 1 164 ? -5.988 32.156 0.898 1 95 164 ILE B O 1
ATOM 2835 N N . LEU B 1 165 ? -4.945 33.469 -0.571 1 90.06 165 LEU B N 1
ATOM 2836 C CA . LEU B 1 165 ? -5.633 34.75 -0.32 1 90.06 165 LEU B CA 1
ATOM 2837 C C . LEU B 1 165 ? -5.711 35.031 1.176 1 90.06 165 LEU B C 1
ATOM 2839 O O . LEU B 1 165 ? -6.711 35.562 1.657 1 90.06 165 LEU B O 1
ATOM 2843 N N . ASN B 1 166 ? -4.816 34.406 1.979 1 84.81 166 ASN B N 1
ATOM 2844 C CA . ASN B 1 166 ? -4.68 34.625 3.414 1 84.81 166 ASN B CA 1
ATOM 2845 C C . ASN B 1 166 ? -5.871 34.062 4.184 1 84.81 166 ASN B C 1
ATOM 2847 O O . ASN B 1 166 ? -6.004 34.281 5.387 1 84.81 166 ASN B O 1
ATOM 2851 N N . CYS B 1 167 ? -6.773 33.375 3.51 1 90 167 CYS B N 1
ATOM 2852 C CA . CYS B 1 167 ? -7.938 32.906 4.242 1 90 167 CYS B CA 1
ATOM 2853 C C . CYS B 1 167 ? -8.148 31.406 3.994 1 90 167 CYS B C 1
ATOM 2855 O O . CYS B 1 167 ? -8.922 30.75 4.703 1 90 167 CYS B O 1
ATOM 2857 N N . ALA B 1 168 ? -7.574 30.859 3.012 1 94.25 168 ALA B N 1
ATOM 2858 C CA . ALA B 1 168 ? -7.699 29.422 2.775 1 94.25 168 ALA B CA 1
ATOM 2859 C C . ALA B 1 168 ? -6.348 28.734 2.926 1 94.25 168 ALA B C 1
ATOM 2861 O O . ALA B 1 168 ? -5.328 29.219 2.439 1 94.25 168 ALA B O 1
ATOM 2862 N N . HIS B 1 169 ? -6.355 27.641 3.623 1 93.69 169 HIS B N 1
ATOM 2863 C CA . HIS B 1 169 ? -5.164 26.844 3.875 1 93.69 169 HIS B CA 1
ATOM 2864 C C . HIS B 1 169 ? -5.379 25.391 3.467 1 93.69 169 HIS B C 1
ATOM 2866 O O . HIS B 1 169 ? -6.285 24.719 3.973 1 93.69 169 HIS B O 1
ATOM 2872 N N . VAL B 1 170 ? -4.582 24.984 2.543 1 93.94 170 VAL B N 1
ATOM 2873 C CA . VAL B 1 170 ? -4.715 23.625 2.049 1 93.94 170 VAL B CA 1
ATOM 2874 C C . VAL B 1 170 ? -3.559 22.766 2.566 1 93.94 170 VAL B C 1
ATOM 2876 O O . VAL B 1 170 ? -2.395 23.047 2.27 1 93.94 170 VAL B O 1
ATOM 2879 N N . ARG B 1 171 ? -3.902 21.812 3.305 1 92.56 171 ARG B N 1
ATOM 2880 C CA . ARG B 1 171 ? -2.916 20.906 3.865 1 92.56 171 ARG B CA 1
ATOM 2881 C C . ARG B 1 171 ? -2.756 19.656 2.988 1 92.56 171 ARG B C 1
ATOM 2883 O O . ARG B 1 171 ? -3.582 19.406 2.109 1 92.56 171 ARG B O 1
ATOM 2890 N N . PRO B 1 172 ? -1.637 18.969 3.203 1 91.5 172 PRO B N 1
ATOM 2891 C CA . PRO B 1 172 ? -1.566 17.672 2.533 1 91.5 172 PRO B CA 1
ATOM 2892 C C . PRO B 1 172 ? -2.684 16.719 2.965 1 91.5 172 PRO B C 1
ATOM 2894 O O . PRO B 1 172 ? -3.152 16.797 4.105 1 91.5 172 PRO B O 1
ATOM 2897 N N . PRO B 1 173 ? -3.057 15.867 1.934 1 90.81 173 PRO B N 1
ATOM 2898 C CA . PRO B 1 173 ? -2.508 15.531 0.617 1 90.81 173 PRO B CA 1
ATOM 2899 C C . PRO B 1 173 ? -3.039 16.438 -0.491 1 90.81 173 PRO B C 1
ATOM 2901 O O . PRO B 1 173 ? -3.088 16.031 -1.655 1 90.81 173 PRO B O 1
ATOM 2904 N N . TYR B 1 174 ? -3.602 17.594 -0.234 1 92.44 174 TYR B N 1
ATOM 2905 C CA . TYR B 1 174 ? -3.949 18.672 -1.148 1 92.44 174 TYR B CA 1
ATOM 2906 C C . TYR B 1 174 ? -5.121 18.281 -2.037 1 92.44 174 TYR B C 1
ATOM 2908 O O . TYR B 1 174 ? -5.113 18.547 -3.242 1 92.44 174 TYR B O 1
ATOM 2916 N N . ASN B 1 175 ? -6.027 17.562 -1.458 1 90.75 175 ASN B N 1
ATOM 2917 C CA . ASN B 1 175 ? -7.297 17.281 -2.117 1 90.75 175 ASN B CA 1
ATOM 2918 C C . ASN B 1 175 ? -8.422 18.156 -1.577 1 90.75 175 ASN B C 1
ATOM 2920 O O . ASN B 1 175 ? -8.188 19.031 -0.744 1 90.75 175 ASN B O 1
ATOM 2924 N N . VAL B 1 176 ? -9.594 17.922 -2.082 1 91.56 176 VAL B N 1
ATOM 2925 C CA . VAL B 1 176 ? -10.742 18.766 -1.77 1 91.56 176 VAL B CA 1
ATOM 2926 C C . VAL B 1 176 ? -1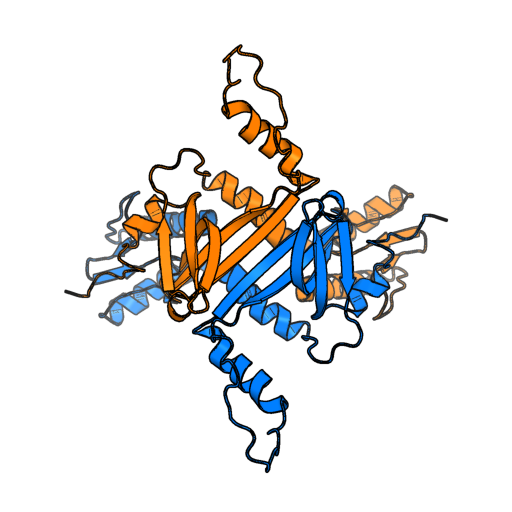1.062 18.672 -0.281 1 91.56 176 VAL B C 1
ATOM 2928 O O . VAL B 1 176 ? -11.57 19.625 0.316 1 91.56 176 VAL B O 1
ATOM 2931 N N . SER B 1 177 ? -10.766 17.594 0.272 1 88.44 177 SER B N 1
ATOM 2932 C CA . SER B 1 177 ? -11.086 17.375 1.681 1 88.44 177 SER B CA 1
ATOM 2933 C C . SER B 1 177 ? -10.062 18.047 2.586 1 88.44 177 SER B C 1
ATOM 2935 O O . SER B 1 177 ? -10.289 18.203 3.789 1 88.44 177 SER B O 1
ATOM 2937 N N . SER B 1 178 ? -9 18.625 2.07 1 91.19 178 SER B N 1
ATOM 2938 C CA . SER B 1 178 ? -7.891 19.141 2.859 1 91.19 178 SER B CA 1
ATOM 2939 C C . SER B 1 178 ? -7.996 20.656 3.027 1 91.19 178 SER B C 1
ATOM 2941 O O . SER B 1 178 ? -7.074 21.297 3.535 1 91.19 178 SER B O 1
ATOM 2943 N N . ILE B 1 179 ? -8.984 21.219 2.584 1 94.38 179 ILE B N 1
ATOM 2944 C CA . ILE B 1 179 ? -9.125 22.672 2.562 1 94.38 179 ILE B CA 1
ATOM 2945 C C . ILE B 1 179 ? -9.625 23.172 3.92 1 94.38 179 ILE B C 1
ATOM 2947 O O . ILE B 1 179 ? -10.656 22.703 4.41 1 94.38 179 ILE B O 1
ATOM 2951 N N . ASP B 1 180 ? -8.859 24.016 4.527 1 92.94 180 ASP B N 1
ATOM 2952 C CA . ASP B 1 180 ? -9.258 24.719 5.738 1 92.94 180 ASP B CA 1
ATOM 2953 C C . ASP B 1 180 ? -9.562 26.188 5.445 1 92.94 180 ASP B C 1
ATOM 2955 O O . ASP B 1 180 ? -8.648 26.984 5.227 1 92.94 180 ASP B O 1
ATOM 2959 N N . CYS B 1 181 ? -10.828 26.484 5.395 1 94.88 181 CYS B N 1
ATOM 2960 C CA . CYS B 1 181 ? -11.273 27.828 5.039 1 94.88 181 CYS B CA 1
ATOM 2961 C C . CYS B 1 181 ? -12.672 28.109 5.586 1 94.88 181 CYS B C 1
ATOM 2963 O O . CYS B 1 181 ? -13.609 27.375 5.301 1 94.88 181 CYS B O 1
ATOM 2965 N N . ASP B 1 182 ? -12.805 29.219 6.344 1 92.5 182 ASP B N 1
ATOM 2966 C CA . ASP B 1 182 ? -14.086 29.578 6.949 1 92.5 182 ASP B CA 1
ATOM 2967 C C . ASP B 1 182 ? -14.984 30.297 5.949 1 92.5 182 ASP B C 1
ATOM 2969 O O . ASP B 1 182 ? -16.203 30.281 6.086 1 92.5 182 ASP B O 1
ATOM 2973 N N . ASN B 1 183 ? -14.383 30.891 5.055 1 93.31 183 ASN B N 1
ATOM 2974 C CA . ASN B 1 183 ? -15.141 31.594 4.027 1 93.31 183 ASN B CA 1
ATOM 2975 C C . ASN B 1 183 ? -15.719 30.641 2.99 1 93.31 183 ASN B C 1
ATOM 2977 O O . ASN B 1 183 ? -14.984 30.125 2.145 1 93.31 183 ASN B O 1
ATOM 2981 N N . ARG B 1 184 ? -16.984 30.438 2.99 1 93.75 184 ARG B N 1
ATOM 2982 C CA . ARG B 1 184 ? -17.656 29.438 2.16 1 93.75 184 ARG B CA 1
ATOM 2983 C C . ARG B 1 184 ? -17.406 29.703 0.678 1 93.75 184 ARG B C 1
ATOM 2985 O O . ARG B 1 184 ? -17.172 28.781 -0.098 1 93.75 184 ARG B O 1
ATOM 2992 N N . VAL B 1 185 ? -17.531 30.922 0.346 1 94 185 VAL B N 1
ATOM 2993 C CA . VAL B 1 185 ? -17.375 31.312 -1.051 1 94 185 VAL B CA 1
ATOM 2994 C C . VAL B 1 185 ? -15.977 30.953 -1.536 1 94 185 VAL B C 1
ATOM 2996 O O . VAL B 1 185 ? -15.82 30.312 -2.582 1 94 185 VAL B O 1
ATOM 2999 N N . VAL B 1 186 ? -15.062 31.406 -0.761 1 93.31 186 VAL B N 1
ATOM 3000 C CA . VAL B 1 186 ? -13.672 31.125 -1.106 1 93.31 186 VAL B CA 1
ATOM 3001 C C . VAL B 1 186 ? -13.438 29.625 -1.107 1 93.31 186 VAL B C 1
ATOM 3003 O O . VAL B 1 186 ? -12.789 29.078 -2.012 1 93.31 186 VAL B O 1
ATOM 3006 N N . ARG B 1 187 ? -13.945 28.891 -0.124 1 95.38 187 ARG B N 1
ATOM 3007 C CA . ARG B 1 187 ? -13.805 27.453 -0.002 1 95.38 187 ARG B CA 1
ATOM 3008 C C . ARG B 1 187 ? -14.32 26.75 -1.251 1 95.38 187 ARG B C 1
ATOM 3010 O O . ARG B 1 187 ? -13.656 25.859 -1.785 1 95.38 187 ARG B O 1
ATOM 3017 N N . GLU B 1 188 ? -15.422 27.172 -1.726 1 95.5 188 GLU B N 1
ATOM 3018 C CA . GLU B 1 188 ? -16.016 26.547 -2.898 1 95.5 188 GLU B CA 1
ATOM 3019 C C . GLU B 1 188 ? -15.195 26.828 -4.152 1 95.5 188 GLU B C 1
ATOM 3021 O O . GLU B 1 188 ? -15.086 25.969 -5.027 1 95.5 188 GLU B O 1
ATOM 3026 N N . ARG B 1 189 ? -14.742 28 -4.207 1 93.19 189 ARG B N 1
ATOM 3027 C CA . ARG B 1 189 ? -13.914 28.359 -5.352 1 93.19 189 ARG B CA 1
ATOM 3028 C C . ARG B 1 189 ? -12.625 27.547 -5.375 1 93.19 189 ARG B C 1
ATOM 3030 O O . ARG B 1 189 ? -12.234 27.016 -6.422 1 93.19 189 ARG B O 1
ATOM 3037 N N . VAL B 1 190 ? -12.031 27.422 -4.246 1 94.12 190 VAL B N 1
ATOM 3038 C CA . VAL B 1 190 ? -10.805 26.641 -4.141 1 94.12 190 VAL B CA 1
ATOM 3039 C C . VAL B 1 190 ? -11.109 25.172 -4.449 1 94.12 190 VAL B C 1
ATOM 3041 O O . VAL B 1 190 ? -10.336 24.516 -5.156 1 94.12 190 VAL B O 1
ATOM 3044 N N . LYS B 1 191 ? -12.172 24.656 -3.951 1 95.19 191 LYS B N 1
ATOM 3045 C CA . LYS B 1 191 ? -12.602 23.281 -4.234 1 95.19 191 LYS B CA 1
ATOM 3046 C C . LYS B 1 191 ? -12.711 23.047 -5.738 1 95.19 191 LYS B C 1
ATOM 3048 O O . LYS B 1 191 ? -12.211 22.047 -6.254 1 95.19 191 LYS B O 1
ATOM 3053 N N . GLY B 1 192 ? -13.328 23.938 -6.367 1 94.25 192 GLY B N 1
ATOM 3054 C CA . GLY B 1 192 ? -13.469 23.844 -7.812 1 94.25 192 GLY B CA 1
ATOM 3055 C C . GLY B 1 192 ? -12.133 23.812 -8.539 1 94.25 192 GLY B C 1
ATOM 3056 O O . GLY B 1 192 ? -11.953 23.047 -9.484 1 94.25 192 GLY B O 1
ATOM 3057 N N . MET B 1 193 ? -11.258 24.578 -8.117 1 91.88 193 MET B N 1
ATOM 3058 C CA . MET B 1 193 ? -9.93 24.641 -8.719 1 91.88 193 MET B CA 1
ATOM 3059 C C . MET B 1 193 ? -9.188 23.312 -8.562 1 91.88 193 MET B C 1
ATOM 3061 O O . MET B 1 193 ? -8.562 22.828 -9.5 1 91.88 193 MET B O 1
ATOM 3065 N N . ILE B 1 194 ? -9.273 22.766 -7.383 1 92.94 194 ILE B N 1
ATOM 3066 C CA . ILE B 1 194 ? -8.602 21.5 -7.098 1 92.94 194 ILE B CA 1
ATOM 3067 C C . ILE B 1 194 ? -9.234 20.375 -7.93 1 92.94 194 ILE B C 1
ATOM 3069 O O . ILE B 1 194 ? -8.523 19.531 -8.477 1 92.94 194 ILE B O 1
ATOM 3073 N N . GLN B 1 195 ? -10.492 20.422 -8.016 1 92.88 195 GLN B N 1
ATOM 3074 C CA . GLN B 1 195 ? -11.188 19.422 -8.82 1 92.88 195 GLN B CA 1
ATOM 3075 C C . GLN B 1 195 ? -10.781 19.516 -10.289 1 92.88 195 GLN B C 1
ATOM 3077 O O . GLN B 1 195 ? -10.562 18.5 -10.945 1 92.88 195 GLN B O 1
ATOM 3082 N N . ASP B 1 196 ? -10.688 20.703 -10.75 1 89.69 196 ASP B N 1
ATOM 3083 C CA . ASP B 1 196 ? -10.273 20.953 -12.133 1 89.69 196 ASP B CA 1
ATOM 3084 C C . ASP B 1 196 ? -8.859 20.406 -12.375 1 89.69 196 ASP B C 1
ATOM 3086 O O . ASP B 1 196 ? -8.586 19.844 -13.438 1 89.69 196 ASP B O 1
ATOM 3090 N N . MET B 1 197 ? -8.055 20.672 -11.492 1 87.69 197 MET B N 1
ATOM 3091 C CA . MET B 1 197 ? -6.664 20.234 -11.602 1 87.69 197 MET B CA 1
ATOM 3092 C C . MET B 1 197 ? -6.582 18.703 -11.648 1 87.69 197 MET B C 1
ATOM 3094 O O . MET B 1 197 ? -5.715 18.156 -12.32 1 87.69 197 MET B O 1
ATOM 3098 N N . GLN B 1 198 ? -7.422 18.031 -10.867 1 82.88 198 GLN B N 1
ATOM 3099 C CA . GLN B 1 198 ? -7.414 16.578 -10.789 1 82.88 198 GLN B CA 1
ATOM 3100 C C . GLN B 1 198 ? -7.961 15.945 -12.07 1 82.88 198 GLN B C 1
ATOM 3102 O O . GLN B 1 198 ? -7.578 14.836 -12.438 1 82.88 198 GLN B O 1
ATOM 3107 N N . GLU B 1 199 ? -8.852 16.547 -12.641 1 76 199 GLU B N 1
ATOM 3108 C CA . GLU B 1 199 ? -9.438 16.047 -13.883 1 76 199 GLU B CA 1
ATOM 3109 C C . GLU B 1 199 ? -8.5 16.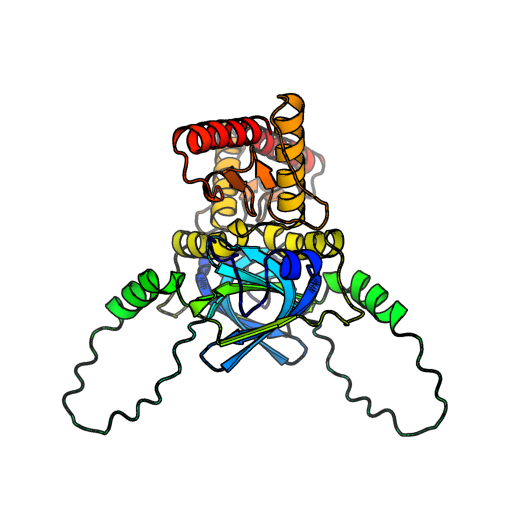297 -15.062 1 76 199 GLU B C 1
ATOM 3111 O O . GLU B 1 199 ? -8.586 15.602 -16.078 1 76 199 GLU B O 1
ATOM 3116 N N . SER B 1 200 ? -7.707 17.281 -14.938 1 68.94 200 SER B N 1
ATOM 3117 C CA . SER B 1 200 ? -6.809 17.594 -16.047 1 68.94 200 SER B CA 1
ATOM 3118 C C . SER B 1 200 ? -5.602 16.672 -16.062 1 68.94 200 SER B C 1
ATOM 3120 O O . SER B 1 200 ? -4.828 16.672 -17.016 1 68.94 200 SER B O 1
ATOM 3122 N N . THR B 1 201 ? -5.398 15.836 -15.133 1 57.22 201 THR B N 1
ATOM 3123 C CA . THR B 1 201 ? -4.312 14.859 -15.148 1 57.22 201 THR B CA 1
ATOM 3124 C C . THR B 1 201 ? -4.816 13.492 -15.609 1 57.22 201 THR B C 1
ATOM 3126 O O . THR B 1 201 ? -5.941 13.102 -15.289 1 57.22 201 THR B O 1
#

Sequence (402 aa):
MAQAWRFFGSTLRDIYTQLGSPCHATLLNGKTYSGYLYNVDPETETLLILQLHNPQASREENLSTEQGQTDPPLSHAADAAKQDVGKRTAQSMVAVSRQAAKDFHIDSLASDRLTLQEMDSLARVLSNLGNPEDTKARKDRLVASLQAKRIPVETSEDDAVVHILNCAHVRPPYNVSSIDCDNRVVRERVKGMIQDMQESTMAQAWRFFGSTLRDIYTQLGSPCHATLLNGKTYSGYLYNVDPETETLLILQLHNPQASREENLSTEQGQTDPPLSHAADAAKQDVGKRTAQSMVAVSRQAAKDFHIDSLASDRLTLQEMDSLARVLSNLGNPEDTKARKDRLVASLQAKRIPVETSEDDAVVHILNCAHVRPPYNVSSIDCDNRVVRERVKGMIQDMQEST

Secondary structure (DSSP, 8-state):
-----EETTEEHHHHHTTTTSEEEEEETTS-EEEEEEEEEETTTTEEEEEEEE--S----------S------THHHHHHHHHSTTTS-EEEEEEEEGGGEEEEEE-TT-S-PPPHHHHHHHHHHHHHT--HHHHHHHHHHHHHHHHHTT--EE--TT--SEEETTTEEE-TT-SGGGEE-S-HHHHHHHHHHHHHHHH--/-----EETTEEHHHHHTTTTSEEEEEETTS-EEEEEEEEEETTTTEEEEEEEE--S-----------------THHHHHHHHHSTTTS-EEEEEEEEGGGEEEEEE-TT-S-PPPHHHHHHHHHHHHHT--HHHHHHHHHHHHHHHHHTT--EE--TT--SEEETTTEEE-TT-SGGGEE-S-HHHHHHHHHHHHHHHH--

Nearest PDB structures (foldseek):
  1y96-assembly2_D  TM=8.192E-01  e=1.808E-02  Homo sapiens
  1y96-assembly1_A  TM=7.199E-01  e=1.507E-02  Homo sapiens
  2fb7-assembly1_A  TM=6.246E-01  e=1.334E-02  Danio rerio
  4a53-assembly1_A  TM=6.711E-01  e=4.235E-02  Schizosaccharomyces pombe
  8q9t-assembly1_A  TM=4.045E-01  e=5.740E-02  Saccharomyces cerevisiae

InterPro domains:
  IPR009422 Gem-associated protein 6 [PTHR14710] (92-200)
  IPR047574 AD domain [PS52001] (107-201)

Organism: Mortierella alpina (NCBI:txid64518)

Solvent-accessible surface area (backbone atoms only — not comparable to full-atom values): 22250 Å² total; per-residue (Å²): 124,83,75,74,68,63,59,85,82,35,37,58,41,59,49,68,74,41,48,21,22,40,27,40,37,28,28,62,51,65,56,68,50,66,29,23,31,51,41,65,27,69,84,76,37,28,38,32,33,39,28,81,41,72,31,70,56,79,70,73,76,71,69,73,79,81,74,89,73,76,70,73,72,70,66,55,53,57,53,53,51,53,72,56,36,74,58,39,21,29,38,32,44,34,38,38,17,56,70,17,40,64,45,65,48,73,41,83,82,56,84,80,50,40,51,66,69,55,49,49,59,57,50,42,60,61,61,67,59,52,51,58,63,56,34,50,52,46,47,52,49,50,51,52,54,35,50,74,68,69,40,62,68,49,70,50,96,70,40,60,45,42,34,34,79,87,55,32,36,32,30,52,72,59,50,72,87,29,59,48,46,86,48,60,68,60,40,52,52,51,39,50,51,49,53,51,56,58,67,71,101,124,85,75,73,69,65,59,83,84,36,38,59,40,59,50,68,74,39,49,22,22,39,28,40,38,28,29,61,52,64,56,69,49,66,31,24,32,51,41,66,28,71,84,77,36,30,38,32,33,39,28,80,40,70,28,71,56,78,71,74,75,73,68,73,79,82,75,88,72,82,68,75,72,71,65,56,53,57,52,54,51,55,71,57,34,76,58,38,20,30,37,32,44,34,36,38,18,57,71,15,39,66,46,66,47,73,41,83,79,56,85,80,52,39,49,68,65,56,48,50,59,57,50,42,60,60,62,66,60,53,52,56,62,57,34,51,51,45,47,52,48,51,53,50,54,35,51,74,68,69,41,64,68,51,69,51,96,72,42,61,46,40,32,33,78,88,55,33,37,31,30,52,74,61,50,73,86,29,60,48,44,84,48,61,67,61,41,52,54,53,37,51,52,51,51,51,55,58,67,73,100

Radius of gyration: 24.5 Å; Cα contacts (8 Å, |Δi|>4): 659; chains: 2; bounding box: 66×66×72 Å

pLDDT: mean 82.05, std 20.71, range [28.64, 97.94]